Protein 8CQV (pdb70)

Structure (mmCIF, N/CA/C/O backbone):
data_8CQV
#
_entry.id   8CQV
#
_cell.length_a   64.894
_cell.length_b   40.623
_cell.length_c   75.497
_cell.angle_alpha   90.000
_cell.angle_beta   99.996
_cell.angle_gamma   90.000
#
_symmetry.space_group_name_H-M   'P 1 21 1'
#
loop_
_entity.id
_entity.type
_entity.pdbx_description
1 polymer Nitroreductase
2 non-polymer 'SODIUM ION'
3 non-polymer 'FLAVIN MONONUCLEOTIDE'
4 non-polymer 1,2-ETHANEDIOL
5 non-polymer 'TRIETHYLENE GLYCOL'
6 non-polymer DI(HYDROXYETHYL)ETHER
7 water water
#
loop_
_atom_site.group_PDB
_atom_site.id
_atom_site.type_symbol
_atom_site.label_atom_id
_atom_site.label_alt_id
_atom_site.label_comp_id
_atom_site.label_asym_id
_atom_site.label_entity_id
_atom_site.label_seq_id
_atom_site.pdbx_PDB_ins_code
_atom_site.Cartn_x
_atom_site.Cartn_y
_atom_site.Cartn_z
_atom_site.occupancy
_atom_site.B_iso_or_equiv
_atom_site.auth_seq_id
_atom_site.auth_comp_id
_atom_site.auth_asym_id
_atom_site.auth_atom_id
_atom_site.pdbx_PDB_model_num
ATOM 1 N N . GLY A 1 1 ? 25.716 -19.921 21.721 1.000 44.591 1 GLY A N 1
ATOM 2 C CA . GLY A 1 1 ? 26.167 -20.890 20.679 1.000 41.001 1 GLY A CA 1
ATOM 3 C C . GLY A 1 1 ? 25.310 -20.729 19.424 1.000 40.400 1 GLY A C 1
ATOM 4 O O . GLY A 1 1 ? 24.311 -20.002 19.475 1.000 36.697 1 GLY A O 1
ATOM 10 N N . PRO A 1 2 ? 25.613 -21.382 18.282 1.000 37.907 2 PRO A N 1
ATOM 11 C CA . PRO A 1 2 ? 24.790 -21.264 17.072 1.000 36.789 2 PRO A CA 1
ATOM 12 C C . PRO A 1 2 ? 23.280 -21.544 17.222 1.000 36.143 2 PRO A C 1
ATOM 13 O O . PRO A 1 2 ? 22.503 -20.822 16.626 1.000 41.273 2 PRO A O 1
ATOM 24 N N . MET A 1 3 ? 22.831 -22.540 17.999 0.800 33.045 3 MET A N 1
ATOM 25 C CA . MET A 1 3 ? 21.406 -22.885 18.051 0.800 32.145 3 MET A CA 1
ATOM 26 C C . MET A 1 3 ? 20.686 -21.711 18.716 0.800 28.808 3 MET A C 1
ATOM 27 O O . MET A 1 3 ? 21.182 -21.098 19.654 0.800 24.203 3 MET A O 1
ATOM 41 N N . GLU A 1 4 ? 19.597 -21.291 18.101 1.000 28.985 4 GLU A N 1
ATOM 42 C CA . GLU A 1 4 ? 18.838 -20.145 18.594 1.000 27.416 4 GLU A CA 1
ATOM 43 C C . GLU A 1 4 ? 18.029 -20.488 19.844 1.000 25.432 4 GLU A C 1
ATOM 44 O O . GLU A 1 4 ? 17.519 -21.601 19.959 1.000 28.402 4 GLU A O 1
ATOM 56 N N . ARG A 1 5 ? 17.884 -19.503 20.717 1.000 24.036 5 ARG A N 1
ATOM 57 C CA . ARG A 1 5 ? 16.905 -19.527 21.782 1.000 24.332 5 ARG A CA 1
ATOM 58 C C . ARG A 1 5 ? 15.533 -19.103 21.245 1.000 24.039 5 ARG A C 1
ATOM 59 O O . ARG A 1 5 ? 15.418 -18.506 20.155 1.000 22.379 5 ARG A O 1
ATOM 80 N N . THR A 1 6 ? 14.498 -19.284 22.087 1.000 23.128 6 THR A N 1
ATOM 81 C CA . THR A 1 6 ? 13.180 -18.721 21.793 1.000 23.138 6 THR A CA 1
ATOM 82 C C . THR A 1 6 ? 13.273 -17.204 21.879 1.000 21.529 6 THR A C 1
ATOM 83 O O . THR A 1 6 ? 14.242 -16.668 22.420 1.000 22.561 6 THR A O 1
ATOM 94 N N . PHE A 1 7 ? 12.266 -16.490 21.367 1.000 20.556 7 PHE A N 1
ATOM 95 C CA . PHE A 1 7 ? 12.304 -15.044 21.323 1.000 20.469 7 PHE A CA 1
ATOM 96 C C . PHE A 1 7 ? 12.497 -14.512 22.747 1.000 19.022 7 PHE A C 1
ATOM 97 O O . PHE A 1 7 ? 13.323 -13.624 22.957 1.000 17.750 7 PHE A O 1
ATOM 114 N N . SER A 1 8 ? 11.669 -14.976 23.692 1.000 19.807 8 SER A N 1
ATOM 115 C CA . SER A 1 8 ? 11.686 -14.444 25.059 1.000 21.148 8 SER A CA 1
ATOM 116 C C . SER A 1 8 ? 13.036 -14.746 25.743 1.000 21.228 8 SER A C 1
ATOM 117 O O . SER A 1 8 ? 13.551 -13.899 26.472 1.000 21.080 8 SER A O 1
ATOM 125 N N . GLU A 1 9 ? 13.599 -15.914 25.484 1.000 21.681 9 GLU A N 1
ATOM 126 C CA . GLU A 1 9 ? 14.852 -16.322 26.119 1.000 21.867 9 GLU A CA 1
ATOM 127 C C . GLU A 1 9 ? 15.978 -15.476 25.539 1.000 19.170 9 GLU A C 1
ATOM 128 O O . GLU A 1 9 ? 16.859 -15.046 26.266 1.000 19.106 9 GLU A O 1
ATOM 140 N N . ALA A 1 10 ? 15.978 -15.295 24.210 1.000 18.884 10 ALA A N 1
ATOM 141 C CA . ALA A 1 10 ? 17.001 -14.466 23.555 1.000 19.295 10 ALA A CA 1
ATOM 142 C C . ALA A 1 10 ? 16.951 -13.017 24.077 1.000 18.396 10 ALA A C 1
ATOM 143 O O . ALA A 1 10 ? 17.955 -12.359 24.353 1.000 17.945 10 ALA A O 1
ATOM 150 N N . LEU A 1 11 ? 15.734 -12.482 24.247 1.000 16.958 11 LEU A N 1
ATOM 151 C CA . LEU A 1 11 ? 15.565 -11.134 24.741 1.000 17.791 11 LEU A CA 1
ATOM 152 C C . LEU A 1 11 ? 16.096 -11.052 26.168 1.000 16.996 11 LEU A C 1
ATOM 153 O O . LEU A 1 11 ? 16.813 -10.112 26.501 1.000 17.593 11 LEU A O 1
ATOM 169 N N . LYS A 1 12 ? 15.757 -12.045 27.025 1.000 16.566 12 LYS A N 1
ATOM 170 C CA . LYS A 1 12 ? 16.247 -12.000 28.401 1.000 21.950 12 LYS A CA 1
ATOM 171 C C . LYS A 1 12 ? 17.781 -12.130 28.466 1.000 20.212 12 LYS A C 1
ATOM 172 O O . LYS A 1 12 ? 18.410 -11.563 29.344 1.000 20.591 12 LYS A O 1
ATOM 191 N N . ASN A 1 13 ? 18.376 -12.904 27.532 1.000 18.705 13 ASN A N 1
ATOM 192 C CA . ASN A 1 13 ? 19.819 -13.121 27.506 1.000 19.644 13 ASN A CA 1
ATOM 193 C C . ASN A 1 13 ? 20.599 -11.840 27.225 1.000 18.849 13 ASN A C 1
ATOM 194 O O . ASN A 1 13 ? 21.786 -11.739 27.594 1.000 19.375 13 ASN A O 1
ATOM 205 N N . ARG A 1 14 ? 20.001 -10.901 26.464 1.000 16.928 14 ARG A N 1
ATOM 206 C CA . ARG A 1 14 ? 20.733 -9.773 25.916 1.000 15.733 14 ARG A CA 1
ATOM 207 C C . ARG A 1 14 ? 21.156 -8.820 27.055 1.000 14.956 14 ARG A C 1
ATOM 208 O O . ARG A 1 14 ? 20.352 -8.350 27.826 1.000 14.058 14 ARG A O 1
ATOM 229 N N . ARG A 1 15 ? 22.451 -8.531 27.156 1.000 13.453 15 ARG A N 1
ATOM 230 C CA . ARG A 1 15 ? 22.981 -7.589 28.132 1.000 13.854 15 ARG A CA 1
ATOM 231 C C . ARG A 1 15 ? 24.081 -6.766 27.454 1.000 12.463 15 ARG A C 1
ATOM 232 O O . ARG A 1 15 ? 24.598 -7.148 26.397 1.000 13.037 15 ARG A O 1
ATOM 253 N N . THR A 1 16 ? 24.498 -5.672 28.116 1.000 13.046 16 THR A N 1
ATOM 254 C CA . THR A 1 16 ? 25.642 -4.901 27.666 1.000 12.575 16 THR A CA 1
ATOM 255 C C . THR A 1 16 ? 26.922 -5.617 28.098 1.000 13.418 16 THR A C 1
ATOM 256 O O . THR A 1 16 ? 27.082 -5.906 29.289 1.000 13.233 16 THR A O 1
ATOM 267 N N . TYR A 1 17 ? 27.858 -5.835 27.148 1.000 13.059 17 TYR A N 1
ATOM 268 C CA . TYR A 1 17 ? 29.183 -6.367 27.392 1.000 15.437 17 TYR A CA 1
ATOM 269 C C . TYR A 1 17 ? 30.240 -5.393 26.864 1.000 16.667 17 TYR A C 1
ATOM 270 O O . TYR A 1 17 ? 30.159 -4.984 25.707 1.000 17.342 17 TYR A O 1
ATOM 288 N N . TYR A 1 18 ? 31.155 -5.006 27.763 1.000 19.232 18 TYR A N 1
ATOM 289 C CA . TYR A 1 18 ? 32.322 -4.212 27.408 1.000 20.076 18 TYR A CA 1
ATOM 290 C C . TYR A 1 18 ? 33.552 -5.087 27.252 1.000 26.758 18 TYR A C 1
ATOM 291 O O . TYR A 1 18 ? 34.459 -4.682 26.518 1.000 32.868 18 TYR A O 1
ATOM 309 N N . SER A 1 19 ? 33.571 -6.303 27.835 1.000 21.132 19 SER A N 1
ATOM 310 C CA . SER A 1 19 ? 34.799 -7.099 27.844 1.000 22.403 19 SER A CA 1
ATOM 311 C C . SER A 1 19 ? 34.693 -8.147 26.732 1.000 22.892 19 SER A C 1
ATOM 312 O O . SER A 1 19 ? 34.130 -9.186 26.930 1.000 28.143 19 SER A O 1
ATOM 320 N N . ILE A 1 20 ? 35.078 -7.780 25.514 1.000 21.653 20 ILE A N 1
ATOM 321 C CA . ILE A 1 20 ? 34.897 -8.540 24.284 1.000 18.917 20 ILE A CA 1
ATOM 322 C C . ILE A 1 20 ? 36.288 -8.731 23.663 1.000 20.126 20 ILE A C 1
ATOM 323 O O . ILE A 1 20 ? 37.237 -8.007 23.994 1.000 20.807 20 ILE A O 1
ATOM 339 N N . THR A 1 21 ? 36.371 -9.722 22.797 1.000 19.733 21 THR A N 1
ATOM 340 C CA . THR A 1 21 ? 37.621 -10.097 22.166 1.000 21.423 21 THR A CA 1
ATOM 341 C C . THR A 1 21 ? 37.352 -10.391 20.690 1.000 21.975 21 THR A C 1
ATOM 342 O O . THR A 1 21 ? 36.199 -10.478 20.233 1.000 21.020 21 THR A O 1
ATOM 353 N N . ASP A 1 22 ? 38.437 -10.558 19.921 1.000 23.590 22 ASP A N 1
ATOM 354 C CA . ASP A 1 22 ? 38.342 -10.513 18.466 1.000 23.277 22 ASP A CA 1
ATOM 355 C C . ASP A 1 22 ? 38.199 -11.928 17.930 1.000 26.192 22 ASP A C 1
ATOM 356 O O . ASP A 1 22 ? 39.040 -12.377 17.179 1.000 27.419 22 ASP A O 1
ATOM 365 N N A GLN A 1 23 ? 37.133 -12.612 18.343 0.500 24.388 23 GLN A N 1
ATOM 366 N N B GLN A 1 23 ? 37.169 -12.655 18.372 0.500 24.738 23 GLN A N 1
ATOM 367 C CA A GLN A 1 23 ? 36.836 -13.977 17.970 0.500 26.480 23 GLN A CA 1
ATOM 368 C CA B GLN A 1 23 ? 36.866 -13.993 17.903 0.500 27.272 23 GLN A CA 1
ATOM 369 C C A GLN A 1 23 ? 35.340 -14.019 17.664 0.500 24.244 23 GLN A C 1
ATOM 370 C C B GLN A 1 23 ? 35.354 -14.029 17.663 0.500 24.669 23 GLN A C 1
ATOM 371 O O A GLN A 1 23 ? 34.601 -13.183 18.173 0.500 22.905 23 GLN A O 1
ATOM 372 O O B GLN A 1 23 ? 34.623 -13.189 18.180 0.500 23.150 23 GLN A O 1
ATOM 399 N N . SER A 1 24 ? 34.916 -15.041 16.908 1.000 24.742 24 SER A N 1
ATOM 400 C CA . SER A 1 24 ? 33.518 -15.213 16.519 1.000 24.795 24 SER A CA 1
ATOM 401 C C . SER A 1 24 ? 33.111 -16.669 16.751 1.000 26.824 24 SER A C 1
ATOM 402 O O . SER A 1 24 ? 33.877 -17.567 16.418 1.000 26.950 24 SER A O 1
ATOM 410 N N . PRO A 1 25 ? 31.908 -16.973 17.293 1.000 27.580 25 PRO A N 1
ATOM 411 C CA . PRO A 1 25 ? 31.409 -18.351 17.301 1.000 29.105 25 PRO A CA 1
ATOM 412 C C . PRO A 1 25 ? 30.837 -18.822 15.962 1.000 31.951 25 PRO A C 1
ATOM 413 O O . PRO A 1 25 ? 30.418 -19.980 15.893 1.000 32.427 25 PRO A O 1
ATOM 424 N N . ILE A 1 26 ? 30.715 -17.911 14.966 1.000 26.816 26 ILE A N 1
ATOM 425 C CA . ILE A 1 26 ? 30.035 -18.216 13.720 1.000 28.218 26 ILE A CA 1
ATOM 426 C C . ILE A 1 26 ? 30.851 -17.671 12.549 1.000 25.271 26 ILE A C 1
ATOM 427 O O . ILE A 1 26 ? 31.634 -16.728 12.682 1.000 25.889 26 ILE A O 1
ATOM 443 N N . PRO A 1 27 ? 30.669 -18.196 11.335 1.000 28.979 27 PRO A N 1
ATOM 444 C CA . PRO A 1 27 ? 31.340 -17.625 10.164 1.000 28.231 27 PRO A CA 1
ATOM 445 C C . PRO A 1 27 ? 30.793 -16.250 9.833 1.000 26.284 27 PRO A C 1
ATOM 446 O O . PRO A 1 27 ? 29.660 -15.929 10.178 1.000 26.782 27 PRO A O 1
ATOM 457 N N . ASP A 1 28 ? 31.580 -15.445 9.133 1.000 27.326 28 ASP A N 1
ATOM 458 C CA . ASP A 1 28 ? 31.207 -14.066 8.774 1.000 27.851 28 ASP A CA 1
ATOM 459 C C . ASP A 1 28 ? 29.886 -13.968 8.022 1.000 28.296 28 ASP A C 1
ATOM 460 O O . ASP A 1 28 ? 29.131 -13.006 8.227 1.000 26.052 28 ASP A O 1
ATOM 469 N N . GLN A 1 29 ? 29.625 -14.935 7.117 1.000 26.992 29 GLN A N 1
ATOM 470 C CA . GLN A 1 29 ? 28.403 -14.944 6.309 1.000 27.841 29 GLN A CA 1
ATOM 471 C C . GLN A 1 29 ? 27.130 -15.022 7.196 1.000 25.142 29 GLN A C 1
ATOM 472 O O . GLN A 1 29 ? 26.040 -14.524 6.849 1.000 24.618 29 GLN A O 1
ATOM 486 N N . GLU A 1 30 ? 27.239 -15.710 8.355 1.000 23.792 30 GLU A N 1
ATOM 487 C CA . GLU A 1 30 ? 26.136 -15.848 9.302 1.000 25.598 30 GLU A CA 1
ATOM 488 C C . GLU A 1 30 ? 25.940 -14.571 10.123 1.000 21.792 30 GLU A C 1
ATOM 489 O O . GLU A 1 30 ? 24.819 -14.248 10.472 1.000 22.296 30 GLU A O 1
ATOM 501 N N . ILE A 1 31 ? 27.009 -13.807 10.342 1.000 21.933 31 ILE A N 1
ATOM 502 C CA . ILE A 1 31 ? 26.906 -12.459 10.907 1.000 20.897 31 ILE A CA 1
ATOM 503 C C . ILE A 1 31 ? 26.113 -11.587 9.928 1.000 21.371 31 ILE A C 1
ATOM 504 O O . ILE A 1 31 ? 25.133 -10.909 10.302 1.000 22.525 31 ILE A O 1
ATOM 520 N N . GLU A 1 32 ? 26.492 -11.645 8.642 1.000 21.171 32 GLU A N 1
ATOM 521 C CA . GLU A 1 32 ? 25.745 -10.914 7.638 1.000 22.458 32 GLU A CA 1
ATOM 522 C C . GLU A 1 32 ? 24.270 -11.351 7.580 1.000 23.098 32 GLU A C 1
ATOM 523 O O . GLU A 1 32 ? 23.361 -10.510 7.435 1.000 22.624 32 GLU A O 1
ATOM 535 N N . CYS A 1 33 ? 24.003 -12.669 7.705 1.000 22.987 33 CYS A N 1
ATOM 536 C CA . CYS A 1 33 ? 22.627 -13.152 7.655 1.000 25.43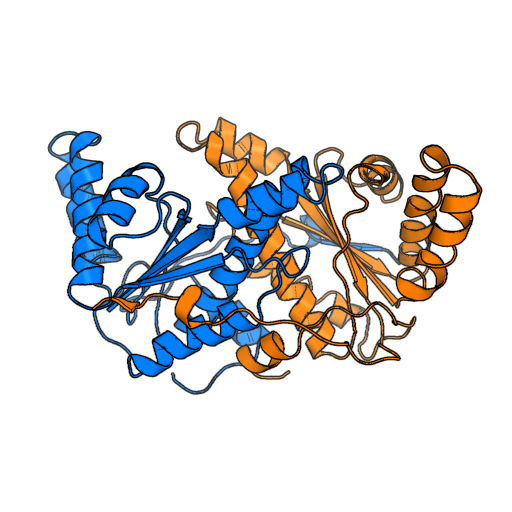8 33 CYS A CA 1
ATOM 537 C C . CYS A 1 33 ? 21.766 -12.647 8.824 1.000 21.778 33 CYS A C 1
ATOM 538 O O . CYS A 1 33 ? 20.555 -12.500 8.673 1.000 20.026 33 CYS A O 1
ATOM 546 N N . ILE A 1 34 ? 22.352 -12.423 10.006 1.000 21.345 34 ILE A N 1
ATOM 547 C CA . ILE A 1 34 ? 21.644 -11.773 11.100 1.000 20.973 34 ILE A CA 1
ATOM 548 C C . ILE A 1 34 ? 21.156 -10.365 10.702 1.000 20.359 34 ILE A C 1
ATOM 549 O O . ILE A 1 34 ? 19.960 -10.032 10.898 1.000 21.031 34 ILE A O 1
ATOM 565 N N . ILE A 1 35 ? 22.053 -9.579 10.133 1.000 19.517 35 ILE A N 1
ATOM 566 C CA . ILE A 1 35 ? 21.716 -8.244 9.664 1.000 19.407 35 ILE A CA 1
ATOM 567 C C . ILE A 1 35 ? 20.657 -8.344 8.585 1.000 18.662 35 ILE A C 1
ATOM 568 O O . ILE A 1 35 ? 19.657 -7.586 8.617 1.000 19.447 35 ILE A O 1
ATOM 584 N N . ASN A 1 36 ? 20.875 -9.240 7.612 1.000 19.243 36 ASN A N 1
ATOM 585 C CA . ASN A 1 36 ? 19.911 -9.455 6.531 1.000 20.034 36 ASN A CA 1
ATOM 586 C C . ASN A 1 36 ? 18.495 -9.691 7.070 1.000 18.288 36 ASN A C 1
ATOM 587 O O . ASN A 1 36 ? 17.558 -9.138 6.554 1.000 18.133 36 ASN A O 1
ATOM 598 N N . LEU A 1 37 ? 18.357 -10.620 8.035 1.000 19.961 37 LEU A N 1
ATOM 599 C CA . LEU A 1 37 ? 17.061 -10.972 8.588 1.000 18.874 37 LEU A CA 1
ATOM 600 C C . LEU A 1 37 ? 16.418 -9.751 9.279 1.000 18.692 37 LEU A C 1
ATOM 601 O O . LEU A 1 37 ? 15.219 -9.522 9.068 1.000 17.175 37 LEU A O 1
ATOM 617 N N . ALA A 1 38 ? 17.204 -8.966 10.045 1.000 15.714 38 ALA A N 1
ATOM 618 C CA . ALA A 1 38 ? 16.700 -7.766 10.690 1.000 15.243 38 ALA A CA 1
ATOM 619 C C . ALA A 1 38 ? 16.186 -6.731 9.670 1.000 14.704 38 ALA A C 1
ATOM 620 O O . ALA A 1 38 ? 15.029 -6.252 9.727 1.000 15.817 38 ALA A O 1
ATOM 627 N N . VAL A 1 39 ? 16.953 -6.523 8.622 1.000 16.002 39 VAL A N 1
ATOM 628 C CA . VAL A 1 39 ? 16.657 -5.492 7.632 1.000 15.847 39 VAL A CA 1
ATOM 629 C C . VAL A 1 39 ? 15.470 -5.950 6.795 1.000 19.146 39 VAL A C 1
ATOM 630 O O . VA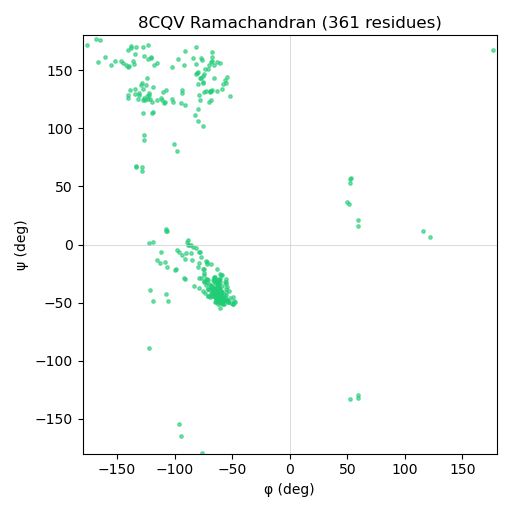L A 1 39 ? 14.645 -5.114 6.424 1.000 18.019 39 VAL A O 1
ATOM 643 N N . ARG A 1 40 ? 15.340 -7.281 6.525 1.000 19.729 40 ARG A N 1
ATOM 644 C CA . ARG A 1 40 ? 14.164 -7.751 5.845 1.000 20.543 40 ARG A CA 1
ATOM 645 C C . ARG A 1 40 ? 12.899 -7.443 6.633 1.000 18.897 40 ARG A C 1
ATOM 646 O O . ARG A 1 40 ? 11.936 -6.934 6.054 1.000 20.128 40 ARG A O 1
ATOM 667 N N . HIS A 1 41 ? 12.853 -7.884 7.891 1.000 17.879 41 HIS A N 1
ATOM 668 C CA . HIS A 1 41 ? 11.568 -8.125 8.575 1.000 17.366 41 HIS A CA 1
ATOM 669 C C . HIS A 1 41 ? 11.188 -7.131 9.687 1.000 18.488 41 HIS A C 1
ATOM 670 O O . HIS A 1 41 ? 10.007 -7.070 10.088 1.000 19.434 41 HIS A O 1
ATOM 685 N N . VAL A 1 42 ? 12.144 -6.311 10.172 1.000 16.083 42 VAL A N 1
ATOM 686 C CA . VAL A 1 42 ? 11.830 -5.298 11.163 1.000 14.615 42 VAL A CA 1
ATOM 687 C C . VAL A 1 42 ? 10.959 -4.238 10.482 1.000 14.048 42 VAL A C 1
ATOM 688 O O . VAL A 1 42 ? 11.321 -3.683 9.445 1.000 13.376 42 VAL A O 1
ATOM 701 N N . PRO A 1 43 ? 9.825 -3.835 11.106 1.000 14.852 43 PRO A N 1
ATOM 702 C CA . PRO A 1 43 ? 8.910 -2.933 10.426 1.000 14.544 43 PRO A CA 1
ATOM 703 C C . PRO A 1 43 ? 9.419 -1.506 10.424 1.000 13.780 43 PRO A C 1
ATOM 704 O O . PRO A 1 43 ? 10.131 -1.047 11.348 1.000 14.450 43 PRO A O 1
ATOM 715 N N . SER A 1 44 ? 8.871 -0.780 9.460 1.000 14.886 44 SER A N 1
ATOM 716 C CA . SER A 1 44 ? 9.020 0.656 9.325 1.000 14.240 44 SER A CA 1
ATOM 717 C C . SER A 1 44 ? 7.705 1.269 8.893 1.000 14.472 44 SER A C 1
ATOM 718 O O . SER A 1 44 ? 6.851 0.635 8.261 1.000 15.552 44 SER A O 1
ATOM 726 N N . ALA A 1 45 ? 7.535 2.539 9.270 1.000 15.021 45 ALA A N 1
ATOM 727 C CA . ALA A 1 45 ? 6.346 3.289 8.994 1.000 16.535 45 ALA A CA 1
ATOM 728 C C . ALA A 1 45 ? 6.159 3.294 7.489 1.000 17.849 45 ALA A C 1
ATOM 729 O O . ALA A 1 45 ? 7.135 3.575 6.764 1.000 16.535 45 ALA A O 1
ATOM 736 N N . PHE A 1 46 ? 4.900 3.121 7.028 1.000 18.124 46 PHE A N 1
ATOM 737 C CA . PHE A 1 46 ? 4.647 3.167 5.580 1.000 20.491 46 PHE A CA 1
ATOM 738 C C . PHE A 1 46 ? 5.441 2.099 4.823 1.000 18.225 46 PHE A C 1
ATOM 739 O O . PHE A 1 46 ? 5.520 2.139 3.588 1.000 19.751 46 PHE A O 1
ATOM 756 N N . ASN A 1 47 ? 5.997 1.069 5.493 1.000 17.482 47 ASN A N 1
ATOM 757 C CA . ASN A 1 47 ? 6.922 0.127 4.877 1.000 18.019 47 ASN A CA 1
ATOM 758 C C . ASN A 1 47 ? 8.031 0.886 4.133 1.000 18.090 47 ASN A C 1
ATOM 759 O O . ASN A 1 47 ? 8.468 0.461 3.064 1.000 19.262 47 ASN A O 1
ATOM 770 N N . SER A 1 48 ? 8.461 2.024 4.705 1.000 18.057 48 SER A N 1
ATOM 771 C CA . SER A 1 48 ? 9.356 2.965 4.031 1.000 19.405 48 SER A CA 1
ATOM 772 C C . SER A 1 48 ? 10.816 2.477 3.973 1.000 17.839 48 SER A C 1
ATOM 773 O O . SER A 1 48 ? 11.565 2.868 3.067 1.000 16.896 48 SER A O 1
ATOM 781 N N . GLN A 1 49 ? 11.218 1.542 4.844 1.000 15.898 49 GLN A N 1
ATOM 782 C CA . GLN A 1 49 ? 12.517 0.884 4.684 1.000 16.896 49 GLN A CA 1
ATOM 783 C C . GLN A 1 49 ? 13.644 1.913 4.576 1.000 17.117 49 GLN A C 1
ATOM 784 O O . GLN A 1 49 ? 14.422 1.935 3.612 1.000 17.536 49 GLN A O 1
ATOM 798 N N . SER A 1 50 ? 13.740 2.751 5.609 1.000 14.978 50 SER A N 1
ATOM 799 C CA . SER A 1 50 ? 14.701 3.833 5.701 1.000 15.840 50 SER A CA 1
ATOM 800 C C . SER A 1 50 ? 15.996 3.391 6.380 1.000 14.562 50 SER A C 1
ATOM 801 O O . SER A 1 50 ? 16.987 4.129 6.314 1.000 18.275 50 SER A O 1
ATOM 809 N N . THR A 1 51 ? 16.026 2.207 7.023 1.000 14.499 51 THR A N 1
ATOM 810 C CA . THR A 1 51 ? 17.190 1.760 7.761 1.000 13.696 51 THR A CA 1
ATOM 811 C C . THR A 1 51 ? 18.251 1.310 6.757 1.000 15.303 51 THR A C 1
ATOM 812 O O . THR A 1 51 ? 17.942 0.563 5.819 1.000 17.231 51 THR A O 1
ATOM 823 N N . ARG A 1 52 ? 19.502 1.661 7.078 1.000 15.067 52 ARG A N 1
ATOM 824 C CA . ARG A 1 52 ? 20.717 1.232 6.367 1.000 14.690 52 ARG A CA 1
ATOM 825 C C . ARG A 1 52 ? 21.772 0.791 7.370 1.000 14.886 52 ARG A C 1
ATOM 826 O O . ARG A 1 52 ? 21.913 1.443 8.429 1.000 14.754 52 ARG A O 1
ATOM 847 N N . VAL A 1 53 ? 22.330 -0.402 7.152 1.000 14.431 53 VAL A N 1
ATOM 848 C CA . VAL A 1 53 ? 23.216 -1.039 8.099 1.000 15.118 53 VAL A CA 1
ATOM 849 C C . VAL A 1 53 ? 24.556 -1.304 7.418 1.000 15.740 53 VAL A C 1
ATOM 850 O O . VAL A 1 53 ? 24.616 -1.763 6.253 1.000 16.312 53 VAL A O 1
ATOM 863 N N . VAL A 1 54 ? 25.622 -0.883 8.110 1.000 15.620 54 VAL A N 1
ATOM 864 C CA . VAL A 1 54 ? 26.977 -1.139 7.608 1.000 15.198 54 VAL A CA 1
ATOM 865 C C . VAL A 1 54 ? 27.633 -2.065 8.616 1.000 15.990 54 VAL A C 1
ATOM 866 O O . VAL A 1 54 ? 27.698 -1.712 9.804 1.000 16.441 54 VAL A O 1
ATOM 879 N N . LEU A 1 55 ? 28.124 -3.198 8.174 1.000 15.386 55 LEU A N 1
ATOM 880 C CA . LEU A 1 55 ? 28.846 -4.125 9.043 1.000 15.352 55 LEU A CA 1
ATOM 881 C C . LEU A 1 55 ? 30.332 -3.962 8.761 1.000 16.111 55 LEU A C 1
ATOM 882 O O . LEU A 1 55 ? 30.740 -4.149 7.611 1.000 18.093 55 LEU A O 1
ATOM 898 N N . LEU A 1 56 ? 31.115 -3.685 9.811 1.000 16.472 56 LEU A N 1
ATOM 899 C CA . LEU A 1 56 ? 32.564 -3.539 9.737 1.000 16.611 56 LEU A CA 1
ATOM 900 C C . LEU A 1 56 ? 33.203 -4.710 10.461 1.000 18.179 56 LEU A C 1
ATOM 901 O O . LEU A 1 56 ? 32.955 -4.980 11.662 1.000 17.723 56 LEU A O 1
ATOM 917 N N . LEU A 1 57 ? 34.077 -5.422 9.727 1.000 18.946 57 LEU A N 1
ATOM 918 C CA . LEU A 1 57 ? 34.845 -6.511 10.290 1.000 21.385 57 LEU A CA 1
ATOM 919 C C . LEU A 1 57 ? 36.309 -6.176 10.039 1.000 22.003 57 LEU A C 1
ATOM 920 O O . LEU A 1 57 ? 36.634 -5.274 9.232 1.000 20.520 57 LEU A O 1
ATOM 936 N N . GLY A 1 58 ? 37.179 -6.998 10.653 1.000 22.947 58 GLY A N 1
ATOM 937 C CA . GLY A 1 58 ? 38.600 -6.919 10.348 1.000 23.777 58 GLY A CA 1
ATOM 938 C C . GLY A 1 58 ? 39.187 -5.513 10.478 1.000 22.415 58 GLY A C 1
ATOM 939 O O . GLY A 1 58 ? 38.961 -4.783 11.488 1.000 20.767 58 GLY A O 1
ATOM 943 N N . LYS A 1 59 ? 39.967 -5.118 9.452 1.000 24.324 59 LYS A N 1
ATOM 944 C CA . LYS A 1 59 ? 40.640 -3.824 9.480 1.000 25.076 59 LYS A CA 1
ATOM 945 C C . LYS A 1 59 ? 39.648 -2.649 9.515 1.000 23.923 59 LYS A C 1
ATOM 946 O O . LYS A 1 59 ? 40.004 -1.572 10.039 1.000 20.482 59 LYS A O 1
ATOM 965 N N . SER A 1 60 ? 38.466 -2.805 8.880 1.000 21.688 60 SER A N 1
ATOM 966 C CA . SER A 1 60 ? 37.434 -1.757 8.883 1.000 22.399 60 SER A CA 1
ATOM 967 C C . SER A 1 60 ? 36.900 -1.481 10.299 1.000 19.725 60 SER A C 1
ATOM 968 O O . SER A 1 60 ? 36.717 -0.309 10.672 1.000 18.893 60 SER A O 1
ATOM 976 N N . HIS A 1 61 ? 36.680 -2.536 11.076 1.000 19.424 61 HIS A N 1
ATOM 977 C CA . HIS A 1 61 ? 36.319 -2.402 12.479 1.000 18.167 61 HIS A CA 1
ATOM 978 C C . HIS A 1 61 ? 37.366 -1.612 13.243 1.000 17.334 61 HIS A C 1
ATOM 979 O O . HIS A 1 61 ? 37.078 -0.713 14.025 1.000 16.414 61 HIS A O 1
ATOM 994 N N . LYS A 1 62 ? 38.651 -1.966 13.036 1.000 19.634 62 LYS A N 1
ATOM 995 C CA . LYS A 1 62 ? 39.721 -1.266 13.728 1.000 20.561 62 LYS A CA 1
ATOM 996 C C . LYS A 1 62 ? 39.752 0.195 13.313 1.000 18.921 62 LYS A C 1
ATOM 997 O O . LYS A 1 62 ? 39.943 1.057 14.183 1.000 18.039 62 LYS A O 1
ATOM 1016 N N . LYS A 1 63 ? 39.574 0.473 12.009 1.000 18.716 63 LYS A N 1
ATOM 1017 C CA . LYS A 1 63 ? 39.576 1.854 11.543 1.000 19.147 63 LYS A CA 1
ATOM 1018 C C . LYS A 1 63 ? 38.475 2.671 12.213 1.000 17.099 63 LYS A C 1
ATOM 1019 O O . LYS A 1 63 ? 38.697 3.807 12.578 1.000 17.995 63 LYS A O 1
ATOM 1038 N N . LEU A 1 64 ? 37.281 2.107 12.365 1.000 16.542 64 LEU A N 1
ATOM 1039 C CA . LEU A 1 64 ? 36.187 2.837 12.993 1.000 16.767 64 LEU A CA 1
ATOM 1040 C C . LEU A 1 64 ? 36.591 3.318 14.370 1.000 15.237 64 LEU A C 1
ATOM 1041 O O . LEU A 1 64 ? 36.346 4.521 14.703 1.000 14.141 64 LEU A O 1
ATOM 1057 N N . TRP A 1 65 ? 37.187 2.419 15.178 1.000 13.230 65 TRP A N 1
ATOM 1058 C CA . TRP A 1 65 ? 37.536 2.788 16.525 1.000 13.535 65 TRP A CA 1
ATOM 1059 C C . TRP A 1 65 ? 38.739 3.766 16.559 1.000 14.066 65 TRP A C 1
ATOM 1060 O O . TRP A 1 65 ? 38.811 4.617 17.459 1.000 14.524 65 TRP A O 1
ATOM 1081 N N . ASN A 1 66 ? 39.652 3.691 15.584 1.000 14.966 66 ASN A N 1
ATOM 1082 C CA . ASN A 1 66 ? 40.710 4.693 15.369 1.000 16.782 66 ASN A CA 1
ATOM 1083 C C . ASN A 1 66 ? 40.100 6.073 15.058 1.000 16.007 66 ASN A C 1
ATOM 1084 O O . ASN A 1 66 ? 40.593 7.069 15.582 1.000 16.052 66 ASN A O 1
ATOM 1095 N N . ILE A 1 67 ? 38.985 6.108 14.314 1.000 15.852 67 ILE A N 1
ATOM 1096 C CA . ILE A 1 67 ? 38.311 7.375 14.013 1.000 17.394 67 ILE A CA 1
ATOM 1097 C C . ILE A 1 67 ? 37.741 7.974 15.302 1.000 16.190 67 ILE A C 1
ATOM 1098 O O . ILE A 1 67 ? 37.831 9.215 15.532 1.000 17.016 67 ILE A O 1
ATOM 1114 N N . VAL A 1 68 ? 37.107 7.132 16.114 1.000 14.035 68 VAL A N 1
ATOM 1115 C CA . VAL A 1 68 ? 36.562 7.525 17.416 1.000 15.186 68 VAL A CA 1
ATOM 1116 C C . VAL A 1 68 ? 37.674 8.051 18.297 1.000 14.861 68 VAL A C 1
ATOM 1117 O O . VAL A 1 68 ? 37.538 9.105 18.893 1.000 15.383 68 VAL A O 1
ATOM 1130 N N . LYS A 1 69 ? 38.787 7.324 18.427 1.000 14.992 69 LYS A N 1
ATOM 1131 C CA . LYS A 1 69 ? 39.914 7.828 19.200 1.000 17.094 69 LYS A CA 1
ATOM 1132 C C . LYS A 1 69 ? 40.371 9.200 18.720 1.000 17.054 69 LYS A C 1
ATOM 1133 O O . LYS A 1 69 ? 40.682 10.101 19.535 1.000 17.414 69 LYS A O 1
ATOM 1152 N N . ASP A 1 70 ? 40.538 9.329 17.401 1.000 17.286 70 ASP A N 1
ATOM 1153 C CA . ASP A 1 70 ? 41.101 10.566 16.860 1.000 21.153 70 ASP A CA 1
ATOM 1154 C C . ASP A 1 70 ? 40.139 11.742 17.090 1.000 21.492 70 ASP A C 1
ATOM 1155 O O . ASP A 1 70 ? 40.581 12.848 17.463 1.000 22.370 70 ASP A O 1
ATOM 1164 N N . ALA A 1 71 ? 38.821 11.489 16.941 1.000 21.291 71 ALA A N 1
ATOM 1165 C CA . ALA A 1 71 ? 37.794 12.475 17.253 1.000 20.829 71 ALA A CA 1
ATOM 1166 C C . ALA A 1 71 ? 37.869 12.924 18.717 1.000 21.505 71 ALA A C 1
ATOM 1167 O O . ALA A 1 71 ? 37.883 14.117 18.983 1.000 24.686 71 ALA A O 1
ATOM 1174 N N . LEU A 1 72 ? 37.992 11.978 19.655 1.000 21.076 72 LEU A N 1
ATOM 1175 C CA . LEU A 1 72 ? 38.092 12.287 21.071 1.000 22.630 72 LEU A CA 1
ATOM 1176 C C . LEU A 1 72 ? 39.370 13.014 21.419 1.000 25.681 72 LEU A C 1
ATOM 1177 O O . LEU A 1 72 ? 39.392 13.782 22.388 1.000 29.560 72 LEU A O 1
ATOM 1193 N N . ARG A 1 73 ? 40.451 12.751 20.672 1.000 25.058 73 ARG A N 1
ATOM 1194 C CA . ARG A 1 73 ? 41.707 13.446 20.870 1.000 30.831 73 ARG A CA 1
ATOM 1195 C C . ARG A 1 73 ? 41.465 14.955 20.763 1.000 35.012 73 ARG A C 1
ATOM 1196 O O . ARG A 1 73 ? 42.139 15.748 21.409 1.000 35.014 73 ARG A O 1
ATOM 1217 N N . LYS A 1 74 ? 40.536 15.361 19.906 1.000 36.166 74 LYS A N 1
ATOM 1218 C CA . LYS A 1 74 ? 40.291 16.756 19.629 1.000 38.463 74 LYS A CA 1
ATOM 1219 C C . LYS A 1 74 ? 39.557 17.432 20.783 1.000 39.544 74 LYS A C 1
ATOM 1220 O O . LYS A 1 74 ? 39.625 18.629 20.842 1.000 46.069 74 LYS A O 1
ATOM 1239 N N . ILE A 1 75 ? 38.817 16.706 21.612 1.000 39.705 75 ILE A N 1
ATOM 1240 C CA . ILE A 1 75 ? 37.967 17.281 22.631 1.000 42.782 75 ILE A CA 1
ATOM 1241 C C . ILE A 1 75 ? 38.344 16.769 24.018 1.000 44.274 75 ILE A C 1
ATOM 1242 O O . ILE A 1 75 ? 37.679 17.157 24.972 1.000 43.946 75 ILE A O 1
ATOM 1258 N N . VAL A 1 76 ? 39.364 15.912 24.176 1.000 38.536 76 VAL A N 1
ATOM 1259 C CA . VAL A 1 76 ? 39.677 15.377 25.494 1.000 38.172 76 VAL A CA 1
ATOM 1260 C C . VAL A 1 76 ? 41.149 15.632 25.759 1.000 40.971 76 VAL A C 1
ATOM 1261 O O . VAL A 1 76 ? 41.994 15.049 25.105 1.000 37.611 76 VAL A O 1
ATOM 1274 N N . PRO A 1 77 ? 41.498 16.499 26.732 1.000 43.577 77 PRO A N 1
ATOM 1275 C CA . PRO A 1 77 ? 42.889 16.892 26.928 1.000 46.429 77 PRO A CA 1
ATOM 1276 C C . PRO A 1 77 ? 43.784 15.847 27.601 1.000 45.779 77 PRO A C 1
ATOM 1277 O O . PRO A 1 77 ? 43.379 15.101 28.504 1.000 44.872 77 PRO A O 1
ATOM 1288 N N . GLY A 1 78 ? 44.994 15.750 27.062 1.000 44.776 78 GLY A N 1
ATOM 1289 C CA . GLY A 1 78 ? 46.172 15.346 27.788 1.000 44.796 78 GLY A CA 1
ATOM 1290 C C . GLY A 1 78 ? 46.013 13.963 28.380 1.000 46.470 78 GLY A C 1
ATOM 1291 O O . GLY A 1 78 ? 45.523 13.053 27.698 1.000 41.603 78 GLY A O 1
ATOM 1295 N N . GLU A 1 79 ? 46.356 13.862 29.669 1.000 49.180 79 GLU A N 1
ATOM 1296 C CA . GLU A 1 79 ? 46.395 12.604 30.406 1.000 53.854 79 GLU A CA 1
ATOM 1297 C C . GLU A 1 79 ? 45.054 11.879 30.339 1.000 44.447 79 GLU A C 1
ATOM 1298 O O . GLU A 1 79 ? 45.029 10.658 30.286 1.000 52.790 79 GLU A O 1
ATOM 1310 N N . ALA A 1 80 ? 43.942 12.601 30.443 1.000 41.735 80 ALA A N 1
ATOM 1311 C CA . ALA A 1 80 ? 42.619 12.007 30.397 1.000 40.113 80 ALA A CA 1
ATOM 1312 C C . ALA A 1 80 ? 42.317 11.302 29.071 1.000 36.887 80 ALA A C 1
ATOM 1313 O O . ALA A 1 80 ? 41.460 10.408 29.005 1.000 37.026 80 ALA A O 1
ATOM 1320 N N . PHE A 1 81 ? 42.911 11.761 27.970 1.000 33.253 81 PHE A N 1
ATOM 1321 C CA . PHE A 1 81 ? 42.722 11.071 26.693 1.000 28.220 81 PHE A CA 1
ATOM 1322 C C . PHE A 1 81 ? 43.362 9.683 26.791 1.000 26.887 81 PHE A C 1
ATOM 1323 O O . PHE A 1 81 ? 42.806 8.718 26.267 1.000 27.422 81 PHE A O 1
ATOM 1340 N N . ALA A 1 82 ? 44.543 9.592 27.419 1.000 26.406 82 ALA A N 1
ATOM 1341 C CA . ALA A 1 82 ? 45.204 8.310 27.634 1.000 28.464 82 ALA A CA 1
ATOM 1342 C C . ALA A 1 82 ? 44.266 7.271 28.233 1.000 30.549 82 ALA A C 1
ATOM 1343 O O . ALA A 1 82 ? 44.220 6.162 27.728 1.000 27.559 82 ALA A O 1
ATOM 1350 N N . LYS A 1 83 ? 43.484 7.639 29.261 1.000 29.966 83 LYS A N 1
ATOM 1351 C CA . LYS A 1 83 ? 42.487 6.761 29.829 1.000 32.257 83 LYS A CA 1
ATOM 1352 C C . LYS A 1 83 ? 41.398 6.409 28.833 1.000 29.307 83 LYS A C 1
ATOM 1353 O O . LYS A 1 83 ? 41.018 5.240 28.770 1.000 29.717 83 LYS A O 1
ATOM 1372 N N . THR A 1 84 ? 40.877 7.388 28.080 1.000 24.577 84 THR A N 1
ATOM 1373 C CA . THR A 1 84 ? 39.845 7.121 27.092 1.000 25.262 84 THR A CA 1
ATOM 1374 C C . THR A 1 84 ? 40.331 6.130 26.015 1.000 22.386 84 THR A C 1
ATOM 1375 O O . THR A 1 84 ? 39.605 5.226 25.629 1.000 20.576 84 THR A O 1
ATOM 1386 N N . GLU A 1 85 ? 41.558 6.343 25.525 1.000 21.787 85 GLU A N 1
ATOM 1387 C CA . GLU A 1 85 ? 42.140 5.477 24.494 1.000 25.061 85 GLU A CA 1
ATOM 1388 C C . GLU A 1 85 ? 42.240 4.035 25.018 1.000 23.948 85 GLU A C 1
ATOM 1389 O O . GLU A 1 85 ? 41.945 3.090 24.286 1.000 23.450 85 GLU A O 1
ATOM 1401 N N . GLU A 1 86 ? 42.738 3.856 26.242 1.000 24.784 86 GLU A N 1
ATOM 1402 C CA . GLU A 1 86 ? 42.904 2.517 26.807 1.000 30.649 86 GLU A CA 1
ATOM 1403 C C . GLU A 1 86 ? 41.528 1.865 26.955 1.000 29.003 86 GLU A C 1
ATOM 1404 O O . GLU A 1 86 ? 41.370 0.672 26.674 1.000 27.457 86 GLU A O 1
ATOM 1416 N N . LYS A 1 87 ? 40.529 2.641 27.376 1.000 24.720 87 LYS A N 1
ATOM 1417 C CA . LYS A 1 87 ? 39.200 2.095 27.507 1.000 29.306 87 LYS A CA 1
ATOM 1418 C C . LYS A 1 87 ? 38.603 1.739 26.144 1.000 28.306 87 LYS A C 1
ATOM 1419 O O . LYS A 1 87 ? 38.053 0.650 26.026 1.000 29.709 87 LYS A O 1
ATOM 1438 N N . ILE A 1 88 ? 38.760 2.570 25.107 1.000 24.034 88 ILE A N 1
ATOM 1439 C CA . ILE A 1 88 ? 38.264 2.163 23.800 1.000 22.759 88 ILE A CA 1
ATOM 1440 C C . ILE A 1 88 ? 38.992 0.907 23.318 1.000 23.681 88 ILE A C 1
ATOM 1441 O O . ILE A 1 88 ? 38.358 -0.000 22.779 1.000 22.554 88 ILE A O 1
ATOM 1457 N N . ASP A 1 89 ? 40.320 0.883 23.451 1.000 22.322 89 ASP A N 1
ATOM 1458 C CA . ASP A 1 89 ? 41.126 -0.221 22.971 1.000 25.575 89 ASP A CA 1
ATOM 1459 C C . ASP A 1 89 ? 40.780 -1.538 23.678 1.000 28.516 89 ASP A C 1
ATOM 1460 O O . ASP A 1 89 ? 40.928 -2.591 23.040 1.000 31.579 89 ASP A O 1
ATOM 1469 N N . ASN A 1 90 ? 40.385 -1.467 24.951 1.000 27.786 90 ASN A N 1
ATOM 1470 C CA . ASN A 1 90 ? 40.171 -2.649 25.760 1.000 30.082 90 ASN A CA 1
ATOM 1471 C C . ASN A 1 90 ? 38.686 -3.027 25.800 1.000 29.926 90 ASN A C 1
ATOM 1472 O O . ASN A 1 90 ? 38.363 -4.010 26.443 1.000 30.898 90 ASN A O 1
ATOM 1483 N N . SER A 1 91 ? 37.763 -2.253 25.215 1.000 27.742 91 SER A N 1
ATOM 1484 C CA . SER A 1 91 ? 36.300 -2.464 25.253 1.000 27.058 91 SER A CA 1
ATOM 1485 C C . SER A 1 91 ? 35.551 -2.631 23.904 1.000 26.612 91 SER A C 1
ATOM 1486 O O . SER A 1 91 ? 34.393 -3.167 23.853 1.000 24.675 91 SER A O 1
ATOM 1494 N N . PHE A 1 92 ? 35.953 -1.855 22.893 1.000 18.363 92 PHE A N 1
ATOM 1495 C CA . PHE A 1 92 ? 35.310 -1.819 21.583 1.000 17.603 92 PHE A CA 1
ATOM 1496 C C . PHE A 1 92 ? 36.271 -2.233 20.481 1.000 18.968 92 PHE A C 1
ATOM 1497 O O . PHE A 1 92 ? 35.977 -3.125 19.676 1.000 16.917 92 PHE A O 1
ATOM 1514 N N . ALA A 1 93 ? 37.491 -1.629 20.488 1.000 18.634 93 ALA A N 1
ATOM 1515 C CA . ALA A 1 93 ? 38.426 -1.937 19.403 1.000 19.423 93 ALA A CA 1
ATOM 1516 C C . ALA A 1 93 ? 38.878 -3.397 19.403 1.000 20.337 93 ALA A C 1
ATOM 1517 O O . ALA A 1 93 ? 39.309 -3.908 18.367 1.000 20.878 93 ALA A O 1
ATOM 1524 N N A CYS A 1 94 ? 38.900 -4.039 20.582 0.500 20.489 94 CYS A N 1
ATOM 1525 N N B CYS A 1 94 ? 38.896 -3.999 20.600 0.500 22.339 94 CYS A N 1
ATOM 1526 C CA A CYS A 1 94 ? 39.336 -5.418 20.678 0.500 21.490 94 CYS A CA 1
ATOM 1527 C CA B CYS A 1 94 ? 39.243 -5.384 20.812 0.500 24.475 94 CYS A CA 1
ATOM 1528 C C A CYS A 1 94 ? 38.257 -6.397 20.221 0.500 20.195 94 CYS A C 1
ATOM 1529 C C B CYS A 1 94 ? 38.250 -6.384 20.228 0.500 21.791 94 CYS A C 1
ATOM 1530 O O A CYS A 1 94 ? 38.497 -7.589 20.292 0.500 21.590 94 CYS A O 1
ATOM 1531 O O B CYS A 1 94 ? 38.511 -7.577 20.278 0.500 23.125 94 CYS A O 1
ATOM 1546 N N . GLY A 1 95 ? 37.059 -5.928 19.837 1.000 19.609 95 GLY A N 1
ATOM 1547 C CA . GLY A 1 95 ? 36.050 -6.789 19.295 1.000 17.598 95 GLY A CA 1
ATOM 1548 C C . GLY A 1 95 ? 36.307 -7.309 17.885 1.000 18.362 95 GLY A C 1
ATOM 1549 O O . GLY A 1 95 ? 37.366 -7.159 17.296 1.000 21.867 95 GLY A O 1
ATOM 1553 N N . TYR A 1 96 ? 35.379 -8.136 17.449 1.000 17.607 96 TYR A N 1
ATOM 1554 C CA . TYR A 1 96 ? 35.438 -8.825 16.177 1.000 17.499 96 TYR A CA 1
ATOM 1555 C C . TYR A 1 96 ? 34.920 -7.885 15.099 1.000 17.260 96 TYR A C 1
ATOM 1556 O O . TYR A 1 96 ? 35.284 -7.987 13.913 1.000 16.628 96 TYR A O 1
ATOM 1574 N N . GLY A 1 97 ? 33.905 -7.063 15.429 1.000 15.605 97 GLY A N 1
ATOM 1575 C CA . GLY A 1 97 ? 33.321 -6.223 14.393 1.000 14.280 97 GLY A CA 1
ATOM 1576 C C . GLY A 1 97 ? 32.391 -5.162 15.002 1.000 12.008 97 GLY A C 1
ATOM 1577 O O . GLY A 1 97 ? 32.275 -5.054 16.207 1.000 13.139 97 GLY A O 1
ATOM 1581 N N . THR A 1 98 ? 31.864 -4.318 14.166 1.000 13.560 98 THR A N 1
ATOM 1582 C CA . THR A 1 98 ? 31.016 -3.205 14.621 1.000 13.151 98 THR A CA 1
ATOM 1583 C C . THR A 1 98 ? 29.878 -3.054 13.649 1.000 13.447 98 THR A C 1
ATOM 1584 O O . THR A 1 98 ? 30.129 -3.012 12.443 1.000 15.960 98 THR A O 1
ATOM 1595 N N . VAL A 1 99 ? 28.620 -3.022 14.151 1.000 13.100 99 VAL A N 1
ATOM 1596 C CA . VAL A 1 99 ? 27.491 -2.674 13.295 1.000 12.580 99 VAL A CA 1
ATOM 1597 C C . VAL A 1 99 ? 27.202 -1.174 13.399 1.000 13.231 99 VAL A C 1
ATOM 1598 O O . VAL A 1 99 ? 27.023 -0.638 14.497 1.000 11.456 99 VAL A O 1
ATOM 1611 N N . LEU A 1 100 ? 27.028 -0.510 12.262 1.000 12.788 100 LEU A N 1
ATOM 1612 C CA . LEU A 1 100 ? 26.622 0.887 12.204 1.000 12.565 100 LEU A CA 1
ATOM 1613 C C . LEU A 1 100 ? 25.195 0.985 11.664 1.000 13.344 100 LEU A C 1
ATOM 1614 O O . LEU A 1 100 ? 24.839 0.354 10.647 1.000 13.407 100 LEU A O 1
ATOM 1630 N N . PHE A 1 101 ? 24.370 1.753 12.388 1.000 12.162 101 PHE A N 1
ATOM 1631 C CA . PHE A 1 101 ? 22.983 1.932 12.046 1.000 11.923 101 PHE A CA 1
ATOM 1632 C C . PHE A 1 101 ? 22.791 3.350 11.522 1.000 12.298 101 PHE A C 1
ATOM 1633 O O . PHE A 1 101 ? 22.987 4.339 12.243 1.000 13.103 101 PHE A O 1
ATOM 1650 N N . PHE A 1 102 ? 22.280 3.443 10.313 1.000 12.170 102 PHE A N 1
ATOM 1651 C CA . PHE A 1 102 ? 21.957 4.691 9.692 1.000 12.569 102 PHE A CA 1
ATOM 1652 C C . PHE A 1 102 ? 20.460 4.759 9.331 1.000 12.399 102 PHE A C 1
ATOM 1653 O O . PHE A 1 102 ? 19.829 3.731 9.062 1.000 14.528 102 PHE A O 1
ATOM 1670 N N . GLU A 1 103 ? 19.994 5.973 9.137 1.000 13.854 103 GLU A N 1
ATOM 1671 C CA . GLU A 1 103 ? 18.680 6.236 8.569 1.000 15.735 103 GLU A CA 1
ATOM 1672 C C . GLU A 1 103 ? 18.843 7.132 7.334 1.000 17.406 103 GLU A C 1
ATOM 1673 O O . GLU A 1 103 ? 19.557 8.141 7.381 1.000 16.883 103 GLU A O 1
ATOM 1685 N N . ASP A 1 104 ? 18.241 6.661 6.233 1.000 15.696 104 ASP A N 1
ATOM 1686 C CA . ASP A 1 104 ? 18.293 7.287 4.917 1.000 17.865 104 ASP A CA 1
ATOM 1687 C C . ASP A 1 104 ? 17.384 8.503 4.925 1.000 18.172 104 ASP A C 1
ATOM 1688 O O . ASP A 1 104 ? 16.150 8.371 4.881 1.000 19.383 104 ASP A O 1
ATOM 1697 N N . GLN A 1 105 ? 17.988 9.696 5.038 1.000 19.581 105 GLN A N 1
ATOM 1698 C CA . GLN A 1 105 ? 17.260 10.955 5.089 1.000 21.061 105 GLN A CA 1
ATOM 1699 C C . GLN A 1 105 ? 16.571 11.299 3.743 1.000 22.475 105 GLN A C 1
ATOM 1700 O O . GLN A 1 105 ? 15.626 12.113 3.736 1.000 23.860 105 GLN A O 1
ATOM 1714 N N . LYS A 1 106 ? 16.959 10.655 2.630 1.000 22.429 106 LYS A N 1
ATOM 1715 C CA . LYS A 1 106 ? 16.212 10.836 1.388 1.000 23.773 106 LYS A CA 1
ATOM 1716 C C . LYS A 1 106 ? 14.849 10.159 1.479 1.000 22.654 106 LYS A C 1
ATOM 1717 O O . LYS A 1 106 ? 13.844 10.623 0.910 1.000 23.733 106 LYS A O 1
ATOM 1736 N N . VAL A 1 107 ? 14.815 8.992 2.130 1.000 20.575 107 VAL A N 1
ATOM 1737 C CA . VAL A 1 107 ? 13.592 8.316 2.375 1.000 19.907 107 VAL A CA 1
ATOM 1738 C C . VAL A 1 107 ? 12.682 9.143 3.288 1.000 20.681 107 VAL A C 1
ATOM 1739 O O . VAL A 1 107 ? 11.487 9.331 2.955 1.000 20.049 107 VAL A O 1
ATOM 1752 N N . VAL A 1 108 ? 13.228 9.629 4.399 1.000 19.755 108 VAL A N 1
ATOM 1753 C CA . VAL A 1 108 ? 12.449 10.449 5.336 1.000 20.467 108 VAL A CA 1
ATOM 1754 C C . VAL A 1 108 ? 11.903 11.684 4.626 1.000 23.584 108 VAL A C 1
ATOM 1755 O O . VAL A 1 108 ? 10.717 11.976 4.719 1.000 21.005 108 VAL A O 1
ATOM 1768 N N . LYS A 1 109 ? 12.771 12.397 3.931 1.000 22.296 109 LYS A N 1
ATOM 1769 C CA . LYS A 1 109 ? 12.376 13.613 3.213 1.000 27.091 109 LYS A CA 1
ATOM 1770 C C . LYS A 1 109 ? 11.299 13.309 2.181 1.000 24.395 109 LYS A C 1
ATOM 1771 O O . LYS A 1 109 ? 10.392 14.117 1.997 1.000 26.493 109 LYS A O 1
ATOM 1790 N N . GLY A 1 110 ? 11.492 12.230 1.406 1.000 24.674 110 GLY A N 1
ATOM 1791 C CA . GLY A 1 110 ? 10.514 11.718 0.445 1.000 24.232 110 GLY A CA 1
ATOM 1792 C C . GLY A 1 110 ? 9.121 11.488 1.039 1.000 23.493 110 GLY A C 1
ATOM 1793 O O . GLY A 1 110 ? 8.113 11.869 0.431 1.000 25.122 110 GLY A O 1
ATOM 1797 N N . LEU A 1 111 ? 9.089 10.851 2.220 1.000 22.840 111 LEU A N 1
ATOM 1798 C CA . LEU A 1 111 ? 7.852 10.644 2.933 1.000 22.882 111 LEU A CA 1
ATOM 1799 C C . LEU A 1 111 ? 7.233 11.992 3.310 1.000 24.602 111 LEU A C 1
ATOM 1800 O O . LEU A 1 111 ? 6.008 12.141 3.162 1.000 23.162 111 LEU A O 1
ATOM 1816 N N . GLN A 1 112 ? 8.063 12.953 3.761 1.000 22.886 112 GLN A N 1
ATOM 1817 C CA . GLN A 1 112 ? 7.540 14.222 4.265 1.000 23.141 112 GLN A CA 1
ATOM 1818 C C . GLN A 1 112 ? 6.938 14.989 3.078 1.000 28.314 112 GLN A C 1
ATOM 1819 O O . GLN A 1 112 ? 5.952 15.690 3.239 1.000 27.942 112 GLN A O 1
ATOM 1833 N N . GLU A 1 113 ? 7.535 14.851 1.898 1.000 25.285 113 GLU A N 1
ATOM 1834 C CA . GLU A 1 113 ? 7.003 15.541 0.720 1.000 34.068 113 GLU A CA 1
ATOM 1835 C C . GLU A 1 113 ? 5.737 14.855 0.197 1.000 32.493 113 GLU A C 1
ATOM 1836 O O . GLU A 1 113 ? 4.792 15.540 -0.135 1.000 34.427 113 GLU A O 1
ATOM 1848 N N . ALA A 1 114 ? 5.682 13.525 0.189 1.000 30.617 114 ALA A N 1
ATOM 1849 C CA . ALA A 1 114 ? 4.545 12.780 -0.340 1.000 32.160 114 ALA A CA 1
ATOM 1850 C C . ALA A 1 114 ? 3.335 12.833 0.597 1.000 32.469 114 ALA A C 1
ATOM 1851 O O . ALA A 1 114 ? 2.191 12.671 0.134 1.000 29.558 114 ALA A O 1
ATOM 1858 N N . PHE A 1 115 ? 3.584 12.904 1.924 1.000 30.059 115 PHE A N 1
ATOM 1859 C CA . PHE A 1 115 ? 2.534 12.803 2.937 1.000 29.194 115 PHE A CA 1
ATOM 1860 C C . PHE A 1 115 ? 2.645 13.985 3.887 1.000 26.934 115 PHE A C 1
ATOM 1861 O O . PHE A 1 115 ? 2.949 13.786 5.053 1.000 27.722 115 PHE A O 1
ATOM 1878 N N . PRO A 1 116 ? 2.467 15.227 3.407 1.000 32.811 116 PRO A N 1
ATOM 1879 C CA . PRO A 1 116 ? 2.702 16.433 4.215 1.000 32.273 116 PRO A CA 1
ATOM 1880 C C . PRO A 1 116 ? 1.931 16.502 5.516 1.000 31.287 116 PRO A C 1
ATOM 1881 O O . PRO A 1 116 ? 2.463 17.021 6.474 1.000 36.862 116 PRO A O 1
ATOM 1892 N N . SER A 1 117 ? 0.740 15.893 5.562 1.000 33.663 117 SER A N 1
ATOM 1893 C CA . SER A 1 117 ? -0.015 15.743 6.790 1.000 34.346 117 SER A CA 1
ATOM 1894 C C . SER A 1 117 ? 0.765 15.048 7.899 1.000 34.666 117 SER A C 1
ATOM 1895 O O . SER A 1 117 ? 0.495 15.340 9.044 1.000 30.775 117 SER A O 1
ATOM 1903 N N . TYR A 1 118 ? 1.673 14.107 7.565 1.000 31.595 118 TYR A N 1
ATOM 1904 C CA . TYR A 1 118 ? 2.381 13.303 8.540 1.000 31.812 118 TYR A CA 1
ATOM 1905 C C . TYR A 1 118 ? 3.825 13.734 8.627 1.000 27.281 118 TYR A C 1
ATOM 1906 O O . TYR A 1 118 ? 4.616 12.995 9.199 1.000 27.186 118 TYR A O 1
ATOM 1924 N N . GLN A 1 119 ? 4.177 14.904 8.060 1.000 26.582 119 GLN A N 1
ATOM 1925 C CA . GLN A 1 119 ? 5.576 15.234 7.811 1.000 26.977 119 GLN A CA 1
ATOM 1926 C C . GLN A 1 119 ? 6.354 15.296 9.121 1.000 26.450 119 GLN A C 1
ATOM 1927 O O . GLN A 1 119 ? 7.527 14.966 9.129 1.000 25.601 119 GLN A O 1
ATOM 1941 N N . GLU A 1 120 ? 5.719 15.757 10.205 1.000 25.688 120 GLU A N 1
ATOM 1942 C CA . GLU A 1 120 ? 6.432 15.884 11.453 1.000 29.726 120 GLU A CA 1
ATOM 1943 C C . GLU A 1 120 ? 6.590 14.554 12.199 1.000 30.055 120 GLU A C 1
ATOM 1944 O O . GLU A 1 120 ? 7.298 14.518 13.194 1.000 28.368 120 GLU A O 1
ATOM 1956 N N . ASN A 1 121 ? 5.970 13.482 11.713 1.000 25.117 121 ASN A N 1
ATOM 1957 C CA . ASN A 1 121 ? 6.069 12.164 12.329 1.000 23.688 121 ASN A CA 1
ATOM 1958 C C . ASN A 1 121 ? 7.210 11.324 11.775 1.000 22.223 121 ASN A C 1
ATOM 1959 O O . ASN A 1 121 ? 7.742 10.516 12.540 1.000 17.810 121 ASN A O 1
ATOM 1970 N N . PHE A 1 122 ? 7.592 11.526 10.501 1.000 19.751 122 PHE A N 1
ATOM 1971 C CA . PHE A 1 122 ? 8.532 10.623 9.873 1.000 20.406 122 PHE A CA 1
ATOM 1972 C C . PHE A 1 122 ? 9.894 10.621 10.573 1.000 18.696 122 PHE A C 1
ATOM 1973 O O . PHE A 1 122 ? 10.483 9.576 10.651 1.000 16.955 122 PHE A O 1
ATOM 1990 N N . PRO A 1 123 ? 10.505 11.754 10.998 1.000 22.007 123 PRO A N 1
ATOM 1991 C CA . PRO A 1 123 ? 11.819 11.701 11.643 1.000 19.184 123 PRO A CA 1
ATOM 1992 C C . PRO A 1 123 ? 11.759 10.834 12.905 1.000 16.090 123 PRO A C 1
ATOM 1993 O O . PRO A 1 123 ? 12.648 10.013 13.074 1.000 14.679 123 PRO A O 1
ATOM 2004 N N . GLY A 1 124 ? 10.727 11.038 13.760 1.000 15.061 124 GLY A N 1
ATOM 2005 C CA . GLY A 1 124 ? 10.546 10.194 14.947 1.000 14.891 124 GLY A CA 1
ATOM 2006 C C . GLY A 1 124 ? 10.367 8.715 14.608 1.000 13.512 124 GLY A C 1
ATOM 2007 O O . GLY A 1 124 ? 10.918 7.799 15.256 1.000 14.955 124 GLY A O 1
ATOM 2011 N N . TRP A 1 125 ? 9.480 8.447 13.680 1.000 14.365 125 TRP A N 1
ATOM 2012 C CA . TRP A 1 125 ? 9.277 7.075 13.213 1.000 14.546 125 TRP A CA 1
ATOM 2013 C C . TRP A 1 125 ? 10.543 6.440 12.634 1.000 12.163 125 TRP A C 1
ATOM 2014 O O . TRP A 1 125 ? 10.720 5.270 12.797 1.000 12.190 125 TRP A O 1
ATOM 2035 N N . SER A 1 126 ? 11.376 7.218 11.945 1.000 14.115 126 SER A N 1
ATOM 2036 C CA . SER A 1 126 ? 12.656 6.740 11.445 1.000 15.526 126 SER A CA 1
ATOM 2037 C C . SER A 1 126 ? 13.573 6.362 12.628 1.000 14.169 126 SER A C 1
ATOM 2038 O O . SER A 1 126 ? 14.217 5.328 12.632 1.000 12.590 126 SER A O 1
ATOM 2046 N N . LEU A 1 127 ? 13.651 7.213 13.644 1.000 12.336 127 LEU A N 1
ATOM 2047 C CA . LEU A 1 127 ? 14.407 6.879 14.834 1.000 13.655 127 LEU A CA 1
ATOM 2048 C C . LEU A 1 127 ? 13.854 5.629 15.506 1.000 11.013 127 LEU A C 1
ATOM 2049 O O . LEU A 1 127 ? 14.658 4.830 15.978 1.000 10.689 127 LEU A O 1
ATOM 2065 N N . GLN A 1 128 ? 12.536 5.480 15.543 1.000 10.772 128 GLN A N 1
ATOM 2066 C CA . GLN A 1 128 ? 11.922 4.283 16.111 1.000 10.613 128 GLN A CA 1
ATOM 2067 C C . GLN A 1 128 ? 12.270 2.998 15.343 1.000 10.825 128 GLN A C 1
ATOM 2068 O O . GLN A 1 128 ? 12.680 2.004 15.950 1.000 9.149 128 GLN A O 1
ATOM 2082 N N . THR A 1 129 ? 12.202 3.026 14.012 1.000 10.394 129 THR A N 1
ATOM 2083 C CA . THR A 1 129 ? 12.544 1.818 13.257 1.000 11.684 129 THR A CA 1
ATOM 2084 C C . THR A 1 129 ? 14.047 1.513 13.423 1.000 11.231 129 THR A C 1
ATOM 2085 O O . THR A 1 129 ? 14.448 0.358 13.608 1.000 11.300 129 THR A O 1
ATOM 2096 N N . SER A 1 130 ? 14.888 2.590 13.485 1.000 11.045 130 SER A N 1
ATOM 2097 C CA . SER A 1 130 ? 16.288 2.362 13.755 1.000 11.514 130 SER A CA 1
ATOM 2098 C C . SER A 1 130 ? 16.510 1.529 15.054 1.000 10.268 130 SER A C 1
ATOM 2099 O O . SER A 1 130 ? 17.181 0.527 15.098 1.000 9.628 130 SER A O 1
ATOM 2107 N N . ALA A 1 131 ? 15.837 1.961 16.149 1.000 9.245 131 ALA A N 1
ATOM 2108 C CA . ALA A 1 131 ? 15.937 1.337 17.465 1.000 9.950 131 ALA A CA 1
ATOM 2109 C C . ALA A 1 131 ? 15.422 -0.122 17.378 1.000 9.496 131 ALA A C 1
ATOM 2110 O O . ALA A 1 131 ? 16.009 -1.009 18.010 1.000 9.490 131 ALA A O 1
ATOM 2117 N N . MET A 1 132 ? 14.357 -0.375 16.623 1.000 9.303 132 MET A N 1
ATOM 2118 C CA . MET A 1 132 ? 13.858 -1.737 16.472 1.000 11.438 132 MET A CA 1
ATOM 2119 C C . MET A 1 132 ? 14.917 -2.652 15.811 1.000 10.394 132 MET A C 1
ATOM 2120 O O . MET A 1 132 ? 15.131 -3.805 16.248 1.000 10.711 132 MET A O 1
ATOM 2134 N N . HIS A 1 133 ? 15.603 -2.129 14.811 1.000 11.379 133 HIS A N 1
ATOM 2135 C CA . HIS A 1 133 ? 16.697 -2.869 14.172 1.000 11.953 133 HIS A CA 1
ATOM 2136 C C . HIS A 1 133 ? 17.837 -3.156 15.144 1.000 11.914 133 HIS A C 1
ATOM 2137 O O . HIS A 1 133 ? 18.427 -4.239 15.182 1.000 12.115 133 HIS A O 1
ATOM 2152 N N . GLN A 1 134 ? 18.221 -2.102 15.907 1.000 10.523 134 GLN A N 1
ATOM 2153 C CA . GLN A 1 134 ? 19.247 -2.183 16.896 1.000 10.457 134 GLN A CA 1
ATOM 2154 C C . GLN A 1 134 ? 18.956 -3.312 17.884 1.000 10.838 134 GLN A C 1
ATOM 2155 O O . GLN A 1 134 ? 19.819 -4.139 18.187 1.000 11.206 134 GLN A O 1
ATOM 2169 N N . LEU A 1 135 ? 17.712 -3.380 18.395 1.000 9.681 135 LEU A N 1
ATOM 2170 C CA . LEU A 1 135 ? 17.391 -4.444 19.359 1.000 11.187 135 LEU A CA 1
ATOM 2171 C C . LEU A 1 135 ? 17.506 -5.799 18.675 1.000 10.585 135 LEU A C 1
ATOM 2172 O O . LEU A 1 135 ? 18.075 -6.684 19.302 1.000 11.636 135 LEU A O 1
ATOM 2188 N N . ALA A 1 136 ? 16.959 -5.969 17.485 1.000 10.627 136 ALA A N 1
ATOM 2189 C CA . ALA A 1 136 ? 16.918 -7.267 16.841 1.000 12.217 136 ALA A CA 1
ATOM 2190 C C . ALA A 1 136 ? 18.354 -7.794 16.638 1.000 14.223 136 ALA A C 1
ATOM 2191 O O . ALA A 1 136 ? 18.678 -8.931 16.904 1.000 13.480 136 ALA A O 1
ATOM 2198 N N . VAL A 1 137 ? 19.226 -6.917 16.148 1.000 13.139 137 VAL A N 1
ATOM 2199 C CA . VAL A 1 137 ? 20.612 -7.321 15.874 1.000 12.363 137 VAL A CA 1
ATOM 2200 C C . VAL A 1 137 ? 21.360 -7.602 17.180 1.000 12.540 137 VAL A C 1
ATOM 2201 O O . VAL A 1 137 ? 22.090 -8.631 17.276 1.000 13.994 137 VAL A O 1
ATOM 2214 N N . TRP A 1 138 ? 21.187 -6.761 18.187 1.000 10.846 138 TRP A N 1
ATOM 2215 C CA . TRP A 1 138 ? 21.786 -6.916 19.509 1.000 12.676 138 TRP A CA 1
ATOM 2216 C C . TRP A 1 138 ? 21.467 -8.297 20.094 1.000 13.385 138 TRP A C 1
ATOM 2217 O O . TRP A 1 138 ? 22.359 -9.033 20.527 1.000 12.970 138 TRP A O 1
ATOM 2238 N N . VAL A 1 139 ? 20.194 -8.663 20.049 1.000 13.969 139 VAL A N 1
ATOM 2239 C CA . VAL A 1 139 ? 19.716 -9.871 20.650 1.000 13.005 139 VAL A CA 1
ATOM 2240 C C . VAL A 1 139 ? 20.259 -11.057 19.852 1.000 14.013 139 VAL A C 1
ATOM 2241 O O . VAL A 1 139 ? 20.754 -12.043 20.423 1.000 14.413 139 VAL A O 1
ATOM 2254 N N . MET A 1 140 ? 20.187 -10.985 18.514 1.000 13.680 140 MET A N 1
ATOM 2255 C CA . MET A 1 140 ? 20.629 -12.136 17.743 1.000 15.031 140 MET A CA 1
ATOM 2256 C C . MET A 1 140 ? 22.161 -12.340 17.833 1.000 15.448 140 MET A C 1
ATOM 2257 O O . MET A 1 140 ? 22.644 -13.459 17.846 1.000 15.936 140 MET A O 1
ATOM 2271 N N . LEU A 1 141 ? 22.921 -11.229 17.811 1.000 14.675 141 LEU A N 1
ATOM 2272 C CA . LEU A 1 141 ? 24.351 -11.341 17.993 1.000 15.647 141 LEU A CA 1
ATOM 2273 C C . LEU A 1 141 ? 24.656 -12.072 19.319 1.000 15.637 141 LEU A C 1
ATOM 2274 O O . LEU A 1 141 ? 25.595 -12.872 19.356 1.000 16.395 141 LEU A O 1
ATOM 2290 N N . GLU A 1 142 ? 23.945 -11.724 20.402 1.000 14.840 142 GLU A N 1
ATOM 2291 C CA . GLU A 1 142 ? 24.263 -12.320 21.691 1.000 15.620 142 GLU A CA 1
ATOM 2292 C C . GLU A 1 142 ? 23.819 -13.777 21.767 1.000 16.634 142 GLU A C 1
ATOM 2293 O O . GLU A 1 142 ? 24.455 -14.611 22.419 1.000 18.863 142 GLU A O 1
ATOM 2305 N N . ASP A 1 143 ? 22.717 -14.077 21.074 1.000 17.961 143 ASP A N 1
ATOM 2306 C CA . ASP A 1 143 ? 22.208 -15.439 21.066 1.000 18.737 143 ASP A CA 1
ATOM 2307 C C . ASP A 1 143 ? 23.263 -16.367 20.462 1.000 20.101 143 ASP A C 1
ATOM 2308 O O . ASP A 1 143 ? 23.419 -17.503 20.978 1.000 21.262 143 ASP A O 1
ATOM 2317 N N . VAL A 1 144 ? 23.992 -15.924 19.406 1.000 18.186 144 VAL A N 1
ATOM 2318 C CA . VAL A 1 144 ? 24.998 -16.798 18.790 1.000 21.404 144 VAL A CA 1
ATOM 2319 C C . VAL A 1 144 ? 26.285 -16.884 19.616 1.000 20.509 144 VAL A C 1
ATOM 2320 O O . VAL A 1 144 ? 27.044 -17.806 19.405 1.000 21.212 144 VAL A O 1
ATOM 2333 N N . GLY A 1 145 ? 26.460 -16.030 20.637 1.000 19.158 145 GLY A N 1
ATOM 2334 C CA . GLY A 1 145 ? 27.558 -16.159 21.577 1.000 21.598 145 GLY A CA 1
ATOM 2335 C C . GLY A 1 145 ? 28.450 -14.908 21.637 1.000 20.695 145 GLY A C 1
ATOM 2336 O O . GLY A 1 145 ? 29.498 -14.954 22.252 1.000 22.259 145 GLY A O 1
ATOM 2340 N N . PHE A 1 146 ? 28.097 -13.826 20.968 1.000 18.117 146 PHE A N 1
ATOM 2341 C CA . PHE A 1 146 ? 28.817 -12.579 21.122 1.000 16.854 146 PHE A CA 1
ATOM 2342 C C . PHE A 1 146 ? 28.343 -11.830 22.372 1.000 17.143 146 PHE A C 1
ATOM 2343 O O . PHE A 1 146 ? 27.221 -11.988 22.856 1.000 18.998 146 PHE A O 1
ATOM 2360 N N . GLY A 1 147 ? 29.217 -10.976 22.897 1.000 16.170 147 GLY A N 1
ATOM 2361 C CA . GLY A 1 147 ? 28.722 -9.824 23.655 1.000 15.970 147 GLY A CA 1
ATOM 2362 C C . GLY A 1 147 ? 28.700 -8.615 22.723 1.000 14.882 147 GLY A C 1
ATOM 2363 O O . GLY A 1 147 ? 29.467 -8.559 21.744 1.000 14.503 147 GLY A O 1
ATOM 2367 N N . ALA A 1 148 ? 27.920 -7.631 23.102 1.000 14.133 148 ALA A N 1
ATOM 2368 C CA . ALA A 1 148 ? 27.850 -6.391 22.326 1.000 14.324 148 ALA A CA 1
ATOM 2369 C C . ALA A 1 148 ? 27.408 -5.264 23.239 1.000 13.876 148 ALA A C 1
ATOM 2370 O O . ALA A 1 148 ? 26.849 -5.495 24.319 1.000 13.409 148 ALA A O 1
ATOM 2377 N N . SER A 1 149 ? 27.795 -4.053 22.851 1.000 13.776 149 SER A N 1
ATOM 2378 C CA . SER A 1 149 ? 27.268 -2.854 23.510 1.000 12.699 149 SER A CA 1
ATOM 2379 C C . SER A 1 149 ? 26.709 -1.931 22.432 1.000 12.327 149 SER A C 1
ATOM 2380 O O . SER A 1 149 ? 26.883 -2.147 21.230 1.000 12.105 149 SER A O 1
ATOM 2388 N N . LEU A 1 150 ? 26.003 -0.900 22.882 1.000 11.778 150 LEU A N 1
ATOM 2389 C CA . LEU A 1 150 ? 25.384 0.073 21.995 1.000 11.231 150 LEU A CA 1
ATOM 2390 C C . LEU A 1 150 ? 25.977 1.429 22.279 1.000 12.501 150 LEU A C 1
ATOM 2391 O O . LEU A 1 150 ? 25.809 1.968 23.377 1.000 13.054 150 LEU A O 1
ATOM 2407 N N . GLN A 1 151 ? 26.710 1.989 21.306 1.000 11.581 151 GLN A N 1
ATOM 2408 C CA . GLN A 1 151 ? 27.458 3.212 21.534 1.000 10.506 151 GLN A CA 1
ATOM 2409 C C . GLN A 1 151 ? 26.919 4.337 20.668 1.000 10.448 151 GLN A C 1
ATOM 2410 O O . GLN A 1 151 ? 26.289 4.128 19.632 1.000 10.898 151 GLN A O 1
ATOM 2424 N N . HIS A 1 152 ? 27.164 5.550 21.139 1.000 10.646 152 HIS A N 1
ATOM 2425 C CA . HIS A 1 152 ? 26.739 6.780 20.473 1.000 11.560 152 HIS A CA 1
ATOM 2426 C C . HIS A 1 152 ? 27.880 7.800 20.420 1.000 14.446 152 HIS A C 1
ATOM 2427 O O . HIS A 1 152 ? 27.851 8.878 21.076 1.000 16.057 152 HIS A O 1
ATOM 2442 N N . TYR A 1 153 ? 28.931 7.497 19.648 1.000 12.861 153 TYR A N 1
ATOM 2443 C CA . TYR A 1 153 ? 29.989 8.453 19.366 1.000 13.650 153 TYR A CA 1
ATOM 2444 C C . TYR A 1 153 ? 29.659 9.313 18.161 1.000 17.126 153 TYR A C 1
ATOM 2445 O O . TYR A 1 153 ? 30.404 10.222 17.787 1.000 20.106 153 TYR A O 1
ATOM 2463 N N . ASN A 1 154 ? 28.509 9.092 17.555 1.000 19.467 154 ASN A N 1
ATOM 2464 C CA . ASN A 1 154 ? 27.923 10.073 16.668 1.000 21.352 154 ASN A CA 1
ATOM 2465 C C . ASN A 1 154 ? 27.375 11.198 17.555 1.000 23.385 154 ASN A C 1
ATOM 2466 O O . ASN A 1 154 ? 26.799 10.895 18.592 1.000 23.446 154 ASN A O 1
ATOM 2477 N N . PRO A 1 155 ? 27.269 12.479 17.158 1.000 24.697 155 PRO A N 1
ATOM 2478 C CA . PRO A 1 155 ? 27.546 12.970 15.818 1.000 25.975 155 PRO A CA 1
ATOM 2479 C C . PRO A 1 155 ? 28.997 13.393 15.565 1.000 27.369 155 PRO A C 1
ATOM 2480 O O . PRO A 1 155 ? 29.304 13.730 14.418 1.000 30.467 155 PRO A O 1
ATOM 2491 N N . LEU A 1 156 ? 29.854 13.222 16.575 1.000 23.624 156 LEU A N 1
ATOM 2492 C CA . LEU A 1 156 ? 31.288 13.493 16.473 1.000 26.407 156 LEU A CA 1
ATOM 2493 C C . LEU A 1 156 ? 31.908 12.848 15.237 1.000 23.352 156 LEU A C 1
ATOM 2494 O O . LEU A 1 156 ? 32.627 13.531 14.494 1.000 28.513 156 LEU A O 1
ATOM 2510 N N . ILE A 1 157 ? 31.691 11.550 15.011 1.000 19.826 157 ILE A N 1
ATOM 2511 C CA . ILE A 1 157 ? 32.405 10.818 13.950 1.000 18.212 157 ILE A CA 1
ATOM 2512 C C . ILE A 1 157 ? 31.738 10.805 12.570 1.000 20.478 157 ILE A C 1
ATOM 2513 O O . ILE A 1 157 ? 32.284 10.180 11.669 1.000 19.972 157 ILE A O 1
ATOM 2529 N N . ASP A 1 158 ? 30.499 11.311 12.430 1.000 20.121 158 ASP A N 1
ATOM 2530 C CA . ASP A 1 158 ? 29.643 10.880 11.324 1.000 24.802 158 ASP A CA 1
ATOM 2531 C C . ASP A 1 158 ? 30.216 11.205 9.938 1.000 23.317 158 ASP A C 1
ATOM 2532 O O . ASP A 1 158 ? 30.236 10.352 9.058 1.000 21.880 158 ASP A O 1
ATOM 2541 N N . ASP A 1 159 ? 30.686 12.434 9.753 1.000 25.131 159 ASP A N 1
ATOM 2542 C CA . ASP A 1 159 ? 31.332 12.829 8.501 1.000 29.265 159 ASP A CA 1
ATOM 2543 C C . ASP A 1 159 ? 32.568 11.998 8.188 1.000 25.561 159 ASP A C 1
ATOM 2544 O O . ASP A 1 159 ? 32.737 11.573 7.032 1.000 27.298 159 ASP A O 1
ATOM 2553 N N . GLU A 1 160 ? 33.427 11.750 9.202 1.000 25.314 160 GLU A N 1
ATOM 2554 C CA . GLU A 1 160 ? 34.624 10.941 8.967 1.000 25.911 160 GLU A CA 1
ATOM 2555 C C . GLU A 1 160 ? 34.236 9.514 8.558 1.000 22.921 160 GLU A C 1
ATOM 2556 O O . GLU A 1 160 ? 34.841 8.947 7.671 1.000 23.452 160 GLU A O 1
ATOM 2568 N N . VAL A 1 161 ? 33.184 8.942 9.189 1.000 21.714 161 VAL A N 1
ATOM 2569 C CA . VAL A 1 161 ? 32.715 7.614 8.840 1.000 19.299 161 VAL A CA 1
ATOM 2570 C C . VAL A 1 161 ? 32.234 7.587 7.391 1.000 18.754 161 VAL A C 1
ATOM 2571 O O . VAL A 1 161 ? 32.577 6.662 6.662 1.000 20.938 161 VAL A O 1
ATOM 2584 N N . ARG A 1 162 ? 31.417 8.553 6.999 1.000 20.498 162 ARG A N 1
ATOM 2585 C CA . ARG A 1 162 ? 30.854 8.582 5.652 1.000 23.838 162 ARG A CA 1
ATOM 2586 C C . ARG A 1 162 ? 32.014 8.771 4.650 1.000 24.409 162 ARG A C 1
ATOM 2587 O O . ARG A 1 162 ? 32.056 8.052 3.691 1.000 25.369 162 ARG A O 1
ATOM 2608 N N . ARG A 1 163 ? 32.981 9.608 4.974 1.000 27.475 163 ARG A N 1
ATOM 2609 C CA . ARG A 1 163 ? 34.151 9.813 4.101 1.000 32.809 163 ARG A CA 1
ATOM 2610 C C . ARG A 1 163 ? 34.908 8.489 3.923 1.000 30.932 163 ARG A C 1
ATOM 2611 O O . ARG A 1 163 ? 35.296 8.115 2.823 1.000 33.179 163 ARG A O 1
ATOM 2632 N N . ALA A 1 164 ? 35.187 7.810 5.031 1.000 27.167 164 ALA A N 1
ATOM 2633 C CA . ALA A 1 164 ? 36.089 6.668 5.043 1.000 28.538 164 ALA A CA 1
ATOM 2634 C C . ALA A 1 164 ? 35.531 5.501 4.241 1.000 26.370 164 ALA A C 1
ATOM 2635 O O . ALA A 1 164 ? 36.296 4.818 3.596 1.000 27.200 164 ALA A O 1
ATOM 2642 N N . TRP A 1 165 ? 34.217 5.239 4.291 1.000 23.199 165 TRP A N 1
ATOM 2643 C CA . TRP A 1 165 ? 33.646 4.115 3.563 1.000 24.521 165 TRP A CA 1
ATOM 2644 C C . TRP A 1 165 ? 32.846 4.576 2.345 1.000 25.925 165 TRP A C 1
ATOM 2645 O O . TRP A 1 165 ? 32.127 3.751 1.804 1.000 26.206 165 TRP A O 1
ATOM 2666 N N . ASN A 1 166 ? 32.959 5.869 1.966 1.000 25.653 166 ASN A N 1
ATOM 2667 C CA . ASN A 1 166 ? 32.255 6.461 0.839 1.000 27.708 166 ASN A CA 1
ATOM 2668 C C . ASN A 1 166 ? 30.769 6.188 0.923 1.000 24.865 166 ASN A C 1
ATOM 2669 O O . ASN A 1 166 ? 30.167 5.689 -0.021 1.000 25.518 166 ASN A O 1
ATOM 2680 N N . LEU A 1 167 ? 30.184 6.525 2.062 1.000 23.154 167 LEU A N 1
ATOM 2681 C CA . LEU A 1 167 ? 28.749 6.299 2.219 1.000 23.420 167 LEU A CA 1
ATOM 2682 C C . LEU A 1 167 ? 28.005 7.554 1.796 1.000 24.305 167 LEU A C 1
ATOM 2683 O O . LEU A 1 167 ? 28.522 8.654 1.956 1.000 24.719 167 LEU A O 1
ATOM 2699 N N . PRO A 1 168 ? 26.722 7.408 1.359 1.000 26.839 168 PRO A N 1
ATOM 2700 C CA . PRO A 1 168 ? 25.928 8.566 0.934 1.000 26.603 168 PRO A CA 1
ATOM 2701 C C . PRO A 1 168 ? 25.855 9.614 2.042 1.000 26.379 168 PRO A C 1
ATOM 2702 O O . PRO A 1 168 ? 25.652 9.293 3.242 1.000 24.501 168 PRO A O 1
ATOM 2713 N N . ALA A 1 169 ? 25.922 10.884 1.659 1.000 23.751 169 ALA A N 1
ATOM 2714 C CA . ALA A 1 169 ? 25.796 11.994 2.610 1.000 24.429 169 ALA A CA 1
ATOM 2715 C C . ALA A 1 169 ? 24.466 12.005 3.359 1.000 26.052 169 ALA A C 1
ATOM 2716 O O . ALA A 1 169 ? 24.399 12.474 4.502 1.000 28.192 169 ALA A O 1
ATOM 2723 N N . HIS A 1 170 ? 23.416 11.426 2.744 1.000 23.773 170 HIS A N 1
ATOM 2724 C CA . HIS A 1 170 ? 22.073 11.424 3.321 1.000 25.173 170 HIS A CA 1
ATOM 2725 C C . HIS A 1 170 ? 21.862 10.255 4.289 1.000 21.864 170 HIS A C 1
ATOM 2726 O O . HIS A 1 170 ? 20.724 10.048 4.759 1.000 21.644 170 HIS A O 1
ATOM 2741 N N . TRP A 1 171 ? 22.868 9.386 4.497 1.000 19.195 171 TRP A N 1
ATOM 2742 C CA . TRP A 1 171 ? 22.775 8.366 5.546 1.000 17.339 171 TRP A CA 1
ATOM 2743 C C . TRP A 1 171 ? 23.164 9.006 6.890 1.000 18.736 171 TRP A C 1
ATOM 2744 O O . TRP A 1 171 ? 24.335 9.374 7.090 1.000 21.401 171 TRP A O 1
ATOM 2765 N N . HIS A 1 172 ? 22.197 9.158 7.797 1.000 16.131 172 HIS A N 1
ATOM 2766 C CA . HIS A 1 172 ? 22.389 9.752 9.120 1.000 17.075 172 HIS A CA 1
ATOM 2767 C C . HIS A 1 172 ? 22.725 8.655 10.114 1.000 15.253 172 HIS A C 1
ATOM 2768 O O . HIS A 1 172 ? 21.963 7.680 10.261 1.000 13.602 172 HIS A O 1
ATOM 2783 N N . LEU A 1 173 ? 23.899 8.758 10.743 1.000 14.209 173 LEU A N 1
ATOM 2784 C CA . LEU A 1 173 ? 24.337 7.764 11.730 1.000 13.468 173 LEU A CA 1
ATOM 2785 C C . LEU A 1 173 ? 23.561 7.868 13.047 1.000 14.206 173 LEU A C 1
ATOM 2786 O O . LEU A 1 173 ? 23.524 8.903 13.691 1.000 14.061 173 LEU A O 1
ATOM 2802 N N . ILE A 1 174 ? 23.072 6.723 13.560 1.000 12.508 174 ILE A N 1
ATOM 2803 C CA . ILE A 1 174 ? 22.268 6.680 14.772 1.000 12.208 174 ILE A CA 1
ATOM 2804 C C . ILE A 1 174 ? 23.034 6.091 15.943 1.000 11.727 174 ILE A C 1
ATOM 2805 O O . ILE A 1 174 ? 22.864 6.568 17.062 1.000 12.212 174 ILE A O 1
ATOM 2821 N N . ALA A 1 175 ? 23.786 5.016 15.701 1.000 11.650 175 ALA A N 1
ATOM 2822 C CA . ALA A 1 175 ? 24.410 4.217 16.736 1.000 10.847 175 ALA A CA 1
ATOM 2823 C C . ALA A 1 175 ? 25.467 3.278 16.149 1.000 10.200 175 ALA A C 1
ATOM 2824 O O . ALA A 1 175 ? 25.408 2.915 14.950 1.000 10.646 175 ALA A O 1
ATOM 2831 N N . GLU A 1 176 ? 26.399 2.887 17.023 1.000 11.035 176 GLU A N 1
ATOM 2832 C CA . GLU A 1 176 ? 27.456 1.927 16.646 1.000 11.638 176 GLU A CA 1
ATOM 2833 C C . GLU A 1 176 ? 27.405 0.772 17.648 1.000 13.258 176 GLU A C 1
ATOM 2834 O O . GLU A 1 176 ? 27.246 0.992 18.873 1.000 14.095 176 GLU A O 1
ATOM 2846 N N . MET A 1 177 ? 27.524 -0.467 17.156 1.000 11.227 177 MET A N 1
ATOM 2847 C CA . MET A 1 177 ? 27.398 -1.615 18.008 1.000 12.060 177 MET A CA 1
ATOM 2848 C C . MET A 1 177 ? 28.630 -2.510 17.839 1.000 12.418 177 MET A C 1
ATOM 2849 O O . MET A 1 177 ? 28.638 -3.397 16.975 1.000 11.565 177 MET A O 1
ATOM 2863 N N . PRO A 1 178 ? 29.649 -2.344 18.695 1.000 12.113 178 PRO A N 1
ATOM 2864 C CA . PRO A 1 178 ? 30.790 -3.248 18.666 1.000 13.153 178 PRO A CA 1
ATOM 2865 C C . PRO A 1 178 ? 30.413 -4.587 19.309 1.000 14.384 178 PRO A C 1
ATOM 2866 O O . PRO A 1 178 ? 29.725 -4.611 20.312 1.000 14.758 178 PRO A O 1
ATOM 2877 N N . PHE A 1 179 ? 30.966 -5.665 18.774 1.000 14.108 179 PHE A N 1
ATOM 2878 C CA . PHE A 1 179 ? 30.695 -6.995 19.286 1.000 14.126 179 PHE A CA 1
ATOM 2879 C C . PHE A 1 179 ? 31.939 -7.895 19.185 1.000 14.619 179 PHE A C 1
ATOM 2880 O O . PHE A 1 179 ? 32.828 -7.703 18.380 1.000 13.458 179 PHE A O 1
ATOM 2897 N N . GLY A 1 180 ? 31.962 -8.908 20.029 1.000 14.431 180 GLY A N 1
ATOM 2898 C CA . GLY A 1 180 ? 33.039 -9.887 20.078 1.000 16.201 180 GLY A CA 1
ATOM 2899 C C . GLY A 1 180 ? 32.711 -10.974 21.104 1.000 16.615 180 GLY A C 1
ATOM 2900 O O . GLY A 1 180 ? 31.814 -10.781 21.933 1.000 15.569 180 GLY A O 1
ATOM 2904 N N . VAL A 1 181 ? 33.523 -12.034 21.138 1.000 18.090 181 VAL A N 1
ATOM 2905 C CA . VAL A 1 181 ? 33.251 -13.075 22.103 1.000 18.898 181 VAL A CA 1
ATOM 2906 C C . VAL A 1 181 ? 33.542 -12.486 23.470 1.000 19.351 181 VAL A C 1
ATOM 2907 O O . VAL A 1 181 ? 34.569 -11.809 23.659 1.000 19.745 181 VAL A O 1
ATOM 2920 N N . PRO A 1 182 ? 32.636 -12.643 24.451 1.000 18.871 182 PRO A N 1
ATOM 2921 C CA . PRO A 1 182 ? 32.833 -11.969 25.742 1.000 20.759 182 PRO A CA 1
ATOM 2922 C C . PRO A 1 182 ? 33.826 -12.714 26.644 1.000 23.656 182 PRO A C 1
ATOM 2923 O O . PRO A 1 182 ? 33.893 -13.929 26.597 1.000 25.477 182 PRO A O 1
ATOM 2934 N N . VAL A 1 183 ? 34.567 -11.959 27.476 1.000 23.182 183 VAL A N 1
ATOM 2935 C CA . VAL A 1 183 ? 35.574 -12.498 28.356 1.000 26.906 183 VAL A CA 1
ATOM 2936 C C . VAL A 1 183 ? 35.157 -12.344 29.813 1.000 27.134 183 VAL A C 1
ATOM 2937 O O . VAL A 1 183 ? 35.788 -12.966 30.657 1.000 31.580 183 VAL A O 1
ATOM 2950 N N . ASN A 1 184 ? 34.155 -11.492 30.123 1.000 22.880 184 ASN A N 1
ATOM 2951 C CA . ASN A 1 184 ? 33.645 -11.339 31.468 1.000 23.690 184 ASN A CA 1
ATOM 2952 C C . ASN A 1 184 ? 32.127 -11.349 31.332 1.000 23.569 184 ASN A C 1
ATOM 2953 O O . ASN A 1 184 ? 31.614 -11.083 30.257 1.000 23.870 184 ASN A O 1
ATOM 2964 N N . LYS A 1 185 ? 31.439 -11.561 32.454 1.000 24.474 185 LYS A N 1
ATOM 2965 C CA . LYS A 1 185 ? 29.995 -11.642 32.470 1.000 23.278 185 LYS A CA 1
ATOM 2966 C C . LYS A 1 185 ? 29.446 -10.257 32.723 1.000 24.165 185 LYS A C 1
ATOM 2967 O O . LYS A 1 185 ? 30.171 -9.425 33.268 1.000 22.690 185 LYS A O 1
ATOM 2986 N N . PRO A 1 186 ? 28.126 -10.049 32.498 1.000 22.735 186 PRO A N 1
ATOM 2987 C CA . PRO A 1 186 ? 27.504 -8.763 32.781 1.000 21.562 186 PRO A CA 1
ATOM 2988 C C . PRO A 1 186 ? 27.480 -8.475 34.270 1.000 21.579 186 PRO A C 1
ATOM 2989 O O . PRO A 1 186 ? 27.556 -9.400 35.041 1.000 22.328 186 PRO A O 1
ATOM 3000 N N . GLY A 1 187 ? 27.363 -7.188 34.606 1.000 25.046 187 GLY A N 1
ATOM 3001 C CA . GLY A 1 187 ? 27.317 -6.781 35.994 1.000 27.225 187 GLY A CA 1
ATOM 3002 C C . GLY A 1 187 ? 25.883 -6.647 36.490 1.000 26.462 187 GLY A C 1
ATOM 3003 O O . GLY A 1 187 ? 24.888 -7.153 35.940 1.000 25.364 187 GLY A O 1
ATOM 3007 N N . GLU A 1 188 ? 25.803 -5.985 37.626 1.000 26.142 188 GLU A N 1
ATOM 3008 C CA . GLU A 1 188 ? 24.558 -5.801 38.348 1.000 24.150 188 GLU A CA 1
ATOM 3009 C C . GLU A 1 188 ? 23.633 -4.934 37.501 1.000 21.093 188 GLU A C 1
ATOM 3010 O O . GLU A 1 188 ? 24.082 -3.963 36.918 1.000 22.650 188 GLU A O 1
ATOM 3022 N N . LYS A 1 189 ? 22.332 -5.219 37.524 1.000 21.049 189 LYS A N 1
ATOM 3023 C CA . LYS A 1 189 ? 21.364 -4.354 36.874 1.000 20.282 189 LYS A CA 1
ATOM 3024 C C . LYS A 1 189 ? 20.236 -4.100 37.861 1.000 22.485 189 LYS A C 1
ATOM 3025 O O . LYS A 1 189 ? 19.618 -5.053 38.341 1.000 21.801 189 LYS A O 1
ATOM 3044 N N . GLU A 1 190 ? 19.953 -2.819 38.115 1.000 20.950 190 GLU A N 1
ATOM 3045 C CA . GLU A 1 190 ? 18.842 -2.454 38.991 1.000 20.970 190 GLU A CA 1
ATOM 3046 C C . GLU A 1 190 ? 17.535 -2.513 38.208 1.000 19.425 190 GLU A C 1
ATOM 3047 O O . GLU A 1 190 ? 17.498 -2.154 37.021 1.000 17.529 190 GLU A O 1
ATOM 3059 N N . PHE A 1 191 ? 16.455 -2.894 38.891 1.000 18.386 191 PHE A N 1
ATOM 3060 C CA . PHE A 1 191 ? 15.133 -2.896 38.282 1.000 20.904 191 PHE A CA 1
ATOM 3061 C C . PHE A 1 191 ? 14.182 -2.108 39.179 1.000 22.379 191 PHE A C 1
ATOM 3062 O O . PHE A 1 191 ? 14.002 -2.498 40.341 1.000 23.959 191 PHE A O 1
ATOM 3079 N N . GLN A 1 192 ? 13.509 -1.079 38.634 1.000 20.827 192 GLN A N 1
ATOM 3080 C CA . GLN A 1 192 ? 12.480 -0.367 39.368 1.000 23.078 192 GLN A CA 1
ATOM 3081 C C . GLN A 1 192 ? 11.281 -1.303 39.497 1.000 25.288 192 GLN A C 1
ATOM 3082 O O . GLN A 1 192 ? 11.100 -2.162 38.644 1.000 21.756 192 GLN A O 1
ATOM 3096 N N . PRO A 1 193 ? 10.457 -1.195 40.561 1.000 25.353 193 PRO A N 1
ATOM 3097 C CA . PRO A 1 193 ? 9.302 -2.081 40.719 1.000 26.443 193 PRO A CA 1
ATOM 3098 C C . PRO A 1 193 ? 8.415 -2.115 39.469 1.000 26.227 193 PRO A C 1
ATOM 3099 O O . PRO A 1 193 ? 8.134 -1.053 38.899 1.000 24.887 193 PRO A O 1
ATOM 3110 N N . LEU A 1 194 ? 8.110 -3.324 38.962 1.000 25.183 194 LEU A N 1
ATOM 3111 C CA . LEU A 1 194 ? 7.301 -3.458 37.754 1.000 26.810 194 LEU A CA 1
ATOM 3112 C C . LEU A 1 194 ? 5.878 -2.869 37.946 1.000 26.931 194 LEU A C 1
ATOM 3113 O O . LEU A 1 194 ? 5.279 -2.328 36.990 1.000 25.018 194 LEU A O 1
ATOM 3129 N N . GLU A 1 195 ? 5.318 -2.941 39.155 1.000 26.463 195 GLU A N 1
ATOM 3130 C CA . GLU A 1 195 ? 3.974 -2.392 39.364 1.000 28.550 195 GLU A CA 1
ATOM 3131 C C . GLU A 1 195 ? 3.938 -0.850 39.339 1.000 26.556 195 GLU A C 1
ATOM 3132 O O . GLU A 1 195 ? 2.850 -0.298 39.177 1.000 27.644 195 GLU A O 1
ATOM 3144 N N . GLU A 1 196 ? 5.078 -0.137 39.440 1.000 24.191 196 GLU A N 1
ATOM 3145 C CA . GLU A 1 196 ? 5.112 1.292 39.173 1.000 26.429 196 GLU A CA 1
ATOM 3146 C C . GLU A 1 196 ? 5.136 1.559 37.662 1.000 24.009 196 GLU A C 1
ATOM 3147 O O . GLU A 1 196 ? 5.000 2.709 37.279 1.000 24.891 196 GLU A O 1
ATOM 3159 N N . ARG A 1 197 ? 5.451 0.561 36.834 1.000 19.026 197 ARG A N 1
ATOM 3160 C CA . ARG A 1 197 ? 5.736 0.775 35.409 1.000 18.693 197 ARG A CA 1
ATOM 3161 C C . ARG A 1 197 ? 4.728 0.111 34.470 1.000 18.286 197 ARG A C 1
ATOM 3162 O O . ARG A 1 197 ? 4.777 0.409 33.276 1.000 17.712 197 ARG A O 1
ATOM 3183 N N . ILE A 1 198 ? 3.878 -0.809 34.983 1.000 21.080 198 ILE A N 1
ATOM 3184 C CA . ILE A 1 198 ? 2.895 -1.553 34.206 1.000 19.111 198 ILE A CA 1
ATOM 3185 C C . ILE A 1 198 ? 1.582 -1.443 34.950 1.000 19.182 198 ILE A C 1
ATOM 3186 O O . ILE A 1 198 ? 1.556 -1.665 36.177 1.000 20.901 198 ILE A O 1
ATOM 3202 N N . LYS A 1 199 ? 0.505 -1.068 34.232 1.000 18.721 199 LYS A N 1
ATOM 3203 C CA . LYS A 1 199 ? -0.858 -1.101 34.776 1.000 20.690 199 LYS A CA 1
ATOM 3204 C C . LYS A 1 199 ? -1.714 -1.955 33.857 1.000 19.119 199 LYS A C 1
ATOM 3205 O O . LYS A 1 199 ? -1.529 -1.948 32.628 1.000 20.552 199 LYS A O 1
ATOM 3224 N N . VAL A 1 200 ? -2.634 -2.707 34.455 1.000 21.141 200 VAL A N 1
ATOM 3225 C CA . VAL A 1 200 ? -3.558 -3.553 33.694 1.000 20.346 200 VAL A CA 1
ATOM 3226 C C . VAL A 1 200 ? -4.960 -3.186 34.149 1.000 21.260 200 VAL A C 1
ATOM 3227 O O . VAL A 1 200 ? -5.206 -3.132 35.346 1.000 22.457 200 VAL A O 1
ATOM 3240 N N . PHE A 1 201 ? -5.847 -2.844 33.200 1.000 20.444 201 PHE A N 1
ATOM 3241 C CA . PHE A 1 201 ? -7.231 -2.475 33.487 1.000 23.235 201 PHE A CA 1
ATOM 3242 C C . PHE A 1 201 ? -8.126 -3.321 32.610 1.000 24.029 201 PHE A C 1
ATOM 3243 O O . PHE A 1 201 ? -7.834 -3.450 31.446 1.000 22.528 201 PHE A O 1
ATOM 3260 N N . LYS A 1 202 ? -9.264 -3.834 33.126 1.000 28.465 202 LYS A N 1
ATOM 3261 C CA . LYS A 1 202 ? -10.164 -4.612 32.294 1.000 31.999 202 LYS A CA 1
ATOM 3262 C C . LYS A 1 202 ? -11.579 -4.016 32.371 1.000 42.787 202 LYS A C 1
ATOM 3263 O O . LYS A 1 202 ? -11.683 -2.775 32.485 1.000 39.618 202 LYS A O 1
ATOM 3283 N N . GLU B 1 4 ? 6.886 -21.368 21.902 0.800 39.262 4 GLU B N 1
ATOM 3284 C CA . GLU B 1 4 ? 7.513 -20.163 21.297 0.800 35.202 4 GLU B CA 1
ATOM 3285 C C . GLU B 1 4 ? 8.425 -20.573 20.144 0.800 36.505 4 GLU B C 1
ATOM 3286 O O . GLU B 1 4 ? 9.132 -21.569 20.236 0.800 37.036 4 GLU B O 1
ATOM 3298 N N . ARG B 1 5 ? 8.488 -19.769 19.081 1.000 35.074 5 ARG B N 1
ATOM 3299 C CA . ARG B 1 5 ? 9.410 -20.049 17.979 1.000 38.659 5 ARG B CA 1
ATOM 3300 C C . ARG B 1 5 ? 10.848 -19.661 18.405 1.000 34.287 5 ARG B C 1
ATOM 3301 O O . ARG B 1 5 ? 11.022 -19.138 19.493 1.000 36.605 5 ARG B O 1
ATOM 3322 N N . THR B 1 6 ? 11.866 -19.816 17.555 1.000 31.564 6 THR B N 1
ATOM 3323 C CA . THR B 1 6 ? 13.145 -19.125 17.786 1.000 27.858 6 THR B CA 1
ATOM 3324 C C . THR B 1 6 ? 12.963 -17.631 17.612 1.000 24.771 6 THR B C 1
ATOM 3325 O O . THR B 1 6 ? 11.971 -17.196 17.052 1.000 22.799 6 THR B O 1
ATOM 3336 N N . PHE B 1 7 ? 13.891 -16.847 18.147 1.000 23.072 7 PHE B N 1
ATOM 3337 C CA . PHE B 1 7 ? 13.876 -15.402 18.027 1.000 22.631 7 PHE B CA 1
ATOM 3338 C C . PHE B 1 7 ? 13.657 -15.003 16.559 1.000 21.882 7 PHE B C 1
ATOM 3339 O O . PHE B 1 7 ? 12.807 -14.186 16.270 1.000 21.397 7 PHE B O 1
ATOM 3356 N N . SER B 1 8 ? 14.446 -15.555 15.652 1.000 22.852 8 SER B N 1
ATOM 3357 C CA . SER B 1 8 ? 14.425 -15.094 14.252 1.000 23.814 8 SER B CA 1
ATOM 3358 C C . SER B 1 8 ? 13.121 -15.500 13.584 1.000 24.759 8 SER B C 1
ATOM 3359 O O . SER B 1 8 ? 12.576 -14.731 12.825 1.000 24.649 8 SER B O 1
ATOM 3367 N N . GLU B 1 9 ? 12.566 -16.663 13.966 1.000 23.860 9 GLU B N 1
ATOM 3368 C CA . GLU B 1 9 ? 11.335 -17.151 13.390 1.000 25.890 9 GLU B CA 1
ATOM 3369 C C . GLU B 1 9 ? 10.185 -16.279 13.881 1.000 23.838 9 GLU B C 1
ATOM 3370 O O . GLU B 1 9 ? 9.313 -15.909 13.107 1.000 21.893 9 GLU B O 1
ATOM 3382 N N . ALA B 1 10 ? 10.192 -15.977 15.193 1.000 21.988 10 ALA B N 1
ATOM 3383 C CA . ALA B 1 10 ? 9.179 -15.107 15.768 1.000 20.770 10 ALA B CA 1
ATOM 3384 C C . ALA B 1 10 ? 9.213 -13.711 15.101 1.000 18.340 10 ALA B C 1
ATOM 3385 O O . ALA B 1 10 ? 8.210 -13.107 14.770 1.000 18.588 10 ALA B O 1
ATOM 3392 N N . LEU B 1 11 ? 10.416 -13.168 14.907 1.000 18.031 11 LEU B N 1
ATOM 3393 C CA . LEU B 1 11 ? 10.590 -11.895 14.227 1.000 17.810 11 LEU B CA 1
ATOM 3394 C C . LEU B 1 11 ? 10.046 -11.940 12.802 1.000 18.348 11 LEU B C 1
ATOM 3395 O O . LEU B 1 11 ? 9.323 -11.032 12.383 1.000 19.798 11 LEU B O 1
ATOM 3411 N N . LYS B 1 12 ? 10.393 -12.960 12.036 1.000 20.635 12 LYS B N 1
ATOM 3412 C CA . LYS B 1 12 ? 9.887 -13.046 10.667 1.000 24.984 12 LYS B CA 1
ATOM 3413 C C . LYS B 1 12 ? 8.362 -13.255 10.614 1.000 24.762 12 LYS B C 1
ATOM 3414 O O . LYS B 1 12 ? 7.726 -12.776 9.688 1.000 23.778 12 LYS B O 1
ATOM 3433 N N . ASN B 1 13 ? 7.774 -13.939 11.613 1.000 25.201 13 ASN B N 1
ATOM 3434 C CA . ASN B 1 13 ? 6.337 -14.201 11.706 1.000 25.726 13 ASN B CA 1
ATOM 3435 C C . ASN B 1 13 ? 5.526 -12.913 11.901 1.000 25.550 13 ASN B C 1
ATOM 3436 O O . ASN B 1 13 ? 4.341 -12.882 11.522 1.000 25.499 13 ASN B O 1
ATOM 3447 N N . ARG B 1 14 ? 6.135 -11.880 12.522 1.000 19.543 14 ARG B N 1
ATOM 3448 C CA . ARG B 1 14 ? 5.416 -10.697 12.958 1.000 18.201 14 ARG B CA 1
ATOM 3449 C C . ARG B 1 14 ? 4.963 -9.870 11.742 1.000 17.725 14 ARG B C 1
ATOM 3450 O O . ARG B 1 14 ? 5.748 -9.487 10.905 1.000 16.897 14 ARG B O 1
ATOM 3471 N N . ARG B 1 15 ? 3.652 -9.628 11.634 1.000 16.610 15 ARG B N 1
ATOM 3472 C CA . ARG B 1 15 ? 3.099 -8.764 10.603 1.000 16.878 15 ARG B CA 1
ATOM 3473 C C . ARG B 1 15 ? 2.003 -7.878 11.220 1.000 16.469 15 ARG B C 1
ATOM 3474 O O . ARG B 1 15 ? 1.411 -8.145 12.306 1.000 18.894 15 ARG B O 1
ATOM 3495 N N . THR B 1 16 ? 1.595 -6.886 10.417 1.000 15.287 16 THR B N 1
ATOM 3496 C CA . THR B 1 16 ? 0.449 -6.051 10.698 1.000 16.705 16 THR B CA 1
ATOM 3497 C C . THR B 1 16 ? -0.849 -6.794 10.372 1.000 17.851 16 THR B C 1
ATOM 3498 O O . THR B 1 16 ? -0.975 -7.324 9.264 1.000 17.574 16 THR B O 1
ATOM 3509 N N . TYR B 1 17 ? -1.749 -6.898 11.378 1.000 17.744 17 TYR B N 1
ATOM 3510 C CA . TYR B 1 17 ? -3.074 -7.484 11.226 1.000 18.523 17 TYR B CA 1
ATOM 3511 C C . TYR B 1 17 ? -4.105 -6.418 11.608 1.000 20.970 17 TYR B C 1
ATOM 3512 O O . TYR B 1 17 ? -4.031 -5.848 12.715 1.000 20.771 17 TYR B O 1
ATOM 3530 N N . TYR B 1 18 ? -5.042 -6.161 10.686 1.000 23.278 18 TYR B N 1
ATOM 3531 C CA . TYR B 1 18 ? -6.207 -5.323 10.996 1.000 24.187 18 TYR B CA 1
ATOM 3532 C C . TYR B 1 18 ? -7.430 -6.158 11.298 1.000 26.341 18 TYR B C 1
ATOM 3533 O O . TYR B 1 18 ? -8.327 -5.614 11.935 1.000 31.104 18 TYR B O 1
ATOM 3551 N N . SER B 1 19 ? -7.474 -7.412 10.850 1.000 23.624 19 SER B N 1
ATOM 3552 C CA . SER B 1 19 ? -8.704 -8.209 10.935 1.000 28.182 19 SER B CA 1
ATOM 3553 C C . SER B 1 19 ? -8.625 -9.113 12.162 1.000 27.101 19 SER B C 1
ATOM 3554 O O . SER B 1 19 ? -8.161 -10.237 12.033 1.000 33.238 19 SER B O 1
ATOM 3562 N N . ILE B 1 20 ? -8.912 -8.5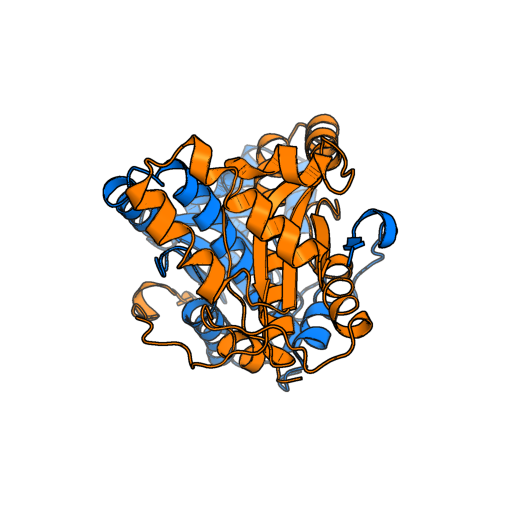46 13.344 1.000 25.090 20 ILE B N 1
ATOM 3563 C CA . ILE B 1 20 ? -8.719 -9.189 14.640 1.000 24.861 20 ILE B CA 1
ATOM 3564 C C . ILE B 1 20 ? -10.106 -9.409 15.270 1.000 26.977 20 ILE B C 1
ATOM 3565 O O . ILE B 1 20 ? -11.067 -8.768 14.848 1.000 30.307 20 ILE B O 1
ATOM 3581 N N A THR B 1 21 ? -10.171 -10.278 16.285 0.500 25.506 21 THR B N 1
ATOM 3582 N N B THR B 1 21 ? -10.186 -10.329 16.254 0.500 25.267 21 THR B N 1
ATOM 3583 C CA A THR B 1 21 ? -11.417 -10.558 16.970 0.500 25.833 21 THR B CA 1
ATOM 3584 C CA B THR B 1 21 ? -11.418 -10.582 16.982 0.500 25.561 21 THR B CA 1
ATOM 3585 C C A THR B 1 21 ? -11.162 -10.657 18.468 0.500 26.352 21 THR B C 1
ATOM 3586 C C B THR B 1 21 ? -11.158 -10.652 18.478 0.500 26.138 21 THR B C 1
ATOM 3587 O O A THR B 1 21 ? -10.019 -10.734 18.903 0.500 24.684 21 THR B O 1
ATOM 3588 O O B THR B 1 21 ? -10.019 -10.772 18.913 0.500 24.449 21 THR B O 1
ATOM 3609 N N . ASP B 1 22 ? -12.247 -10.705 19.253 1.000 27.507 22 ASP B N 1
ATOM 3610 C CA . ASP B 1 22 ? -12.189 -10.459 20.697 1.000 30.630 22 ASP B CA 1
ATOM 3611 C C . ASP B 1 22 ? -12.030 -11.782 21.418 1.000 32.301 22 ASP B C 1
ATOM 3612 O O . ASP B 1 22 ? -12.907 -12.167 22.183 1.000 37.020 22 ASP B O 1
ATOM 3621 N N . GLN B 1 23 ? -10.927 -12.474 21.144 1.000 31.468 23 GLN B N 1
ATOM 3622 C CA . GLN B 1 23 ? -10.629 -13.786 21.676 1.000 33.882 23 GLN B CA 1
ATOM 3623 C C . GLN B 1 23 ? -9.142 -13.838 21.965 1.000 30.419 23 GLN B C 1
ATOM 3624 O O . GLN B 1 23 ? -8.390 -13.072 21.338 1.000 28.730 23 GLN B O 1
ATOM 3638 N N . SER B 1 24 ? -8.758 -14.701 22.907 1.000 29.953 24 SER B N 1
ATOM 3639 C CA . SER B 1 24 ? -7.369 -14.845 23.326 1.000 29.051 24 SER B CA 1
ATOM 3640 C C . SER B 1 24 ? -7.018 -16.326 23.410 1.000 30.893 24 SER B C 1
ATOM 3641 O O . SER B 1 24 ? -7.758 -17.096 24.050 1.000 29.444 24 SER B O 1
ATOM 3649 N N . PRO B 1 25 ? -5.860 -16.760 22.867 1.000 31.166 25 PRO B N 1
ATOM 3650 C CA . PRO B 1 25 ? -5.414 -18.143 23.052 1.000 32.688 25 PRO B CA 1
ATOM 3651 C C . PRO B 1 25 ? -4.720 -18.413 24.390 1.000 33.317 25 PRO B C 1
ATOM 3652 O O . PRO B 1 25 ? -4.356 -19.563 24.655 1.000 35.208 25 PRO B O 1
ATOM 3663 N N . ILE B 1 26 ? -4.532 -17.373 25.213 1.000 30.191 26 ILE B N 1
ATOM 3664 C CA . ILE B 1 26 ? -3.774 -17.471 26.446 1.000 31.769 26 ILE B CA 1
ATOM 3665 C C . ILE B 1 26 ? -4.554 -16.754 27.556 1.000 32.586 26 ILE B C 1
ATOM 3666 O O . ILE B 1 26 ? -5.318 -15.808 27.315 1.000 29.518 26 ILE B O 1
ATOM 3682 N N . PRO B 1 27 ? -4.326 -17.140 28.829 1.000 31.747 27 PRO B N 1
ATOM 3683 C CA . PRO B 1 27 ? -4.973 -16.434 29.932 1.000 32.280 27 PRO B CA 1
ATOM 3684 C C . PRO B 1 27 ? -4.442 -14.999 30.007 1.000 28.429 27 PRO B C 1
ATOM 3685 O O . PRO B 1 27 ? -3.306 -14.690 29.621 1.000 27.143 27 PRO B O 1
ATOM 3696 N N . ASP B 1 28 ? -5.249 -14.116 30.566 1.000 28.660 28 ASP B N 1
ATOM 3697 C CA . ASP B 1 28 ? -4.853 -12.716 30.723 1.000 28.089 28 ASP B CA 1
ATOM 3698 C C . ASP B 1 28 ? -3.529 -12.532 31.462 1.000 26.991 28 ASP B C 1
ATOM 3699 O O . ASP B 1 28 ? -2.787 -11.606 31.112 1.000 25.218 28 ASP B O 1
ATOM 3708 N N . GLN B 1 29 ? -3.243 -13.376 32.482 1.000 27.100 29 GLN B N 1
ATOM 3709 C CA . GLN B 1 29 ? -2.004 -13.253 33.246 1.000 29.036 29 GLN B CA 1
ATOM 3710 C C . GLN B 1 29 ? -0.744 -13.467 32.364 1.000 28.486 29 GLN B C 1
ATOM 3711 O O . GLN B 1 29 ? 0.322 -12.886 32.641 1.000 26.711 29 GLN B O 1
ATOM 3725 N N . GLU B 1 30 ? -0.850 -14.306 31.311 1.000 28.067 30 GLU B N 1
ATOM 3726 C CA . GLU B 1 30 ? 0.216 -14.566 30.359 1.000 26.926 30 GLU B CA 1
ATOM 3727 C C . GLU B 1 30 ? 0.409 -13.385 29.407 1.000 25.491 30 GLU B C 1
ATOM 3728 O O . GLU B 1 30 ? 1.529 -13.106 28.965 1.000 21.607 30 GLU B O 1
ATOM 3740 N N . ILE B 1 31 ? -0.678 -12.667 29.098 1.000 23.084 31 ILE B N 1
ATOM 3741 C CA . ILE B 1 31 ? -0.549 -11.415 28.354 1.000 20.973 31 ILE B CA 1
ATOM 3742 C C . ILE B 1 31 ? 0.215 -10.414 29.225 1.000 20.941 31 ILE B C 1
ATOM 3743 O O . ILE B 1 31 ? 1.192 -9.765 28.770 1.000 21.230 31 ILE B O 1
ATOM 3759 N N . GLU B 1 32 ? -0.164 -10.345 30.517 1.000 21.643 32 GLU B N 1
ATOM 3760 C CA . GLU B 1 32 ? 0.585 -9.485 31.440 1.000 22.839 32 GLU B CA 1
ATOM 3761 C C . GLU B 1 32 ? 2.077 -9.887 31.490 1.000 23.380 32 GLU B C 1
ATOM 3762 O O . GLU B 1 32 ? 2.957 -9.020 31.531 1.000 22.386 32 GLU B O 1
ATOM 3774 N N A CYS B 1 33 ? 2.362 -11.201 31.519 0.500 23.571 33 CYS B N 1
ATOM 3775 N N B CYS B 1 33 ? 2.333 -11.211 31.502 0.500 23.417 33 CYS B N 1
ATOM 3776 C CA A CYS B 1 33 ? 3.724 -11.689 31.622 0.500 24.641 33 CYS B CA 1
ATOM 3777 C CA B CYS B 1 33 ? 3.666 -11.777 31.582 0.500 24.344 33 CYS B CA 1
ATOM 3778 C C A CYS B 1 33 ? 4.563 -11.316 30.387 0.500 23.679 33 CYS B C 1
ATOM 3779 C C B CYS B 1 33 ? 4.533 -11.301 30.407 0.500 23.493 33 CYS B C 1
ATOM 3780 O O A CYS B 1 33 ? 5.759 -11.131 30.521 0.500 21.417 33 CYS B O 1
ATOM 3781 O O B CYS B 1 33 ? 5.701 -11.007 30.619 0.500 21.011 33 CYS B O 1
ATOM 3796 N N . ILE B 1 34 ? 3.969 -11.259 29.190 1.000 21.417 34 ILE B N 1
ATOM 3797 C CA . ILE B 1 34 ? 4.638 -10.686 28.008 1.000 22.118 34 ILE B CA 1
ATOM 3798 C C . ILE B 1 34 ? 5.134 -9.254 28.239 1.000 20.463 34 ILE B C 1
ATOM 3799 O O . ILE B 1 34 ? 6.298 -8.925 27.948 1.000 18.612 34 ILE B O 1
ATOM 3815 N N . ILE B 1 35 ? 4.234 -8.419 28.706 1.000 19.777 35 ILE B N 1
ATOM 3816 C CA . ILE B 1 35 ? 4.550 -7.036 28.993 1.000 18.646 35 ILE B CA 1
ATOM 3817 C C . ILE B 1 35 ? 5.608 -6.966 30.080 1.000 18.398 35 ILE B C 1
ATOM 3818 O O . ILE B 1 35 ? 6.596 -6.235 29.929 1.000 18.471 35 ILE B O 1
ATOM 3834 N N A ASN B 1 36 ? 5.440 -7.775 31.146 0.500 19.156 36 ASN B N 1
ATOM 3835 N N B ASN B 1 36 ? 5.464 -7.825 31.090 0.500 19.054 36 ASN B N 1
ATOM 3836 C CA A ASN B 1 36 ? 6.409 -7.837 32.237 0.500 20.213 36 ASN B CA 1
ATOM 3837 C CA B ASN B 1 36 ? 6.393 -7.852 32.198 0.500 20.164 36 ASN B CA 1
ATOM 3838 C C A ASN B 1 36 ? 7.807 -8.163 31.702 0.500 18.819 36 ASN B C 1
ATOM 3839 C C B ASN B 1 36 ? 7.812 -8.188 31.714 0.500 18.818 36 ASN B C 1
ATOM 3840 O O A ASN B 1 36 ? 8.771 -7.530 32.108 0.500 18.212 36 ASN B O 1
ATOM 3841 O O B ASN B 1 36 ? 8.789 -7.558 32.113 0.500 18.200 36 ASN B O 1
ATOM 3862 N N . LEU B 1 37 ? 7.900 -9.174 30.820 1.000 17.583 37 LEU B N 1
ATOM 3863 C CA . LEU B 1 37 ? 9.162 -9.605 30.277 1.000 20.971 37 LEU B CA 1
ATOM 3864 C C . LEU B 1 37 ? 9.804 -8.445 29.480 1.000 19.964 37 LEU B C 1
ATOM 3865 O O . LEU B 1 37 ? 10.961 -8.170 29.697 1.000 19.417 37 LEU B O 1
ATOM 3881 N N . ALA B 1 38 ? 9.018 -7.743 28.642 1.000 17.034 38 ALA B N 1
ATOM 3882 C CA . ALA B 1 38 ? 9.555 -6.672 27.834 1.000 15.472 38 ALA B CA 1
ATOM 3883 C C . ALA B 1 38 ? 10.064 -5.545 28.738 1.000 16.052 38 ALA B C 1
ATOM 3884 O O . ALA B 1 38 ? 11.185 -5.087 28.602 1.000 13.876 38 ALA B O 1
ATOM 3891 N N . VAL B 1 39 ? 9.282 -5.182 29.722 1.000 14.337 39 VAL B N 1
ATOM 3892 C CA . VAL B 1 39 ? 9.631 -4.052 30.601 1.000 15.869 39 VAL B CA 1
ATOM 3893 C C . VAL B 1 39 ? 10.841 -4.410 31.458 1.000 15.288 39 VAL B C 1
ATOM 3894 O O . VAL B 1 39 ? 11.643 -3.528 31.749 1.000 18.162 39 VAL B O 1
ATOM 3907 N N . ARG B 1 40 ? 10.977 -5.653 31.896 1.000 17.127 40 ARG B N 1
ATOM 3908 C CA . ARG B 1 40 ? 12.145 -6.071 32.643 1.000 17.745 40 ARG B CA 1
ATOM 3909 C C . ARG B 1 40 ? 13.396 -5.928 31.800 1.000 16.504 40 ARG B C 1
ATOM 3910 O O . ARG B 1 40 ? 14.363 -5.368 32.287 1.000 17.569 40 ARG B O 1
ATOM 3931 N N . HIS B 1 41 ? 13.374 -6.482 30.580 1.000 15.348 41 HIS B N 1
ATOM 3932 C CA . HIS B 1 41 ? 14.630 -6.784 29.875 1.000 16.439 41 HIS B CA 1
ATOM 3933 C C . HIS B 1 41 ? 14.982 -5.865 28.704 1.000 15.107 41 HIS B C 1
ATOM 3934 O O . HIS B 1 41 ? 16.128 -5.967 28.217 1.000 16.722 41 HIS B O 1
ATOM 3949 N N . VAL B 1 42 ? 14.014 -5.121 28.129 1.000 13.384 42 VAL B N 1
ATOM 3950 C CA . VAL B 1 42 ? 14.324 -4.257 27.002 1.000 13.587 42 VAL B CA 1
ATOM 3951 C C . VAL B 1 42 ? 15.182 -3.129 27.519 1.000 12.650 42 VAL B C 1
ATOM 3952 O O . VAL B 1 42 ? 14.849 -2.506 28.513 1.000 13.322 42 VAL B O 1
ATOM 3965 N N . PRO B 1 43 ? 16.314 -2.811 26.855 1.000 12.644 43 PRO B N 1
ATOM 3966 C CA . PRO B 1 43 ? 17.239 -1.835 27.460 1.000 11.976 43 PRO B CA 1
ATOM 3967 C C . PRO B 1 43 ? 16.754 -0.395 27.314 1.000 11.680 43 PRO B C 1
ATOM 3968 O O . PRO B 1 43 ? 16.058 -0.113 26.355 1.000 12.936 43 PRO B O 1
ATOM 3979 N N . SER B 1 44 ? 17.314 0.468 28.161 1.000 11.972 44 SER B N 1
ATOM 3980 C CA . SER B 1 44 ? 17.127 1.915 28.115 1.000 12.879 44 SER B CA 1
ATOM 3981 C C . SER B 1 44 ? 18.456 2.593 28.395 1.000 12.970 44 SER B C 1
ATOM 3982 O O . SER B 1 44 ? 19.255 2.095 29.160 1.000 13.827 44 SER B O 1
ATOM 3990 N N . ALA B 1 45 ? 18.600 3.812 27.865 1.000 12.551 45 ALA B N 1
ATOM 3991 C CA . ALA B 1 45 ? 19.787 4.613 28.141 1.000 12.313 45 ALA B CA 1
ATOM 3992 C C . ALA B 1 45 ? 19.973 4.885 29.636 1.000 16.280 45 ALA B C 1
ATOM 3993 O O . ALA B 1 45 ? 18.981 5.173 30.340 1.000 16.385 45 ALA B O 1
ATOM 4000 N N . PHE B 1 46 ? 21.214 4.706 30.134 1.000 15.026 46 PHE B N 1
ATOM 4001 C CA . PHE B 1 46 ? 21.553 4.881 31.536 1.000 16.927 46 PHE B CA 1
ATOM 4002 C C . PHE B 1 46 ? 20.738 3.931 32.431 1.000 15.848 46 PHE B C 1
ATOM 4003 O O . PHE B 1 46 ? 20.599 4.200 33.613 1.000 15.232 46 PHE B O 1
ATOM 4020 N N . ASN B 1 47 ? 20.173 2.816 31.907 1.000 12.427 47 ASN B N 1
ATOM 4021 C CA . ASN B 1 47 ? 19.261 1.995 32.652 1.000 15.092 47 ASN B CA 1
ATOM 4022 C C . ASN B 1 47 ? 18.117 2.817 33.274 1.000 14.540 47 ASN B C 1
ATOM 4023 O O . ASN B 1 47 ? 17.712 2.582 34.412 1.000 15.207 47 ASN B O 1
ATOM 4034 N N . SER B 1 48 ? 17.666 3.868 32.565 1.000 14.321 48 SER B N 1
ATOM 4035 C CA . SER B 1 48 ? 16.766 4.869 33.091 1.000 14.546 48 SER B CA 1
ATOM 4036 C C . SER B 1 48 ? 15.332 4.368 33.221 1.000 14.541 48 SER B C 1
ATOM 4037 O O . SER B 1 48 ? 14.585 4.944 34.016 1.000 15.910 48 SER B O 1
ATOM 4045 N N . GLN B 1 49 ? 14.939 3.304 32.496 1.000 12.742 49 GLN B N 1
ATOM 4046 C CA . GLN B 1 49 ? 13.643 2.685 32.724 1.000 14.510 49 GLN B CA 1
ATOM 4047 C C . GLN B 1 49 ? 12.520 3.724 32.668 1.000 14.855 49 GLN B C 1
ATOM 4048 O O . GLN B 1 49 ? 11.744 3.901 33.627 1.000 15.055 49 GLN B O 1
ATOM 4062 N N . SER B 1 50 ? 12.449 4.427 31.540 1.000 13.171 50 SER B N 1
ATOM 4063 C CA . SER B 1 50 ? 11.448 5.463 31.323 1.000 13.600 50 SER B CA 1
ATOM 4064 C C . SER B 1 50 ? 10.131 4.879 30.796 1.000 14.627 50 SER B C 1
ATOM 4065 O O . SER B 1 50 ? 9.156 5.605 30.769 1.000 15.807 50 SER B O 1
ATOM 4073 N N . THR B 1 51 ? 10.097 3.616 30.343 1.000 13.407 51 THR B N 1
ATOM 4074 C CA . THR B 1 51 ? 8.973 3.066 29.607 1.000 13.364 51 THR B CA 1
ATOM 4075 C C . THR B 1 51 ? 7.908 2.710 30.649 1.000 13.836 51 THR B C 1
ATOM 4076 O O . THR B 1 51 ? 8.204 2.101 31.702 1.000 14.393 51 THR B O 1
ATOM 4087 N N . ARG B 1 52 ? 6.649 3.034 30.280 1.000 13.858 52 ARG B N 1
ATOM 4088 C CA . ARG B 1 52 ? 5.459 2.674 31.099 1.000 13.805 52 ARG B CA 1
ATOM 4089 C C . ARG B 1 52 ? 4.461 2.028 30.153 1.000 14.808 52 ARG B C 1
ATOM 4090 O O . ARG B 1 52 ? 4.258 2.519 29.025 1.000 14.381 52 ARG B O 1
ATOM 4111 N N . VAL B 1 53 ? 3.947 0.841 30.507 1.000 15.419 53 VAL B N 1
ATOM 4112 C CA . VAL B 1 53 ? 3.027 0.134 29.632 1.000 15.402 53 VAL B CA 1
ATOM 4113 C C . VAL B 1 53 ? 1.681 -0.036 30.355 1.000 17.146 53 VAL B C 1
ATOM 4114 O O . VAL B 1 53 ? 1.628 -0.447 31.529 1.000 17.835 53 VAL B O 1
ATOM 4127 N N . VAL B 1 54 ? 0.628 0.231 29.630 1.000 15.835 54 VAL B N 1
ATOM 4128 C CA . VAL B 1 54 ? -0.737 0.027 30.147 1.000 16.146 54 VAL B CA 1
ATOM 4129 C C . VAL B 1 54 ? -1.411 -0.980 29.227 1.000 15.684 54 VAL B C 1
ATOM 4130 O O . VAL B 1 54 ? -1.496 -0.764 28.013 1.000 17.447 54 VAL B O 1
ATOM 4143 N N . LEU B 1 55 ? -1.875 -2.077 29.816 1.000 15.511 55 LEU B N 1
ATOM 4144 C CA . LEU B 1 55 ? -2.622 -3.090 29.091 1.000 14.715 55 LEU B CA 1
ATOM 4145 C C . LEU B 1 55 ? -4.114 -2.905 29.388 1.000 17.452 55 LEU B C 1
ATOM 4146 O O . LEU B 1 55 ? -4.502 -2.921 30.557 1.000 17.733 55 LEU B O 1
ATOM 4162 N N . LEU B 1 56 ? -4.917 -2.717 28.321 1.000 16.954 56 LEU B N 1
ATOM 4163 C CA . LEU B 1 56 ? -6.352 -2.536 28.423 1.000 18.094 56 LEU B CA 1
ATOM 4164 C C . LEU B 1 56 ? -7.004 -3.759 27.822 1.000 20.020 56 LEU B C 1
ATOM 4165 O O . LEU B 1 56 ? -6.814 -4.082 26.647 1.000 20.285 56 LEU B O 1
ATOM 4181 N N . LEU B 1 57 ? -7.888 -4.380 28.615 1.000 20.442 57 LEU B N 1
ATOM 4182 C CA . LEU B 1 57 ? -8.604 -5.566 28.165 1.000 21.723 57 LEU B CA 1
ATOM 4183 C C . LEU B 1 57 ? -10.088 -5.315 28.370 1.000 20.560 57 LEU B C 1
ATOM 4184 O O . LEU B 1 57 ? -10.468 -4.359 29.064 1.000 20.825 57 LEU B O 1
ATOM 4200 N N . GLY B 1 58 ? -10.900 -6.115 27.694 1.000 22.308 58 GLY B N 1
ATOM 4201 C CA . GLY B 1 58 ? -12.328 -6.155 27.954 1.000 23.462 58 GLY B CA 1
ATOM 4202 C C . GLY B 1 58 ? -12.979 -4.797 27.742 1.000 23.151 58 GLY B C 1
ATOM 4203 O O . GLY B 1 58 ? -12.698 -4.122 26.736 1.000 22.302 58 GLY B O 1
ATOM 4207 N N . LYS B 1 59 ? -13.760 -4.324 28.711 1.000 25.907 59 LYS B N 1
ATOM 4208 C CA . LYS B 1 59 ? -14.421 -3.025 28.544 1.000 24.684 59 LYS B CA 1
ATOM 4209 C C . LYS B 1 59 ? -13.444 -1.835 28.483 1.000 21.264 59 LYS B C 1
ATOM 4210 O O . LYS B 1 59 ? -13.781 -0.843 27.856 1.000 20.975 59 LYS B O 1
ATOM 4229 N N . SER B 1 60 ? -12.263 -1.896 29.121 1.000 20.327 60 SER B N 1
ATOM 4230 C CA . SER B 1 60 ? -11.267 -0.836 29.007 1.000 18.617 60 SER B CA 1
ATOM 4231 C C . SER B 1 60 ? -10.735 -0.736 27.558 1.000 19.454 60 SER B C 1
ATOM 4232 O O . SER B 1 60 ? -10.568 0.352 27.064 1.000 19.236 60 SER B O 1
ATOM 4240 N N . HIS B 1 61 ? -10.550 -1.860 26.877 1.000 20.067 61 HIS B N 1
ATOM 4241 C CA . HIS B 1 61 ? -10.184 -1.867 25.482 1.000 19.616 61 HIS B CA 1
ATOM 4242 C C . HIS B 1 61 ? -11.253 -1.192 24.647 1.000 19.634 61 HIS B C 1
ATOM 4243 O O . HIS B 1 61 ? -10.966 -0.360 23.769 1.000 17.113 61 HIS B O 1
ATOM 4258 N N . LYS B 1 62 ? -12.533 -1.549 24.908 1.000 19.083 62 LYS B N 1
ATOM 4259 C CA . LYS B 1 62 ? -13.617 -0.902 24.178 1.000 21.002 62 LYS B CA 1
ATOM 4260 C C . LYS B 1 62 ? -13.669 0.599 24.444 1.000 19.424 62 LYS B C 1
ATOM 4261 O O . LYS B 1 62 ? -13.796 1.394 23.503 1.000 19.461 62 LYS B O 1
ATOM 4280 N N . LYS B 1 63 ? -13.492 1.004 25.690 1.000 18.541 63 LYS B N 1
ATOM 4281 C CA . LYS B 1 63 ? -13.451 2.413 26.029 1.000 20.053 63 LYS B CA 1
ATOM 4282 C C . LYS B 1 63 ? -12.340 3.159 25.288 1.000 18.110 63 LYS B C 1
ATOM 4283 O O . LYS B 1 63 ? -12.591 4.239 24.823 1.000 17.444 63 LYS B O 1
ATOM 4302 N N . LEU B 1 64 ? -11.149 2.566 25.157 1.000 17.532 64 LEU B N 1
ATOM 4303 C CA . LEU B 1 64 ? -10.063 3.270 24.466 1.000 16.686 64 LEU B CA 1
ATOM 4304 C C . LEU B 1 64 ? -10.510 3.632 23.038 1.000 16.982 64 LEU B C 1
ATOM 4305 O O . LEU B 1 64 ? -10.292 4.766 22.608 1.000 14.769 64 LEU B O 1
ATOM 4321 N N . TRP B 1 65 ? -11.102 2.654 22.322 1.000 15.226 65 TRP B N 1
ATOM 4322 C CA . TRP B 1 65 ? -11.472 2.883 20.949 1.000 16.178 65 TRP B CA 1
ATOM 4323 C C . TRP B 1 65 ? -12.673 3.857 20.840 1.000 16.813 65 TRP B C 1
ATOM 4324 O O . TRP B 1 65 ? -12.733 4.613 19.883 1.000 15.941 65 TRP B O 1
ATOM 4345 N N . ASN B 1 66 ? -13.555 3.870 21.828 1.000 16.944 66 ASN B N 1
ATOM 4346 C CA . ASN B 1 66 ? -14.600 4.901 21.970 1.000 18.373 66 ASN B CA 1
ATOM 4347 C C . ASN B 1 66 ? -13.997 6.296 22.148 1.000 17.334 66 ASN B C 1
ATOM 4348 O O . ASN B 1 66 ? -14.517 7.244 21.550 1.000 17.008 66 ASN B O 1
ATOM 4359 N N . ILE B 1 67 ? -12.903 6.408 22.897 1.000 16.981 67 ILE B N 1
ATOM 4360 C CA . ILE B 1 67 ? -12.235 7.678 23.080 1.000 17.848 67 ILE B CA 1
ATOM 4361 C C . ILE B 1 67 ? -11.648 8.156 21.738 1.000 18.373 67 ILE B C 1
ATOM 4362 O O . ILE B 1 67 ? -11.813 9.322 21.369 1.000 17.037 67 ILE B O 1
ATOM 4378 N N . VAL B 1 68 ? -11.062 7.222 20.986 1.000 17.933 68 VAL B N 1
ATOM 4379 C CA . VAL B 1 68 ? -10.512 7.529 19.677 1.000 17.956 68 VAL B CA 1
ATOM 4380 C C . VAL B 1 68 ? -11.618 8.042 18.769 1.000 18.127 68 VAL B C 1
ATOM 4381 O O . VAL B 1 68 ? -11.476 9.092 18.139 1.000 16.790 68 VAL B O 1
ATOM 4394 N N . LYS B 1 69 ? -12.743 7.304 18.721 1.000 18.093 69 LYS B N 1
ATOM 4395 C CA . LYS B 1 69 ? -13.835 7.768 17.878 1.000 18.582 69 LYS B CA 1
ATOM 4396 C C . LYS B 1 69 ? -14.357 9.153 18.281 1.000 19.770 69 LYS B C 1
ATOM 4397 O O . LYS B 1 69 ? -14.646 10.024 17.409 1.000 18.514 69 LYS B O 1
ATOM 4416 N N A ASP B 1 70 ? -14.518 9.366 19.590 0.500 18.947 70 ASP B N 1
ATOM 4417 N N B ASP B 1 70 ? -14.506 9.354 19.605 0.500 19.234 70 ASP B N 1
ATOM 4418 C CA A ASP B 1 70 ? -15.080 10.629 20.058 0.500 20.980 70 ASP B CA 1
ATOM 4419 C CA B ASP B 1 70 ? -15.061 10.588 20.160 0.500 21.589 70 ASP B CA 1
ATOM 4420 C C A ASP B 1 70 ? -14.123 11.782 19.726 0.500 21.374 70 ASP B C 1
ATOM 4421 C C B ASP B 1 70 ? -14.130 11.774 19.840 0.500 21.967 70 ASP B C 1
ATOM 4422 O O A ASP B 1 70 ? -14.575 12.864 19.290 0.500 21.600 70 ASP B O 1
ATOM 4423 O O B ASP B 1 70 ? -14.607 12.893 19.560 0.500 22.407 70 ASP B O 1
ATOM 4440 N N . ALA B 1 71 ? -12.805 11.524 19.900 1.000 20.506 71 ALA B N 1
ATOM 4441 C CA . ALA B 1 71 ? -11.809 12.534 19.575 1.000 23.031 71 ALA B CA 1
ATOM 4442 C C . ALA B 1 71 ? -11.858 12.896 18.083 1.000 23.648 71 ALA B C 1
ATOM 4443 O O . ALA B 1 71 ? -11.927 14.075 17.732 1.000 27.104 71 ALA B O 1
ATOM 4450 N N . LEU B 1 72 ? -11.897 11.898 17.197 1.000 22.157 72 LEU B N 1
ATOM 4451 C CA . LEU B 1 72 ? -11.973 12.124 15.765 1.000 22.897 72 LEU B CA 1
ATOM 4452 C C . LEU B 1 72 ? -13.255 12.827 15.366 1.000 26.339 72 LEU B C 1
ATOM 4453 O O . LEU B 1 72 ? -13.269 13.635 14.414 1.000 26.270 72 LEU B O 1
ATOM 4469 N N . ARG B 1 73 ? -14.373 12.545 16.076 1.000 25.058 73 ARG B N 1
ATOM 4470 C CA . ARG B 1 73 ? -15.599 13.222 15.737 1.000 29.150 73 ARG B CA 1
ATOM 4471 C C . ARG B 1 73 ? -15.414 14.738 15.790 1.000 31.801 73 ARG B C 1
ATOM 4472 O O . ARG B 1 73 ? -16.061 15.455 15.025 1.000 32.163 73 ARG B O 1
ATOM 4493 N N . LYS B 1 74 ? -14.557 15.220 16.689 1.000 34.150 74 LYS B N 1
ATOM 4494 C CA . LYS B 1 74 ? -14.396 16.643 16.927 1.000 38.616 74 LYS B CA 1
ATOM 4495 C C . LYS B 1 74 ? -13.624 17.302 15.795 1.000 38.623 74 LYS B C 1
ATOM 4496 O O . LYS B 1 74 ? -13.748 18.490 15.636 1.000 49.028 74 LYS B O 1
ATOM 4515 N N . ILE B 1 75 ? -12.774 16.573 15.068 1.000 38.071 75 ILE B N 1
ATOM 4516 C CA . ILE B 1 75 ? -11.879 17.157 14.091 1.000 41.127 75 ILE B CA 1
ATOM 4517 C C . ILE B 1 75 ? -12.174 16.612 12.695 1.000 44.272 75 ILE B C 1
ATOM 4518 O O . ILE B 1 75 ? -11.470 16.971 11.766 1.000 54.156 75 ILE B O 1
ATOM 4534 N N . VAL B 1 76 ? -13.180 15.749 12.519 1.000 40.997 76 VAL B N 1
ATOM 4535 C CA . VAL B 1 76 ? -13.427 15.099 11.242 1.000 43.467 76 VAL B CA 1
ATOM 4536 C C . VAL B 1 76 ? -14.877 15.371 10.862 1.000 39.152 76 VAL B C 1
ATOM 4537 O O . VAL B 1 76 ? -15.800 15.030 11.616 1.000 41.101 76 VAL B O 1
ATOM 4550 N N . PRO B 1 77 ? -15.138 15.946 9.660 1.000 40.613 77 PRO B N 1
ATOM 4551 C CA . PRO B 1 77 ? -16.509 16.221 9.241 1.000 43.512 77 PRO B CA 1
ATOM 4552 C C . PRO B 1 77 ? -17.298 14.923 9.173 1.000 44.203 77 PRO B C 1
ATOM 4553 O O . PRO B 1 77 ? -16.679 13.872 9.089 1.000 53.618 77 PRO B O 1
ATOM 4564 N N . GLY B 1 78 ? -18.622 15.018 9.293 1.000 42.207 78 GLY B N 1
ATOM 4565 C CA . GLY B 1 78 ? -19.518 13.899 9.545 1.000 42.215 78 GLY B CA 1
ATOM 4566 C C . GLY B 1 78 ? -19.275 12.679 8.659 1.000 42.545 78 GLY B C 1
ATOM 4567 O O . GLY B 1 78 ? -19.175 11.579 9.166 1.000 37.679 78 GLY B O 1
ATOM 4571 N N . GLU B 1 79 ? -19.169 12.852 7.339 1.000 39.917 79 GLU B N 1
ATOM 4572 C CA . GLU B 1 79 ? -19.053 11.698 6.447 1.000 38.486 79 GLU B CA 1
ATOM 4573 C C . GLU B 1 79 ? -17.733 10.953 6.634 1.000 37.452 79 GLU B C 1
ATOM 4574 O O . GLU B 1 79 ? -17.696 9.713 6.619 1.000 41.962 79 GLU B O 1
ATOM 4586 N N . ALA B 1 80 ? -16.652 11.713 6.788 1.000 35.623 80 ALA B N 1
ATOM 4587 C CA . ALA B 1 80 ? -15.345 11.110 7.006 1.000 38.702 80 ALA B CA 1
ATOM 4588 C C . ALA B 1 80 ? -15.343 10.303 8.327 1.000 36.863 80 ALA B C 1
ATOM 4589 O O . ALA B 1 80 ? -14.681 9.261 8.458 1.000 36.044 80 ALA B O 1
ATOM 4596 N N . PHE B 1 81 ? -16.076 10.829 9.316 1.000 33.752 81 PHE B N 1
ATOM 4597 C CA . PHE B 1 81 ? -16.203 10.176 10.599 1.000 30.257 81 PHE B CA 1
ATOM 4598 C C . PHE B 1 81 ? -16.918 8.832 10.448 1.000 26.147 81 PHE B C 1
ATOM 4599 O O . PHE B 1 81 ? -16.478 7.847 11.037 1.000 25.556 81 PHE B O 1
ATOM 4616 N N . ALA B 1 82 ? -17.999 8.791 9.699 1.000 28.748 82 ALA B N 1
ATOM 4617 C CA . ALA B 1 82 ? -18.810 7.586 9.573 1.000 28.842 82 ALA B CA 1
ATOM 4618 C C . ALA B 1 82 ? -17.973 6.462 8.995 1.000 30.747 82 ALA B C 1
ATOM 4619 O O . ALA B 1 82 ? -18.019 5.358 9.498 1.000 28.059 82 ALA B O 1
ATOM 4626 N N . LYS B 1 83 ? -17.118 6.787 8.017 1.000 31.274 83 LYS B N 1
ATOM 4627 C CA . LYS B 1 83 ? -16.213 5.803 7.441 1.000 34.756 83 LYS B CA 1
ATOM 4628 C C . LYS B 1 83 ? -15.145 5.393 8.458 1.000 28.479 83 LYS B C 1
ATOM 4629 O O . LYS B 1 83 ? -14.894 4.205 8.617 1.000 31.016 83 LYS B O 1
ATOM 4648 N N . THR B 1 84 ? -14.571 6.372 9.159 1.000 26.354 84 THR B N 1
ATOM 4649 C CA . THR B 1 84 ? -13.600 6.146 10.200 1.000 26.182 84 THR B CA 1
ATOM 4650 C C . THR B 1 84 ? -14.133 5.245 11.296 1.000 22.843 84 THR B C 1
ATOM 4651 O O . THR B 1 84 ? -13.450 4.325 11.711 1.000 23.502 84 THR B O 1
ATOM 4662 N N . GLU B 1 85 ? -15.352 5.563 11.758 1.000 22.328 85 GLU B N 1
ATOM 4663 C CA . GLU B 1 85 ? -16.025 4.808 12.794 1.000 24.080 85 GLU B CA 1
ATOM 4664 C C . GLU B 1 85 ? -16.182 3.337 12.378 1.000 23.282 85 GLU B C 1
ATOM 4665 O O . GLU B 1 85 ? -15.891 2.464 13.180 1.000 23.326 85 GLU B O 1
ATOM 4677 N N A GLU B 1 86 ? -16.656 3.070 11.166 0.500 24.027 86 GLU B N 1
ATOM 4678 N N B GLU B 1 86 ? -16.686 3.107 11.158 0.500 25.100 86 GLU B N 1
ATOM 4679 C CA A GLU B 1 86 ? -16.891 1.695 10.751 0.500 26.607 86 GLU B CA 1
ATOM 4680 C CA B GLU B 1 86 ? -16.895 1.778 10.593 0.500 28.507 86 GLU B CA 1
ATOM 4681 C C A GLU B 1 86 ? -15.543 0.968 10.634 0.500 26.757 86 GLU B C 1
ATOM 4682 C C B GLU B 1 86 ? -15.579 1.000 10.598 0.500 27.800 86 GLU B C 1
ATOM 4683 O O A GLU B 1 86 ? -15.434 -0.181 11.039 0.500 30.357 86 GLU B O 1
ATOM 4684 O O B GLU B 1 86 ? -15.545 -0.140 11.032 0.500 30.639 86 GLU B O 1
ATOM 4707 N N . LYS B 1 87 ? -14.517 1.640 10.132 1.000 25.553 87 LYS B N 1
ATOM 4708 C CA . LYS B 1 87 ? -13.188 1.048 10.075 1.000 29.312 87 LYS B CA 1
ATOM 4709 C C . LYS B 1 87 ? -12.602 0.752 11.471 1.000 27.595 87 LYS B C 1
ATOM 4710 O O . LYS B 1 87 ? -12.098 -0.344 11.669 1.000 25.718 87 LYS B O 1
ATOM 4729 N N . ILE B 1 88 ? -12.701 1.683 12.441 1.000 24.171 88 ILE B N 1
ATOM 4730 C CA . ILE B 1 88 ? -12.254 1.390 13.794 1.000 22.993 88 ILE B CA 1
ATOM 4731 C C . ILE B 1 88 ? -13.040 0.220 14.370 1.000 24.923 88 ILE B C 1
ATOM 4732 O O . ILE B 1 88 ? -12.460 -0.661 15.017 1.000 25.818 88 ILE B O 1
ATOM 4748 N N . ASP B 1 89 ? -14.375 0.289 14.239 1.000 23.819 89 ASP B N 1
ATOM 4749 C CA . ASP B 1 89 ? -15.264 -0.706 14.821 1.000 27.765 89 ASP B CA 1
ATOM 4750 C C . ASP B 1 89 ? -15.007 -2.112 14.253 1.000 30.494 89 ASP B C 1
ATOM 4751 O O . ASP B 1 89 ? -15.217 -3.080 14.989 1.000 35.543 89 ASP B O 1
ATOM 4760 N N . ASN B 1 90 ? -14.562 -2.202 13.001 1.000 30.308 90 ASN B N 1
ATOM 4761 C CA . ASN B 1 90 ? -14.416 -3.480 12.326 1.000 35.301 90 ASN B CA 1
ATOM 4762 C C . ASN B 1 90 ? -12.990 -4.031 12.401 1.000 35.903 90 ASN B C 1
ATOM 4763 O O . ASN B 1 90 ? -12.781 -5.170 11.994 1.000 43.293 90 ASN B O 1
ATOM 4774 N N . SER B 1 91 ? -12.031 -3.271 12.937 1.000 34.904 91 SER B N 1
ATOM 4775 C CA . SER B 1 91 ? -10.649 -3.693 13.088 1.000 32.900 91 SER B CA 1
ATOM 4776 C C . SER B 1 91 ? -10.332 -3.578 14.589 1.000 32.999 91 SER B C 1
ATOM 4777 O O . SER B 1 91 ? -10.721 -4.494 15.366 1.000 31.295 91 SER B O 1
ATOM 4785 N N . PHE B 1 92 ? -9.867 -2.396 15.011 1.000 23.552 92 PHE B N 1
ATOM 4786 C CA . PHE B 1 92 ? -9.233 -2.266 16.318 1.000 19.821 92 PHE B CA 1
ATOM 4787 C C . PHE B 1 92 ? -10.167 -2.571 17.473 1.000 19.929 92 PHE B C 1
ATOM 4788 O O . PHE B 1 92 ? -9.861 -3.364 18.381 1.000 19.943 92 PHE B O 1
ATOM 4805 N N . ALA B 1 93 ? -11.374 -1.975 17.417 1.000 20.605 93 ALA B N 1
ATOM 4806 C CA . ALA B 1 93 ? -12.316 -2.122 18.519 1.000 23.003 93 ALA B CA 1
ATOM 4807 C C . ALA B 1 93 ? -12.831 -3.553 18.707 1.000 24.415 93 ALA B C 1
ATOM 4808 O O . ALA B 1 93 ? -13.246 -3.899 19.807 1.000 25.325 93 ALA B O 1
ATOM 4815 N N A CYS B 1 94 ? -12.799 -4.370 17.649 0.500 24.901 94 CYS B N 1
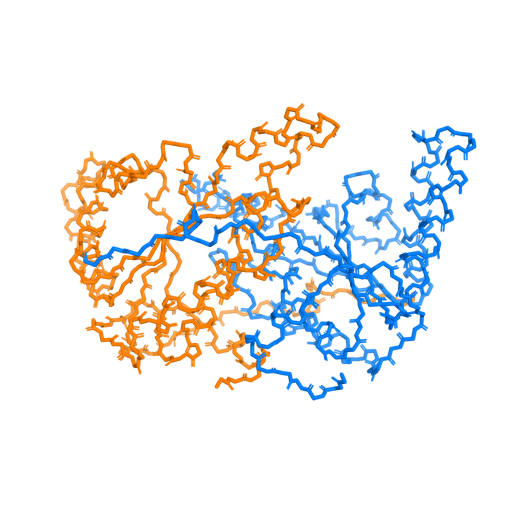ATOM 4816 N N B CYS B 1 94 ? -12.822 -4.392 17.660 0.500 25.847 94 CYS B N 1
ATOM 4817 C CA A CYS B 1 94 ? -13.132 -5.773 17.751 0.500 24.930 94 CYS B CA 1
ATOM 4818 C CA B CYS B 1 94 ? -13.181 -5.791 17.782 0.500 26.655 94 CYS B CA 1
ATOM 4819 C C A CYS B 1 94 ? -12.095 -6.646 18.424 0.500 25.564 94 CYS B C 1
ATOM 4820 C C B CYS B 1 94 ? -12.081 -6.674 18.378 0.500 26.600 94 CYS B C 1
ATOM 4821 O O A CYS B 1 94 ? -12.321 -7.843 18.495 0.500 25.491 94 CYS B O 1
ATOM 4822 O O B CYS B 1 94 ? -12.279 -7.883 18.466 0.500 26.310 94 CYS B O 1
ATOM 4837 N N . GLY B 1 95 ? -10.920 -6.130 18.778 1.0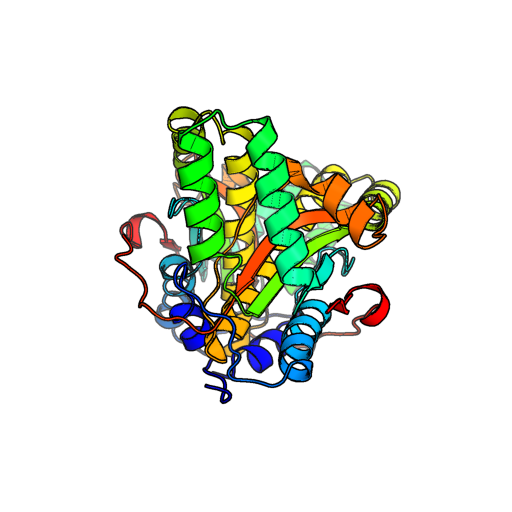00 24.558 95 GLY B N 1
ATOM 4838 C CA . GLY B 1 95 ? -9.875 -6.956 19.349 1.000 20.948 95 GLY B CA 1
ATOM 4839 C C . GLY B 1 95 ? -10.105 -7.313 20.809 1.000 20.706 95 GLY B C 1
ATOM 4840 O O . GLY B 1 95 ? -11.139 -7.000 21.385 1.000 20.742 95 GLY B O 1
ATOM 4844 N N . TYR B 1 96 ? -9.189 -8.117 21.345 1.000 19.832 96 TYR B N 1
ATOM 4845 C CA . TYR B 1 96 ? -9.221 -8.589 22.711 1.000 19.170 96 TYR B CA 1
ATOM 4846 C C . TYR B 1 96 ? -8.721 -7.498 23.658 1.000 19.266 96 TYR B C 1
ATOM 4847 O O . TYR B 1 96 ? -9.177 -7.383 24.802 1.000 18.502 96 TYR B O 1
ATOM 4865 N N . GLY B 1 97 ? -7.692 -6.732 23.205 1.000 17.357 97 GLY B N 1
ATOM 4866 C CA . GLY B 1 97 ? -7.081 -5.759 24.092 1.000 16.757 97 GLY B CA 1
ATOM 4867 C C . GLY B 1 97 ? -6.236 -4.787 23.288 1.000 14.363 97 GLY B C 1
ATOM 4868 O O . GLY B 1 97 ? -6.127 -4.910 22.085 1.000 14.219 97 GLY B O 1
ATOM 4872 N N . THR B 1 98 ? -5.709 -3.810 24.004 1.000 14.080 98 THR B N 1
ATOM 4873 C CA . THR B 1 98 ? -4.834 -2.823 23.407 1.000 14.123 98 THR B CA 1
ATOM 4874 C C . THR B 1 98 ? -3.697 -2.573 24.381 1.000 15.224 98 THR B C 1
ATOM 4875 O O . THR B 1 98 ? -3.963 -2.401 25.572 1.000 15.103 98 THR B O 1
ATOM 4886 N N . VAL B 1 99 ? -2.436 -2.583 23.857 1.000 13.301 99 VAL B N 1
ATOM 4887 C CA . VAL B 1 99 ? -1.298 -2.166 24.628 1.000 14.091 99 VAL B CA 1
ATOM 4888 C C . VAL B 1 99 ? -1.042 -0.687 24.343 1.000 13.643 99 VAL B C 1
ATOM 4889 O O . VAL B 1 99 ? -0.936 -0.249 23.202 1.000 14.056 99 VAL B O 1
ATOM 4902 N N . LEU B 1 100 ? -0.888 0.111 25.402 1.000 13.590 100 LEU B N 1
ATOM 4903 C CA . LEU B 1 100 ? -0.478 1.483 25.318 1.000 13.976 100 LEU B CA 1
ATOM 4904 C C . LEU B 1 100 ? 0.952 1.623 25.825 1.000 13.752 100 LEU B C 1
ATOM 4905 O O . LEU B 1 100 ? 1.315 1.169 26.934 1.000 13.599 100 LEU B O 1
ATOM 4921 N N . PHE B 1 101 ? 1.755 2.357 25.020 1.000 12.810 101 PHE B N 1
ATOM 4922 C CA . PHE B 1 101 ? 3.143 2.605 25.369 1.000 12.147 101 PHE B CA 1
ATOM 4923 C C . PHE B 1 101 ? 3.320 4.053 25.740 1.000 12.972 101 PHE B C 1
ATOM 4924 O O . PHE B 1 101 ? 3.037 4.950 24.899 1.000 11.756 101 PHE B O 1
ATOM 4941 N N . PHE B 1 102 ? 3.804 4.290 26.955 1.000 12.498 102 PHE B N 1
ATOM 4942 C CA . PHE B 1 102 ? 4.121 5.648 27.370 1.000 12.920 102 PHE B CA 1
ATOM 4943 C C . PHE B 1 102 ? 5.599 5.788 27.754 1.000 12.798 102 PHE B C 1
ATOM 4944 O O . PHE B 1 102 ? 6.255 4.822 28.105 1.000 13.851 102 PHE B O 1
ATOM 4961 N N . GLU B 1 103 ? 6.066 7.029 27.777 1.000 13.500 103 GLU B N 1
ATOM 4962 C CA . GLU B 1 103 ? 7.400 7.408 28.244 1.000 14.995 103 GLU B CA 1
ATOM 4963 C C . GLU B 1 103 ? 7.222 8.420 29.381 1.000 15.682 103 GLU B C 1
ATOM 4964 O O . GLU B 1 103 ? 6.511 9.421 29.259 1.000 15.451 103 GLU B O 1
ATOM 4976 N N . ASP B 1 104 ? 7.882 8.135 30.504 1.000 13.760 104 ASP B N 1
ATOM 4977 C CA . ASP B 1 104 ? 7.783 8.933 31.728 1.000 15.292 104 ASP B CA 1
ATOM 4978 C C . ASP B 1 104 ? 8.673 10.154 31.579 1.000 16.230 104 ASP B C 1
ATOM 4979 O O . ASP B 1 104 ? 9.907 10.042 31.614 1.000 15.018 104 ASP B O 1
ATOM 4988 N N . GLN B 1 105 ? 8.041 11.325 31.375 1.000 16.055 105 GLN B N 1
ATOM 4989 C CA . GLN B 1 105 ? 8.756 12.558 31.111 1.000 18.099 105 GLN B CA 1
ATOM 4990 C C . GLN B 1 105 ? 9.459 13.113 32.366 1.000 19.276 105 GLN B C 1
ATOM 4991 O O . GLN B 1 105 ? 10.364 13.949 32.223 1.000 18.040 105 GLN B O 1
ATOM 5005 N N . LYS B 1 106 ? 9.136 12.622 33.554 1.000 18.429 106 LYS B N 1
ATOM 5006 C CA . LYS B 1 106 ? 9.875 12.980 34.755 1.000 22.698 106 LYS B CA 1
ATOM 5007 C C . LYS B 1 106 ? 11.249 12.337 34.720 1.000 20.463 106 LYS B C 1
ATOM 5008 O O . LYS B 1 106 ? 12.236 12.968 35.155 1.000 18.984 106 LYS B O 1
ATOM 5027 N N . VAL B 1 107 ? 11.285 11.106 34.227 1.000 18.393 107 VAL B N 1
ATOM 5028 C CA . VAL B 1 107 ? 12.576 10.444 34.052 1.000 20.084 107 VAL B CA 1
ATOM 5029 C C . VAL B 1 107 ? 13.405 11.187 33.004 1.000 19.812 107 VAL B C 1
ATOM 5030 O O . VAL B 1 107 ? 14.589 11.465 33.243 1.000 19.834 107 VAL B O 1
ATOM 5043 N N . VAL B 1 108 ? 12.791 11.461 31.850 1.000 18.891 108 VAL B N 1
ATOM 5044 C CA . VAL B 1 108 ? 13.522 12.110 30.771 1.000 17.799 108 VAL B CA 1
ATOM 5045 C C . VAL B 1 108 ? 14.053 13.462 31.252 1.000 17.634 108 VAL B C 1
ATOM 5046 O O . VAL B 1 108 ? 15.243 13.782 31.089 1.000 17.226 108 VAL B O 1
ATOM 5059 N N . LYS B 1 109 ? 13.153 14.264 31.853 1.000 17.156 109 LYS B N 1
ATOM 5060 C CA . LYS B 1 109 ? 13.550 15.577 32.329 1.000 21.046 109 LYS B CA 1
ATOM 5061 C C . LYS B 1 109 ? 14.621 15.479 33.414 1.000 20.003 109 LYS B C 1
ATOM 5062 O O . LYS B 1 109 ? 15.551 16.316 33.445 1.000 20.127 109 LYS B O 1
ATOM 5081 N N . GLY B 1 110 ? 14.472 14.517 34.335 1.000 18.982 110 GLY B N 1
ATOM 5082 C CA . GLY B 1 110 ? 15.452 14.258 35.381 1.000 18.850 110 GLY B CA 1
ATOM 5083 C C . GLY B 1 110 ? 16.845 13.966 34.817 1.000 18.876 110 GLY B C 1
ATOM 5084 O O . GLY B 1 110 ? 17.865 14.415 35.367 1.000 19.745 110 GLY B O 1
ATOM 5088 N N . LEU B 1 111 ? 16.914 13.116 33.781 1.000 18.411 111 LEU B N 1
ATOM 5089 C CA . LEU B 1 111 ? 18.170 12.788 33.144 1.000 16.336 111 LEU B CA 1
ATOM 5090 C C . LEU B 1 111 ? 18.759 14.044 32.484 1.000 17.602 111 LEU B C 1
ATOM 5091 O O . LEU B 1 111 ? 19.963 14.239 32.601 1.000 18.735 111 LEU B O 1
ATOM 5107 N N . GLN B 1 112 ? 17.907 14.904 31.895 1.000 17.094 112 GLN B N 1
ATOM 5108 C CA . GLN B 1 112 ? 18.408 16.107 31.206 1.000 19.892 112 GLN B CA 1
ATOM 5109 C C . GLN B 1 112 ? 19.021 17.067 32.214 1.000 20.910 112 GLN B C 1
ATOM 5110 O O . GLN B 1 112 ? 20.021 17.719 31.926 1.000 21.306 112 GLN B O 1
ATOM 5124 N N . GLU B 1 113 ? 18.398 17.135 33.399 1.000 21.558 113 GLU B N 1
ATOM 5125 C CA . GLU B 1 113 ? 18.872 17.989 34.479 1.000 24.558 113 GLU B CA 1
ATOM 5126 C C . GLU B 1 113 ? 20.133 17.421 35.123 1.000 26.760 113 GLU B C 1
ATOM 5127 O O . GLU B 1 113 ? 21.017 18.196 35.488 1.000 28.140 113 GLU B O 1
ATOM 5139 N N . ALA B 1 114 ? 20.200 16.109 35.352 1.000 25.008 114 ALA B N 1
ATOM 5140 C CA . ALA B 1 114 ? 21.305 15.474 36.041 1.000 25.836 114 ALA B CA 1
ATOM 5141 C C . ALA B 1 114 ? 22.522 15.295 35.127 1.000 23.343 114 ALA B C 1
ATOM 5142 O O . ALA B 1 114 ? 23.647 15.318 35.612 1.000 22.848 114 ALA B O 1
ATOM 5149 N N . PHE B 1 115 ? 22.316 15.152 33.823 1.000 20.330 115 PHE B N 1
ATOM 5150 C CA . PHE B 1 115 ? 23.389 14.892 32.874 1.000 22.724 115 PHE B CA 1
ATOM 5151 C C . PHE B 1 115 ? 23.332 15.888 31.704 1.000 21.590 115 PHE B C 1
ATOM 5152 O O . PHE B 1 115 ? 23.037 15.519 30.563 1.000 20.434 115 PHE B O 1
ATOM 5169 N N . PRO B 1 116 ? 23.592 17.172 31.993 1.000 23.928 116 PRO B N 1
ATOM 5170 C CA . PRO B 1 116 ? 23.384 18.240 30.983 1.000 24.465 116 PRO B CA 1
ATOM 5171 C C . PRO B 1 116 ? 24.222 18.081 29.725 1.000 25.995 116 PRO B C 1
ATOM 5172 O O . PRO B 1 116 ? 23.728 18.442 28.663 1.000 22.361 116 PRO B O 1
ATOM 5183 N N . SER B 1 117 ? 25.370 17.387 29.811 1.000 24.830 117 SER B N 1
ATOM 5184 C CA . SER B 1 117 ? 26.161 17.064 28.625 1.000 28.354 117 SER B CA 1
ATOM 5185 C C . SER B 1 117 ? 25.391 16.204 27.623 1.000 27.860 117 SER B C 1
ATOM 5186 O O . SER B 1 117 ? 25.680 16.315 26.440 1.000 25.604 117 SER B O 1
ATOM 5194 N N . TYR B 1 118 ? 24.444 15.356 28.064 1.000 23.753 118 TYR B N 1
ATOM 5195 C CA . TYR B 1 118 ? 23.711 14.472 27.169 1.000 23.225 118 TYR B CA 1
ATOM 5196 C C . TYR B 1 118 ? 22.276 14.939 26.985 1.000 20.347 118 TYR B C 1
ATOM 5197 O O . TYR B 1 118 ? 21.449 14.177 26.502 1.000 20.442 118 TYR B O 1
ATOM 5215 N N . GLN B 1 119 ? 21.932 16.158 27.428 1.000 20.900 119 GLN B N 1
ATOM 5216 C CA . GLN B 1 119 ? 20.514 16.490 27.571 1.000 21.113 119 GLN B CA 1
ATOM 5217 C C . GLN B 1 119 ? 19.773 16.508 26.256 1.000 18.595 119 GLN B C 1
ATOM 5218 O O . GLN B 1 119 ? 18.597 16.243 26.231 1.000 19.597 119 GLN B O 1
ATOM 5232 N N . GLU B 1 120 ? 20.430 16.790 25.131 1.000 18.217 120 GLU B N 1
ATOM 5233 C CA . GLU B 1 120 ? 19.740 16.785 23.849 1.000 19.962 120 GLU B CA 1
ATOM 5234 C C . GLU B 1 120 ? 19.404 15.353 23.401 1.000 19.714 120 GLU B C 1
ATOM 5235 O O . GLU B 1 120 ? 18.669 15.213 22.459 1.000 20.040 120 GLU B O 1
ATOM 5247 N N . ASN B 1 121 ? 20.037 14.323 23.988 1.000 19.638 121 ASN B N 1
ATOM 5248 C CA . ASN B 1 121 ? 19.914 12.954 23.541 1.000 17.851 121 ASN B CA 1
ATOM 5249 C C . ASN B 1 121 ? 18.785 12.200 24.258 1.000 16.578 121 ASN B C 1
ATOM 5250 O O . ASN B 1 121 ? 18.232 11.249 23.690 1.000 14.434 121 ASN B O 1
ATOM 5261 N N . PHE B 1 122 ? 18.456 12.561 25.507 1.000 16.801 122 PHE B N 1
ATOM 5262 C CA . PHE B 1 122 ? 17.502 11.760 26.275 1.000 16.129 122 PHE B CA 1
ATOM 5263 C C . PHE B 1 122 ? 16.119 11.653 25.604 1.000 14.562 122 PHE B C 1
ATOM 5264 O O . PHE B 1 122 ? 15.535 10.555 25.692 1.000 14.179 122 PHE B O 1
ATOM 5281 N N . PRO B 1 123 ? 15.499 12.694 25.024 1.000 15.899 123 PRO B N 1
ATOM 5282 C CA . PRO B 1 123 ? 14.171 12.532 24.437 1.000 16.921 123 PRO B CA 1
ATOM 5283 C C . PRO B 1 123 ? 14.211 11.455 23.348 1.000 14.722 123 PRO B C 1
ATOM 5284 O O . PRO B 1 123 ? 13.333 10.604 23.300 1.000 15.950 123 PRO B O 1
ATOM 5295 N N . GLY B 1 124 ? 15.202 11.544 22.456 1.000 14.425 124 GLY B N 1
ATOM 5296 C CA . GLY B 1 124 ? 15.331 10.563 21.395 1.000 14.468 124 GLY B CA 1
ATOM 5297 C C . GLY B 1 124 ? 15.592 9.143 21.907 1.000 12.438 124 GLY B C 1
ATOM 5298 O O . GLY B 1 124 ? 15.058 8.140 21.369 1.000 15.247 124 GLY B O 1
ATOM 5302 N N . TRP B 1 125 ? 16.491 9.023 22.897 1.000 12.704 125 TRP B N 1
ATOM 5303 C CA . TRP B 1 125 ? 16.747 7.722 23.498 1.000 11.646 125 TRP B CA 1
ATOM 5304 C C . TRP B 1 125 ? 15.498 7.128 24.168 1.000 12.834 125 TRP B C 1
ATOM 5305 O O . TRP B 1 125 ? 15.311 5.917 24.157 1.000 10.668 125 TRP B O 1
ATOM 5326 N N . SER B 1 126 ? 14.660 7.994 24.730 1.000 13.471 126 SER B N 1
ATOM 5327 C CA . SER B 1 126 ? 13.371 7.565 25.270 1.000 14.672 126 SER B CA 1
ATOM 5328 C C . SER B 1 126 ? 12.455 7.012 24.159 1.000 13.433 126 SER B C 1
ATOM 5329 O O . SER B 1 126 ? 11.818 5.994 24.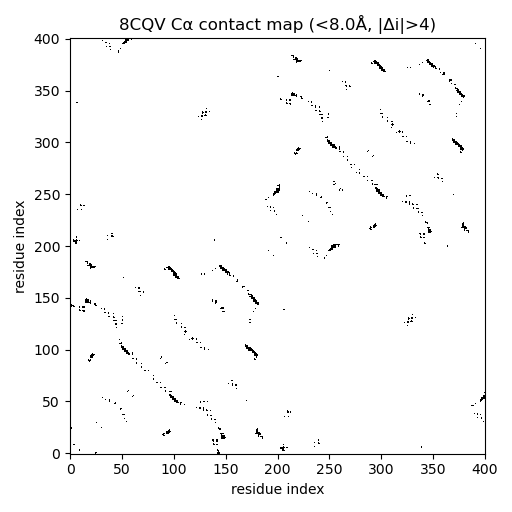292 1.000 11.611 126 SER B O 1
ATOM 5337 N N . LEU B 1 127 ? 12.360 7.714 23.029 1.000 13.119 127 LEU B N 1
ATOM 5338 C CA . LEU B 1 127 ? 11.574 7.249 21.921 1.000 13.349 127 LEU B CA 1
ATOM 5339 C C . LEU B 1 127 ? 12.136 5.902 21.411 1.000 11.013 127 LEU B C 1
ATOM 5340 O O . LEU B 1 127 ? 11.341 5.048 21.013 1.000 11.317 127 LEU B O 1
ATOM 5356 N N . GLN B 1 128 ? 13.451 5.759 21.402 1.000 10.059 128 GLN B N 1
ATOM 5357 C CA . GLN B 1 128 ? 14.083 4.537 20.980 1.000 10.418 128 GLN B CA 1
ATOM 5358 C C . GLN B 1 128 ? 13.762 3.327 21.860 1.000 10.241 128 GLN B C 1
ATOM 5359 O O . GLN B 1 128 ? 13.367 2.268 21.338 1.000 10.129 128 GLN B O 1
ATOM 5373 N N . THR B 1 129 ? 13.844 3.491 23.184 1.000 12.436 129 THR B N 1
ATOM 5374 C CA . THR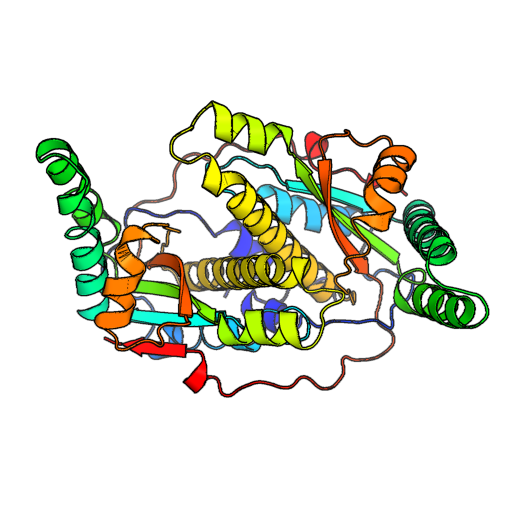 B 1 129 ? 13.549 2.381 24.077 1.000 10.722 129 THR B CA 1
ATOM 5375 C C . THR B 1 129 ? 12.056 2.069 23.921 1.000 10.721 129 THR B C 1
ATOM 5376 O O . THR B 1 129 ? 11.683 0.933 23.855 1.000 9.448 129 THR B O 1
ATOM 5387 N N . SER B 1 130 ? 11.200 3.101 23.763 1.000 10.353 130 SER B N 1
ATOM 5388 C CA . SER B 1 130 ? 9.791 2.800 23.525 1.000 9.836 130 SER B CA 1
ATOM 5389 C C . SER B 1 130 ? 9.574 1.914 22.300 1.000 10.267 130 SER B C 1
ATOM 5390 O O . SER B 1 130 ? 8.900 0.893 22.358 1.000 9.234 130 SER B O 1
ATOM 5398 N N . ALA B 1 131 ? 10.228 2.271 21.183 1.000 9.902 131 ALA B N 1
ATOM 5399 C CA . ALA B 1 131 ? 10.149 1.459 19.958 1.000 10.488 131 ALA B CA 1
ATOM 5400 C C . ALA B 1 131 ? 10.656 0.023 20.181 1.000 9.911 131 ALA B C 1
ATOM 5401 O O . ALA B 1 131 ? 10.116 -0.916 19.647 1.000 10.634 131 ALA B O 1
ATOM 5408 N N . MET B 1 132 ? 11.733 -0.159 20.941 1.000 10.206 132 MET B N 1
ATOM 5409 C CA . MET B 1 132 ? 12.266 -1.484 21.250 1.000 10.198 132 MET B CA 1
ATOM 5410 C C . MET B 1 132 ? 11.193 -2.318 22.024 1.000 10.798 132 MET B C 1
ATOM 5411 O O . MET B 1 132 ? 10.999 -3.474 21.709 1.000 11.203 132 MET B O 1
ATOM 5425 N N . HIS B 1 133 ? 10.515 -1.698 22.968 1.000 11.790 133 HIS B N 1
ATOM 5426 C CA . HIS B 1 133 ? 9.458 -2.367 23.728 1.000 12.646 133 HIS B CA 1
ATOM 5427 C C . HIS B 1 133 ? 8.311 -2.718 22.773 1.000 11.709 133 HIS B C 1
ATOM 5428 O O . HIS B 1 133 ? 7.745 -3.796 22.850 1.000 13.037 133 HIS B O 1
ATOM 5443 N N . GLN B 1 134 ? 7.952 -1.774 21.880 1.000 12.322 134 GLN B N 1
ATOM 5444 C CA . GLN B 1 134 ? 6.904 -1.973 20.900 1.000 11.255 134 GLN B CA 1
ATOM 5445 C C . GLN B 1 134 ? 7.191 -3.198 20.022 1.000 13.495 134 GLN B C 1
ATOM 5446 O O . GLN B 1 134 ? 6.352 -4.044 19.860 1.000 13.309 134 GLN B O 1
ATOM 5460 N N . LEU B 1 135 ? 8.432 -3.344 19.506 1.000 11.534 135 LEU B N 1
ATOM 5461 C CA . LEU B 1 135 ? 8.773 -4.498 18.717 1.000 11.847 135 LEU B CA 1
ATOM 5462 C C . LEU B 1 135 ? 8.704 -5.774 19.570 1.000 11.070 135 LEU B C 1
ATOM 5463 O O . LEU B 1 135 ? 8.099 -6.716 19.109 1.000 12.039 135 LEU B O 1
ATOM 5479 N N . ALA B 1 136 ? 9.236 -5.783 20.769 1.000 11.646 136 ALA B N 1
ATOM 5480 C CA . ALA B 1 136 ? 9.274 -6.999 21.608 1.000 12.198 136 ALA B CA 1
ATOM 5481 C C . ALA B 1 136 ? 7.854 -7.474 21.911 1.000 12.995 136 ALA B C 1
ATOM 5482 O O . ALA B 1 136 ? 7.525 -8.640 21.774 1.000 13.641 136 ALA B O 1
ATOM 5489 N N . VAL B 1 137 ? 6.990 -6.556 22.329 1.000 12.659 137 VAL B N 1
ATOM 5490 C CA . VAL B 1 137 ? 5.591 -6.899 22.616 1.000 14.058 137 VAL B CA 1
ATOM 5491 C C . VAL B 1 137 ? 4.897 -7.406 21.360 1.000 13.191 137 VAL B C 1
ATOM 5492 O O . VAL B 1 137 ? 4.162 -8.392 21.418 1.000 14.874 137 VAL B O 1
ATOM 5505 N N . TRP B 1 138 ? 5.030 -6.660 20.241 1.000 14.849 138 TRP B N 1
ATOM 5506 C CA . TRP B 1 138 ? 4.380 -6.986 18.991 1.000 13.764 138 TRP B CA 1
ATOM 5507 C C . TRP B 1 138 ? 4.700 -8.428 18.581 1.000 15.574 138 TRP B C 1
ATOM 5508 O O . TRP B 1 138 ? 3.808 -9.231 18.285 1.000 15.848 138 TRP B O 1
ATOM 5529 N N . VAL B 1 139 ? 6.014 -8.773 18.623 1.000 15.630 139 VAL B N 1
ATOM 5530 C CA . VAL B 1 139 ? 6.467 -10.103 18.259 1.000 16.190 139 VAL B CA 1
ATOM 5531 C C . VAL B 1 139 ? 5.905 -11.129 19.211 1.000 16.569 139 VAL B C 1
ATOM 5532 O O . VAL B 1 139 ? 5.408 -12.148 18.793 1.000 15.194 139 VAL B O 1
ATOM 5545 N N . MET B 1 140 ? 6.012 -10.886 20.540 1.000 17.451 140 MET B N 1
ATOM 5546 C CA . MET B 1 140 ? 5.566 -11.936 21.466 1.000 16.134 140 MET B CA 1
ATOM 5547 C C . MET B 1 140 ? 4.057 -12.127 21.432 1.000 17.257 140 MET B C 1
ATOM 5548 O O . MET B 1 140 ? 3.597 -13.237 21.545 1.000 16.095 140 MET B O 1
ATOM 5562 N N . LEU B 1 141 ? 3.273 -11.048 21.292 1.000 15.914 141 LEU B N 1
ATOM 5563 C CA . LEU B 1 141 ? 1.829 -11.219 21.152 1.000 18.338 141 LEU B CA 1
ATOM 5564 C C . LEU B 1 141 ? 1.512 -12.116 19.943 1.000 18.418 141 LEU B C 1
ATOM 5565 O O . LEU B 1 141 ? 0.623 -12.985 20.018 1.000 17.417 141 LEU B O 1
ATOM 5581 N N . GLU B 1 142 ? 2.218 -11.891 18.798 1.000 18.619 142 GLU B N 1
ATOM 5582 C CA . GLU B 1 142 ? 1.932 -12.704 17.633 1.000 18.357 142 GLU B CA 1
ATOM 5583 C C . GLU B 1 142 ? 2.442 -14.140 17.774 1.000 20.335 142 GLU B C 1
ATOM 5584 O O . GLU B 1 142 ? 1.849 -15.107 17.265 1.000 22.590 142 GLU B O 1
ATOM 5596 N N . ASP B 1 143 ? 3.522 -14.291 18.543 1.000 20.089 143 ASP B N 1
ATOM 5597 C CA . ASP B 1 143 ? 4.080 -15.608 18.785 1.000 22.457 143 ASP B CA 1
ATOM 5598 C C . ASP B 1 143 ? 3.069 -16.512 19.509 1.000 24.531 143 ASP B C 1
ATOM 5599 O O . ASP B 1 143 ? 3.068 -17.721 19.270 1.000 24.645 143 ASP B O 1
ATOM 5608 N N . VAL B 1 144 ? 2.229 -15.976 20.394 1.000 22.977 144 VAL B N 1
ATOM 5609 C CA . VAL B 1 144 ? 1.247 -16.793 21.102 1.000 24.568 144 VAL B CA 1
ATOM 5610 C C . VAL B 1 144 ? -0.032 -16.965 20.284 1.000 26.338 144 VAL B C 1
ATOM 5611 O O . VAL B 1 144 ? -0.905 -17.727 20.714 1.000 27.792 144 VAL B O 1
ATOM 5624 N N . GLY B 1 145 ? -0.192 -16.267 19.142 1.000 22.929 145 GLY B N 1
ATOM 5625 C CA . GLY B 1 145 ? -1.269 -16.482 18.190 1.000 23.221 145 GLY B CA 1
ATOM 5626 C C . GLY B 1 145 ? -2.227 -15.286 18.052 1.000 21.641 145 GLY B C 1
ATOM 5627 O O . GLY B 1 145 ? -3.275 -15.390 17.430 1.000 22.484 145 GLY B O 1
ATOM 5631 N N . PHE B 1 146 ? -1.891 -14.113 18.594 1.000 18.867 146 PHE B N 1
ATOM 5632 C CA . PHE B 1 146 ? -2.685 -12.928 18.279 1.000 19.170 146 PHE B CA 1
ATOM 5633 C C . PHE B 1 146 ? -2.218 -12.294 16.957 1.000 19.034 146 PHE B C 1
ATOM 5634 O O . PHE B 1 146 ? -1.071 -12.450 16.542 1.000 20.814 146 PHE B O 1
ATOM 5651 N N . GLY B 1 147 ? -3.055 -11.484 16.340 1.000 18.718 147 GLY B N 1
ATOM 5652 C CA . GLY B 1 147 ? -2.612 -10.478 15.372 1.000 19.424 147 GLY B CA 1
ATOM 5653 C C . GLY B 1 147 ? -2.613 -9.099 16.047 1.000 19.091 147 GLY B C 1
ATOM 5654 O O . GLY B 1 147 ? -3.343 -8.900 17.031 1.000 18.781 147 GLY B O 1
ATOM 5658 N N . ALA B 1 148 ? -1.762 -8.170 15.589 1.000 18.371 148 ALA B N 1
ATOM 5659 C CA . ALA B 1 148 ? -1.689 -6.836 16.189 1.000 17.046 148 ALA B CA 1
ATOM 5660 C C . ALA B 1 148 ? -1.240 -5.827 15.158 1.000 16.445 148 ALA B C 1
ATOM 5661 O O . ALA B 1 148 ? -0.676 -6.210 14.116 1.000 17.965 148 ALA B O 1
ATOM 5668 N N . SER B 1 149 ? -1.556 -4.541 15.399 1.000 16.464 149 SER B N 1
ATOM 5669 C CA . SER B 1 149 ? -1.088 -3.451 14.551 1.000 15.184 149 SER B CA 1
ATOM 5670 C C . SER B 1 149 ? -0.560 -2.362 15.480 1.000 15.061 149 SER B C 1
ATOM 5671 O O . SER B 1 149 ? -0.708 -2.441 16.715 1.000 14.279 149 SER B O 1
ATOM 5679 N N . LEU B 1 150 ? 0.108 -1.367 14.873 1.000 14.423 150 LEU B N 1
ATOM 5680 C CA . LEU B 1 150 ? 0.708 -0.276 15.616 1.000 13.206 150 LEU B CA 1
ATOM 5681 C C . LEU B 1 150 ? 0.113 1.029 15.203 1.000 13.341 150 LEU B C 1
ATOM 5682 O O . LEU B 1 150 ? 0.252 1.429 14.069 1.000 15.681 150 LEU B O 1
ATOM 5698 N N . GLN B 1 151 ? -0.618 1.689 16.103 1.000 13.224 151 GLN B N 1
ATOM 5699 C CA . GLN B 1 151 ? -1.401 2.872 15.777 1.000 12.540 151 GLN B CA 1
ATOM 5700 C C . GLN B 1 151 ? -0.895 4.081 16.553 1.000 12.348 151 GLN B C 1
ATOM 5701 O O . GLN B 1 151 ? -0.202 3.963 17.579 1.000 13.393 151 GLN B O 1
ATOM 5715 N N . HIS B 1 152 ? -1.165 5.230 15.962 1.000 12.610 152 HIS B N 1
ATOM 5716 C CA . HIS B 1 152 ? -0.733 6.510 16.495 1.000 13.561 152 HIS B CA 1
ATOM 5717 C C . HIS B 1 152 ? -1.877 7.545 16.479 1.000 17.024 152 HIS B C 1
ATOM 5718 O O . HIS B 1 152 ? -1.862 8.564 15.715 1.000 18.155 152 HIS B O 1
ATOM 5733 N N . TYR B 1 153 ? -2.924 7.312 17.285 1.000 14.765 153 TYR B N 1
ATOM 5734 C CA . TYR B 1 153 ? -3.986 8.289 17.475 1.000 16.376 153 TYR B CA 1
ATOM 5735 C C . TYR B 1 153 ? -3.670 9.260 18.615 1.000 18.930 153 TYR B C 1
ATOM 5736 O O . TYR B 1 153 ? -4.417 10.171 18.928 1.000 22.465 153 TYR B O 1
ATOM 5754 N N . ASN B 1 154 ? -2.521 9.087 19.263 1.000 20.412 154 ASN B N 1
ATOM 5755 C CA . ASN B 1 154 ? -1.937 10.175 20.013 1.000 20.447 154 ASN B CA 1
ATOM 5756 C C . ASN B 1 154 ? -1.435 11.205 18.991 1.000 24.487 154 ASN B C 1
ATOM 5757 O O . ASN B 1 154 ? -0.839 10.826 17.977 1.000 24.085 154 ASN B O 1
ATOM 5768 N N . PRO B 1 155 ? -1.306 12.514 19.281 1.000 26.154 155 PRO B N 1
ATOM 5769 C CA . PRO B 1 155 ? -1.591 13.117 20.578 1.000 26.868 155 PRO B CA 1
ATOM 5770 C C . PRO B 1 155 ? -3.042 13.571 20.806 1.000 25.775 155 PRO B C 1
ATOM 5771 O O . PRO B 1 155 ? -3.337 14.061 21.903 1.000 27.926 155 PRO B O 1
ATOM 5782 N N . LEU B 1 156 ? -3.909 13.289 19.829 1.000 22.582 156 LEU B N 1
ATOM 5783 C CA . LEU B 1 156 ? -5.343 13.536 19.940 1.000 25.317 156 LEU B CA 1
ATOM 5784 C C . LEU B 1 156 ? -5.973 13.017 21.237 1.000 22.612 156 LEU B C 1
ATOM 5785 O O . LEU B 1 156 ? -6.659 13.777 21.925 1.000 28.295 156 LEU B O 1
ATOM 5801 N N . ILE B 1 157 ? -5.697 11.760 21.600 1.000 19.842 157 ILE B N 1
ATOM 5802 C CA . ILE B 1 157 ? -6.428 11.095 22.699 1.000 19.188 157 ILE B CA 1
ATOM 5803 C C . ILE B 1 157 ? -5.754 11.218 24.060 1.000 19.229 157 ILE B C 1
ATOM 5804 O O . ILE B 1 157 ? -6.281 10.710 25.029 1.000 18.629 157 ILE B O 1
ATOM 5820 N N . ASP B 1 158 ? -4.513 11.730 24.136 1.000 18.232 158 ASP B N 1
ATOM 5821 C CA . ASP B 1 158 ? -3.639 11.470 25.270 1.000 18.520 158 ASP B CA 1
ATOM 5822 C C . ASP B 1 158 ? -4.253 11.951 26.587 1.000 19.102 158 ASP B C 1
ATOM 5823 O O . ASP B 1 158 ? -4.224 11.219 27.584 1.000 18.656 158 ASP B O 1
ATOM 5832 N N . ASP B 1 159 ? -4.763 13.212 26.628 1.000 21.693 159 ASP B N 1
ATOM 5833 C CA . ASP B 1 159 ? -5.343 13.708 27.869 1.000 23.973 159 ASP B CA 1
ATOM 5834 C C . ASP B 1 159 ? -6.555 12.885 28.301 1.000 24.668 159 ASP B C 1
ATOM 5835 O O . ASP B 1 159 ? -6.662 12.571 29.492 1.000 25.947 159 ASP B O 1
ATOM 5844 N N . GLU B 1 160 ? -7.432 12.548 27.358 1.000 21.977 160 GLU B N 1
ATOM 5845 C CA . GLU B 1 160 ? -8.586 11.716 27.682 1.000 24.778 160 GLU B CA 1
ATOM 5846 C C . GLU B 1 160 ? -8.156 10.337 28.216 1.000 20.853 160 GLU B C 1
ATOM 5847 O O . GLU B 1 160 ? -8.761 9.840 29.170 1.000 20.331 160 GLU B O 1
ATOM 5859 N N . VAL B 1 161 ? -7.130 9.706 27.606 1.000 20.242 161 VAL B N 1
ATOM 5860 C CA . VAL B 1 161 ? -6.649 8.416 28.076 1.000 18.477 161 VAL B CA 1
ATOM 5861 C C . VAL B 1 161 ? -6.134 8.545 29.509 1.000 18.055 161 VAL B C 1
ATOM 5862 O O . VAL B 1 161 ? -6.421 7.712 30.333 1.000 19.710 161 VAL B O 1
ATOM 5875 N N . ARG B 1 162 ? -5.312 9.559 29.801 1.000 18.709 162 ARG B N 1
ATOM 5876 C CA . ARG B 1 162 ? -4.752 9.730 31.131 1.000 21.126 162 ARG B CA 1
ATOM 5877 C C . ARG B 1 162 ? -5.881 10.012 32.139 1.000 22.015 162 ARG B C 1
ATOM 5878 O O . ARG B 1 162 ? -5.861 9.411 33.202 1.000 20.996 162 ARG B O 1
ATOM 5899 N N . ARG B 1 163 ? -6.879 10.817 31.744 1.000 23.615 163 ARG B N 1
ATOM 5900 C CA . ARG B 1 163 ? -8.055 11.063 32.594 1.000 27.682 163 ARG B CA 1
ATOM 5901 C C . ARG B 1 163 ? -8.760 9.754 32.939 1.000 24.148 163 ARG B C 1
ATOM 5902 O O . ARG B 1 163 ? -9.059 9.468 34.098 1.000 24.983 163 ARG B O 1
ATOM 5923 N N . ALA B 1 164 ? -9.050 8.980 31.926 1.000 21.304 164 ALA B N 1
ATOM 5924 C CA . ALA B 1 164 ? -9.924 7.812 32.051 1.000 24.320 164 ALA B CA 1
ATOM 5925 C C . ALA B 1 164 ? -9.345 6.753 32.976 1.000 23.976 164 ALA B C 1
ATOM 5926 O O . ALA B 1 164 ? -10.095 6.118 33.702 1.000 25.210 164 ALA B O 1
ATOM 5933 N N . TRP B 1 165 ? -8.042 6.519 32.928 1.000 22.537 165 TRP B N 1
ATOM 5934 C CA . TRP B 1 165 ? -7.418 5.492 33.742 1.000 21.596 165 TRP B CA 1
ATOM 5935 C C . TRP B 1 165 ? -6.604 6.103 34.883 1.000 23.323 165 TRP B C 1
ATOM 5936 O O . TRP B 1 165 ? -5.820 5.372 35.478 1.000 27.299 165 TRP B O 1
ATOM 5957 N N A ASN B 1 166 ? -6.749 7.415 35.170 0.500 22.685 166 ASN B N 1
ATOM 5958 N N B ASN B 1 166 ? -6.730 7.425 35.110 0.500 22.273 166 ASN B N 1
ATOM 5959 C CA A ASN B 1 166 ? -6.009 8.087 36.240 0.500 24.090 166 ASN B CA 1
ATOM 5960 C CA B ASN B 1 166 ? -6.054 8.108 36.205 0.500 23.606 166 ASN B CA 1
ATOM 5961 C C A ASN B 1 166 ? -4.506 7.856 36.111 0.500 22.478 166 ASN B C 1
ATOM 5962 C C B ASN B 1 166 ? -4.531 7.991 36.135 0.500 22.424 166 ASN B C 1
ATOM 5963 O O A ASN B 1 166 ? -3.840 7.402 37.053 0.500 24.404 166 ASN B O 1
ATOM 5964 O O B ASN B 1 166 ? -3.875 7.846 37.181 0.500 25.774 166 ASN B O 1
ATOM 5985 N N . LEU B 1 167 ? -3.975 8.116 34.921 1.000 21.000 167 LEU B N 1
ATOM 5986 C CA . LEU B 1 167 ? -2.546 7.964 34.708 1.000 20.399 167 LEU B CA 1
ATOM 5987 C C . LEU B 1 167 ? -1.846 9.271 35.024 1.000 22.922 167 LEU B C 1
ATOM 5988 O O . LEU B 1 167 ? -2.415 10.350 34.809 1.000 23.984 167 LEU B O 1
ATOM 6004 N N . PRO B 1 168 ? -0.544 9.211 35.444 1.000 22.417 168 PRO B N 1
ATOM 6005 C CA . PRO B 1 168 ? 0.207 10.435 35.683 1.000 20.208 168 PRO B CA 1
ATOM 6006 C C . PRO B 1 168 ? 0.224 11.364 34.479 1.000 21.491 168 PRO B C 1
ATOM 6007 O O . PRO B 1 168 ? 0.457 10.933 33.339 1.000 20.956 168 PRO B O 1
ATOM 6018 N N . ALA B 1 169 ? 0.086 12.674 34.702 1.000 23.210 169 ALA B N 1
ATOM 6019 C CA . ALA B 1 169 ? 0.160 13.670 33.625 1.000 24.697 169 ALA B CA 1
ATOM 6020 C C . ALA B 1 169 ? 1.504 13.640 32.873 1.000 23.951 169 ALA B C 1
ATOM 6021 O O . ALA B 1 169 ? 1.578 13.968 31.684 1.000 27.414 169 ALA B O 1
ATOM 6028 N N . HIS B 1 170 ? 2.577 13.192 33.544 1.000 20.664 170 HIS B N 1
ATOM 6029 C CA . HIS B 1 170 ? 3.909 13.146 32.926 1.000 21.791 170 HIS B CA 1
ATOM 6030 C C . HIS B 1 170 ? 4.153 11.869 32.091 1.000 21.477 170 HIS B C 1
ATOM 6031 O O . HIS B 1 170 ? 5.266 11.683 31.592 1.000 21.244 170 HIS B O 1
ATOM 6046 N N . TRP B 1 171 ? 3.212 10.913 32.008 1.000 19.689 171 TRP B N 1
ATOM 6047 C CA . TRP B 1 171 ? 3.328 9.816 31.053 1.000 18.838 171 TRP B CA 1
ATOM 6048 C C . TRP B 1 171 ? 2.896 10.289 29.670 1.000 19.479 171 TRP B C 1
ATOM 6049 O O . TRP B 1 171 ? 1.721 10.665 29.433 1.000 21.289 171 TRP B O 1
ATOM 6070 N N . HIS B 1 172 ? 3.857 10.274 28.748 1.000 16.258 172 HIS B N 1
ATOM 6071 C CA . HIS B 1 172 ? 3.648 10.718 27.388 1.000 15.800 172 HIS B CA 1
ATOM 6072 C C . HIS B 1 172 ? 3.293 9.507 26.535 1.000 16.043 172 HIS B C 1
ATOM 6073 O O . HIS B 1 172 ? 4.069 8.532 26.483 1.000 15.165 172 HIS B O 1
ATOM 6088 N N . LEU B 1 173 ? 2.131 9.525 25.884 1.000 14.455 173 LEU B N 1
ATOM 6089 C CA . LEU B 1 173 ? 1.693 8.430 25.033 1.000 14.591 173 LEU B CA 1
ATOM 6090 C C . LEU B 1 173 ? 2.447 8.394 23.716 1.000 13.792 173 LEU B C 1
ATOM 6091 O O . LEU B 1 173 ? 2.493 9.375 22.965 1.000 15.353 173 LEU B O 1
ATOM 6107 N N . ILE B 1 174 ? 2.939 7.195 23.355 1.000 13.673 174 ILE B N 1
ATOM 6108 C CA . ILE B 1 174 ? 3.737 7.004 22.157 1.000 12.271 174 ILE B CA 1
ATOM 6109 C C . ILE B 1 174 ? 2.951 6.310 21.059 1.000 11.573 174 ILE B C 1
ATOM 6110 O O . ILE B 1 174 ? 3.130 6.667 19.899 1.000 12.668 174 ILE B O 1
ATOM 6126 N N . ALA B 1 175 ? 2.282 5.207 21.399 1.000 11.974 175 ALA B N 1
ATOM 6127 C CA . ALA B 1 175 ? 1.630 4.340 20.432 1.000 11.611 175 ALA B CA 1
ATOM 6128 C C . ALA B 1 175 ? 0.583 3.476 21.120 1.000 11.275 175 ALA B C 1
ATOM 6129 O O . ALA B 1 175 ? 0.669 3.276 22.361 1.000 12.791 175 ALA B O 1
ATOM 6136 N N . GLU B 1 176 ? -0.312 2.956 20.310 1.000 10.600 176 GLU B N 1
ATOM 6137 C CA . GLU B 1 176 ? -1.400 2.079 20.758 1.000 12.014 176 GLU B CA 1
ATOM 6138 C C . GLU B 1 176 ? -1.339 0.821 19.900 1.000 13.555 176 GLU B C 1
ATOM 6139 O O . GLU B 1 176 ? -1.209 0.954 18.679 1.000 18.030 176 GLU B O 1
ATOM 6151 N N . MET B 1 177 ? -1.435 -0.346 20.529 1.000 11.915 177 MET B N 1
ATOM 6152 C CA . MET B 1 177 ? -1.252 -1.595 19.848 1.000 12.469 177 MET B CA 1
ATOM 6153 C C . MET B 1 177 ? -2.470 -2.505 20.117 1.000 12.847 177 MET B C 1
ATOM 6154 O O . MET B 1 177 ? -2.496 -3.275 21.087 1.000 13.091 177 MET B O 1
ATOM 6168 N N . PRO B 1 178 ? -3.502 -2.424 19.255 1.000 12.854 178 PRO B N 1
ATOM 6169 C CA . PRO B 1 178 ? -4.676 -3.296 19.410 1.000 15.046 178 PRO B CA 1
ATOM 6170 C C . PRO B 1 178 ? -4.319 -4.686 18.901 1.000 14.698 178 PRO B C 1
ATOM 6171 O O . PRO B 1 178 ? -3.571 -4.833 17.939 1.000 14.481 178 PRO B O 1
ATOM 6182 N N . PHE B 1 179 ? -4.839 -5.699 19.577 1.000 15.415 179 PHE B N 1
ATOM 6183 C CA . PHE B 1 179 ? -4.528 -7.080 19.250 1.000 16.004 179 PHE B CA 1
ATOM 6184 C C . PHE B 1 179 ? -5.750 -7.968 19.518 1.000 16.851 179 PHE B C 1
ATOM 6185 O O . PHE B 1 179 ? -6.668 -7.662 20.287 1.000 17.208 179 PHE B O 1
ATOM 6202 N N . GLY B 1 180 ? -5.728 -9.103 18.852 1.000 19.086 180 GLY B N 1
ATOM 6203 C CA . GLY B 1 180 ? -6.814 -10.077 18.945 1.000 19.812 180 GLY B CA 1
ATOM 6204 C C . GLY B 1 180 ? -6.548 -11.226 18.004 1.000 20.687 180 GLY B C 1
ATOM 6205 O O . GLY B 1 180 ? -5.620 -11.194 17.202 1.000 23.378 180 GLY B O 1
ATOM 6209 N N . VAL B 1 181 ? -7.294 -12.303 18.160 1.000 23.358 181 VAL B N 1
ATOM 6210 C CA . VAL B 1 181 ? -7.060 -13.449 17.304 1.000 24.386 181 VAL B CA 1
ATOM 6211 C C . VAL B 1 181 ? -7.373 -12.991 15.887 1.000 24.478 181 VAL B C 1
ATOM 6212 O O . VAL B 1 181 ? -8.380 -12.361 15.635 1.000 25.910 181 VAL B O 1
ATOM 6225 N N . PRO B 1 182 ? -6.505 -13.266 14.906 1.000 24.256 182 PRO B N 1
ATOM 6226 C CA . PRO B 1 182 ? -6.766 -12.787 13.542 1.000 24.460 182 PRO B CA 1
ATOM 6227 C C . PRO B 1 182 ? -7.764 -13.676 12.788 1.000 30.218 182 PRO B C 1
ATOM 6228 O O . PRO B 1 182 ? -7.839 -14.882 13.054 1.000 31.093 182 PRO B O 1
ATOM 6239 N N . VAL B 1 183 ? -8.561 -13.071 11.908 1.000 30.084 183 VAL B N 1
ATOM 6240 C CA . VAL B 1 183 ? -9.403 -13.811 11.009 1.000 34.212 183 VAL B CA 1
ATOM 6241 C C . VAL B 1 183 ? -8.956 -13.799 9.560 1.000 34.758 183 VAL B C 1
ATOM 6242 O O . VAL B 1 183 ? -9.532 -14.595 8.808 1.000 42.024 183 VAL B O 1
ATOM 6255 N N A ASN B 1 184 ? -8.029 -12.930 9.147 0.500 31.551 184 ASN B N 1
ATOM 6256 N N B ASN B 1 184 ? -8.049 -12.899 9.170 0.500 31.414 184 ASN B N 1
ATOM 6257 C CA A ASN B 1 184 ? -7.472 -13.002 7.797 0.500 32.843 184 ASN B CA 1
ATOM 6258 C CA B ASN B 1 184 ? -7.452 -12.897 7.842 0.500 32.539 184 ASN B CA 1
ATOM 6259 C C A ASN B 1 184 ? -5.957 -12.872 7.936 0.500 31.867 184 ASN B C 1
ATOM 6260 C C B ASN B 1 184 ? -5.937 -13.068 8.013 0.500 31.044 184 ASN B C 1
ATOM 6261 O O A ASN B 1 184 ? -5.474 -12.330 8.931 0.500 29.146 184 ASN B O 1
ATOM 6262 O O B ASN B 1 184 ? -5.413 -13.003 9.130 0.500 26.212 184 ASN B O 1
ATOM 6283 N N . LYS B 1 185 ? -5.264 -13.317 6.890 1.000 30.574 185 LYS B N 1
ATOM 6284 C CA . LYS B 1 185 ? -3.835 -13.401 6.836 1.000 31.254 185 LYS B CA 1
ATOM 6285 C C . LYS B 1 185 ? -3.335 -12.058 6.344 1.000 28.812 185 LYS B C 1
ATOM 6286 O O . LYS B 1 185 ? -4.061 -11.310 5.693 1.000 26.122 185 LYS B O 1
ATOM 6305 N N . PRO B 1 186 ? -2.050 -11.723 6.613 1.000 27.735 186 PRO B N 1
ATOM 6306 C CA . PRO B 1 186 ? -1.469 -10.493 6.104 1.000 25.679 186 PRO B CA 1
ATOM 6307 C C . PRO B 1 186 ? -1.432 -10.519 4.591 1.000 29.099 186 PRO B C 1
ATOM 6308 O O . PRO B 1 186 ? -1.406 -11.602 4.016 1.000 29.901 186 PRO B O 1
ATOM 6319 N N . GLY B 1 187 ? -1.379 -9.336 3.969 1.000 30.997 187 GLY B N 1
ATOM 6320 C CA . GLY B 1 187 ? -1.284 -9.278 2.523 1.000 30.254 187 GLY B CA 1
ATOM 6321 C C . GLY B 1 187 ? 0.162 -9.111 2.065 1.000 34.112 187 GLY B C 1
ATOM 6322 O O . GLY B 1 187 ? 1.126 -9.511 2.723 1.000 31.880 187 GLY B O 1
ATOM 6326 N N . GLU B 1 188 ? 0.252 -8.525 0.868 1.000 31.570 188 GLU B N 1
ATOM 6327 C CA . GLU B 1 188 ? 1.469 -8.205 0.155 1.000 33.087 188 GLU B CA 1
ATOM 6328 C C . GLU B 1 188 ? 2.381 -7.350 1.033 1.000 26.391 188 GLU B C 1
ATOM 6329 O O . GLU B 1 188 ? 1.952 -6.392 1.663 1.000 24.921 188 GLU B O 1
ATOM 6341 N N . LYS B 1 189 ? 3.681 -7.582 0.890 1.000 27.520 189 LYS B N 1
ATOM 6342 C CA . LYS B 1 189 ? 4.662 -6.678 1.443 1.000 23.794 189 LYS B CA 1
ATOM 6343 C C . LYS B 1 189 ? 5.783 -6.559 0.428 1.000 23.115 189 LYS B C 1
ATOM 6344 O O . LYS B 1 189 ? 6.368 -7.558 0.078 1.000 22.570 189 LYS B O 1
ATOM 6363 N N . GLU B 1 190 ? 6.115 -5.327 0.042 1.000 22.187 190 GLU B N 1
ATOM 6364 C CA . GLU B 1 190 ? 7.250 -5.071 -0.827 1.000 25.380 190 GLU B CA 1
ATOM 6365 C C . GLU B 1 190 ? 8.561 -5.134 -0.021 1.000 24.292 190 GLU B C 1
ATOM 6366 O O . GLU B 1 190 ? 8.600 -4.639 1.124 1.000 21.871 190 GLU B O 1
ATOM 6378 N N . PHE B 1 191 ? 9.647 -5.660 -0.610 1.000 22.500 191 PHE B N 1
ATOM 6379 C CA . PHE B 1 191 ? 10.957 -5.594 0.013 1.000 26.029 191 PHE B CA 1
ATOM 6380 C C . PHE B 1 191 ? 11.966 -4.992 -0.960 1.000 27.006 191 PHE B C 1
ATOM 6381 O O . PHE B 1 191 ? 12.131 -5.545 -2.065 1.000 28.001 191 PHE B O 1
ATOM 6398 N N A GLN B 1 192 ? 12.656 -3.901 -0.554 0.500 24.706 192 GLN B N 1
ATOM 6399 N N B GLN B 1 192 ? 12.650 -3.905 -0.577 0.500 25.649 192 GLN B N 1
ATOM 6400 C CA A GLN B 1 192 ? 13.736 -3.317 -1.347 0.500 24.917 192 GLN B CA 1
ATOM 6401 C CA B GLN B 1 192 ? 13.710 -3.380 -1.427 0.500 26.495 192 GLN B CA 1
ATOM 6402 C C A GLN B 1 192 ? 14.912 -4.277 -1.315 0.500 25.845 192 GLN B C 1
ATOM 6403 C C B GLN B 1 192 ? 14.895 -4.314 -1.334 0.500 26.643 192 GLN B C 1
ATOM 6404 O O A GLN B 1 192 ? 15.043 -5.061 -0.366 0.500 25.490 192 GLN B O 1
ATOM 6405 O O B GLN B 1 192 ? 14.956 -5.165 -0.430 0.500 25.855 192 GLN B O 1
ATOM 6432 N N . PRO B 1 193 ? 15.822 -4.242 -2.313 1.000 27.936 193 PRO B N 1
ATOM 6433 C CA . PRO B 1 193 ? 17.004 -5.106 -2.302 1.000 28.207 193 PRO B CA 1
ATOM 6434 C C . PRO B 1 193 ? 17.834 -4.930 -1.034 1.000 25.796 193 PRO B C 1
ATOM 6435 O O . PRO B 1 193 ? 17.979 -3.812 -0.571 1.000 26.279 193 PRO B O 1
ATOM 6446 N N . LEU B 1 194 ? 18.255 -6.046 -0.440 1.000 25.441 194 LEU B N 1
ATOM 6447 C CA . LEU B 1 194 ? 19.116 -6.012 0.715 1.000 26.454 194 LEU B CA 1
ATOM 6448 C C . LEU B 1 194 ? 20.483 -5.399 0.366 1.000 26.670 194 LEU B C 1
ATOM 6449 O O . LEU B 1 194 ? 21.077 -4.653 1.164 1.000 26.645 194 LEU B O 1
ATOM 6465 N N . GLU B 1 195 ? 21.027 -5.721 -0.824 1.000 27.276 195 GLU B N 1
ATOM 6466 C CA . GLU B 1 195 ? 22.341 -5.192 -1.201 1.000 29.748 195 GLU B CA 1
ATOM 6467 C C . GLU B 1 195 ? 22.362 -3.658 -1.336 1.000 30.221 195 GLU B C 1
ATOM 6468 O O . GLU B 1 195 ? 23.445 -3.097 -1.232 1.000 31.961 195 GLU B O 1
ATOM 6480 N N . GLU B 1 196 ? 21.209 -2.964 -1.540 1.000 30.534 196 GLU B N 1
ATOM 6481 C CA . GLU B 1 196 ? 21.179 -1.502 -1.506 1.000 29.485 196 GLU B CA 1
ATOM 6482 C C . GLU B 1 196 ? 21.160 -0.984 -0.054 1.000 28.688 196 GLU B C 1
ATOM 6483 O O . GLU B 1 196 ? 21.397 0.193 0.181 1.000 27.754 196 GLU B O 1
ATOM 6495 N N . ARG B 1 197 ? 20.787 -1.830 0.912 1.000 22.113 197 ARG B N 1
ATOM 6496 C CA . ARG B 1 197 ? 20.540 -1.360 2.273 1.000 19.251 197 ARG B CA 1
ATOM 6497 C C . ARG B 1 197 ? 21.541 -1.843 3.328 1.000 18.921 197 ARG B C 1
ATOM 6498 O O . ARG B 1 197 ? 21.516 -1.303 4.470 1.000 20.055 197 ARG B O 1
ATOM 6519 N N . ILE B 1 198 ? 22.456 -2.739 2.924 1.000 17.714 198 ILE B N 1
ATOM 6520 C CA . ILE B 1 198 ? 23.425 -3.361 3.808 1.000 18.463 198 ILE B CA 1
ATOM 6521 C C . ILE B 1 198 ? 24.753 -3.309 3.096 1.000 20.633 198 ILE B C 1
ATOM 6522 O O . ILE B 1 198 ? 24.800 -3.711 1.921 1.000 23.114 198 ILE B O 1
ATOM 6538 N N A LYS B 1 199 ? 25.791 -2.811 3.779 0.500 20.197 199 LYS B N 1
ATOM 6539 N N B LYS B 1 199 ? 25.796 -2.808 3.766 0.500 19.717 199 LYS B N 1
ATOM 6540 C CA A LYS B 1 199 ? 27.157 -2.839 3.276 0.500 22.043 199 LYS B CA 1
ATOM 6541 C CA B LYS B 1 199 ? 27.153 -2.804 3.232 0.500 21.177 199 LYS B CA 1
ATOM 6542 C C A LYS B 1 199 ? 28.025 -3.619 4.251 0.500 21.499 199 LYS B C 1
ATOM 6543 C C B LYS B 1 199 ? 28.041 -3.557 4.215 0.500 21.018 199 LYS B C 1
ATOM 6544 O O A LYS B 1 199 ? 27.809 -3.531 5.474 0.500 19.691 199 LYS B O 1
ATOM 6545 O O B LYS B 1 199 ? 27.846 -3.376 5.429 0.500 19.339 199 LYS B O 1
ATOM 6582 N N . VAL B 1 200 ? 28.958 -4.397 3.699 1.000 20.948 200 VAL B N 1
ATOM 6583 C CA . VAL B 1 200 ? 29.909 -5.151 4.511 1.000 21.224 200 VAL B CA 1
ATOM 6584 C C . VAL B 1 200 ? 31.311 -4.754 4.064 1.000 22.654 200 VAL B C 1
ATOM 6585 O O . VAL B 1 200 ? 31.618 -4.911 2.884 1.000 21.261 200 VAL B O 1
ATOM 6598 N N . PHE B 1 201 ? 32.157 -4.361 5.027 1.000 21.326 201 PHE B N 1
ATOM 6599 C CA . PHE B 1 201 ? 33.543 -3.972 4.774 1.000 23.388 201 PHE B CA 1
ATOM 6600 C C . PHE B 1 201 ? 34.434 -4.738 5.737 1.000 24.927 201 PHE B C 1
ATOM 6601 O O . PHE B 1 201 ? 34.100 -4.822 6.911 1.000 22.740 201 PHE B O 1
ATOM 6618 N N . LYS B 1 202 ? 35.576 -5.256 5.247 1.000 28.004 202 LYS B N 1
ATOM 6619 C CA . LYS B 1 202 ? 36.477 -6.009 6.100 1.000 31.734 202 LYS B CA 1
ATOM 6620 C C . LYS B 1 202 ? 37.843 -5.312 6.111 1.000 38.675 202 LYS B C 1
ATOM 6621 O O . LYS B 1 202 ? 37.896 -4.092 5.732 1.000 34.305 202 LYS B O 1
#

Organism: Bacteroides thetaiotaomicron (strain ATCC 29148 / DSM 2079 / JCM 5827 / CCUG 10774 / NCTC 10582 / VPI-5482 / E50) (NCBI:txid226186)

Secondary structure (DSSP, 8-state):
--SPPBHHHHHHH--B---EES--SS-HHHHHHHHHHHHHHS--GGG---EEEEEEEHHHHHHHHHHHHHHHHTTS-HHHHHHHHHHHHHHTTTSSEEEEEEEEHHHHHHHHHH-GGGTTTHHHHHHHHHHHHHHHHHHHHHHHT-EE--B--TTTTHHHHHHHHT--TTEEEEEEEEEEEESS---------GGGTEEEE-/--BHHHHHHH--B---EES--SS-HHHHHHHHHHHHHHS--GGG---EEEEEEEHHHHHHHHHHHHHHHHHHS-HHHHHHHHHHHHHTGGGSSEEEEEEEEHHHHHHHHHH-GGGTTTHHHHHHHHHHHHHHHHHHHHHHTT-EE--B--TTTTHHHHHHHTT--TTEEEEEEEEEEEESS---------STTTEEEE-

Nearest PDB structures (foldseek):
  8cqv-assembly1_B  TM=1.002E+00  e=3.279E-39  Bacteroides thetaiotaomicron
  1ywq-assembly1_A-2  TM=9.697E-01  e=3.046E-24  Bacillus cereus ATCC 14579
  2ifa-assembly3_E  TM=9.603E-01  e=1.474E-24  Streptococcus mutans UA159
  4bn9-assembly1_A-2  TM=9.568E-01  e=1.859E-22  Lactococcus lactis subsp. lactis Il1403
  4bn6-assembly1_A  TM=9.371E-01  e=3.016E-22  Lactococcus lactis subsp. lactis Il1403

B-factor: mean 24.78, std 11.09, range [9.15, 78.04]

Solvent-accessible surface area: 18103 Å² total; per-residue (Å²): 54,92,150,46,83,35,0,20,82,0,0,105,47,5,62,52,37,122,34,8,38,84,105,34,49,12,74,32,112,81,0,64,71,18,0,23,22,0,3,90,26,8,20,19,29,94,50,23,19,2,3,21,0,0,0,0,4,42,163,8,2,108,100,0,0,71,7,0,23,64,12,17,125,163,107,34,108,62,159,46,19,57,118,30,54,77,124,4,52,103,21,14,8,36,3,58,0,0,0,0,0,0,1,10,66,139,36,5,118,35,24,46,115,66,88,88,109,108,84,152,62,2,64,22,34,9,40,14,4,0,0,7,6,0,0,0,0,8,0,9,0,6,2,16,25,4,0,0,1,38,24,55,52,24,110,79,1,10,99,66,0,38,165,43,26,130,12,42,94,55,9,83,1,11,0,0,0,0,0,0,43,43,100,88,186,41,58,165,46,118,92,80,64,44,126,100,6,12,76,57,62,117,115,97,31,0,16,84,1,0,94,56,5,59,52,36,124,45,8,32,90,104,34,72,26,83,42,145,89,0,60,67,16,0,29,22,0,4,81,24,8,20,21,28,94,53,22,21,2,3,21,0,0,0,0,2,29,159,8,2,108,100,0,0,74,8,0,29,86,11,18,115,163,110,31,106,35,130,41,23,44,114,32,58,111,143,2,52,106,15,18,11,46,2,44,0,0,0,0,0,0,1,10,64,137,35,6,121,32,23,50,118,68,87,85,104,106,81,153,54,2,64,21,34,10,40,13,4,0,0,6,6,0,0,0,0,8,1,9,0,8,15,50,36,4,0,0,1,37,26,57,51,25,113,71,0,9,109,85,0,38,176,38,24,127,16,46,92,64,9,82,1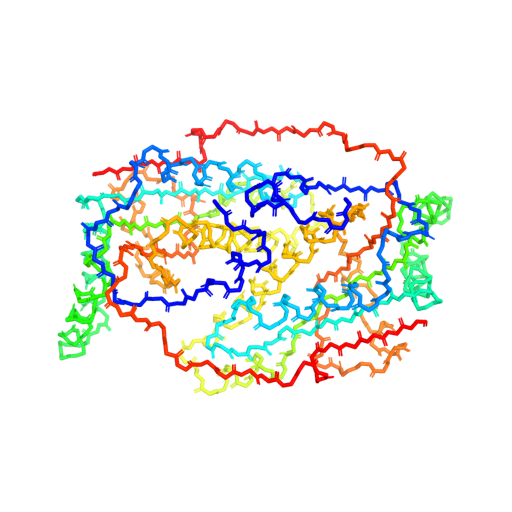,12,0,0,0,0,0,0,38,42,112,103,176,42,59,173,49,88,89,74,61,38,147,106,7,13,68,50,59,116

Radius of gyration: 21.4 Å; Cα contacts (8 Å, |Δi|>4): 761; chains: 2; bounding box: 66×41×43 Å

InterPro domains:
  IPR000415 Nitroreductase-like [G3DSA:3.40.109.10] (3-200)
  IPR000415 Nitroreductase-like [SSF55469] (5-199)
  IPR029479 Nitroreductase [PF00881] (9-178)
  IPR033877 Nitroreductase Frm2/Hbn1-like [PTHR43035] (2-200)
  IPR033877 Nitroreductase Frm2/Hbn1-like [cd02140] (5-197)

Foldseek 3Di:
DPDFDDPVVLLVLFDAFQQFAQDALDDPVVLVVLLVVLLVPQAADVSLSFKDKDKFFDPRQLVVLVLLLVLVPVVPDDPRSVVVNVSSVRGFNRAGIKMWIWGQQVSLVVCCVVPVVCNVPSVVRSLVSSVSSVSSSSSVRVRSAKHKHKDDSPPSRVVVSCVVVVNDPRTGTDIMMGIHHGDDDDDDDDDDDVVVVDDDDD/DDPPVVLLVLFDAFQQFAQDALDDPVVLVVLLVVLLVPQAFVVSLSQKDKDKFFDVRQLVLLVLLLVLCPVVPPDVRSVVVVVSCVRGQNRAGIKMWIWGQQVSLVVCCVVPVVCNVPSVVRSLVSSVSSVSSSSSVRVVSAKHKHKADSPPSRVVVSCVVVVNDPRTGTDIMMGIHHGDDDDDDDDDDDVVVVDDDDD

Sequence (401 aa):
GPMERTFSEALKNRRTYYSITDQQSPIPDQEIECIINLAVRHVPSAFNSQSTRVVLLLGKSHKKLWNIVKDALRKIVPGEAFAKTEEKIDNSFACCGYGTVLFFEDQKVVKGLQEAFPSYQENFPGWSLQTSAMHQLAVWVMLEDVGFGASLQHYNPLIDDEVRRAWNLPAHWHLIAEMPFGVPVNKPGEKEFQPLEERIKVFKERTFSEALKNRRTYYSITTDQSPIPDQEIECCIINNLAVRHVPSAFNSQSTRVVLLLGKSHKKLWNIVKDDALRKIVPGEAFAKTEEEKIDNSFACCGYGTVLFFEDQKVVKGLQEAFPSYQENFPGWSLQTSAMHQLAVWVMLEDVGFGASLQHYNPLIDDEVRRAWNNLPAHWHLIAEMPFGVPVNNKPGEKEFQQPLEERIKKVFK